Protein AF-0000000066221485 (afdb_homodimer)

pLDDT: mean 94.35, std 7.08, range [56.25, 98.94]

Structure (mmCIF, N/CA/C/O backbone):
data_AF-0000000066221485-model_v1
#
loop_
_entity.id
_entity.type
_entity.pdbx_description
1 polymer "5'-nucleotidase SurE"
#
loop_
_atom_site.group_PDB
_atom_site.id
_atom_site.type_symbol
_atom_site.label_atom_id
_atom_site.label_alt_id
_atom_site.label_comp_id
_atom_site.label_asym_id
_atom_site.label_entity_id
_atom_site.label_seq_id
_atom_site.pdbx_PDB_ins_code
_atom_site.Cartn_x
_atom_site.Cartn_y
_atom_site.Cartn_z
_atom_site.occupancy
_atom_site.B_iso_or_equiv
_atom_site.auth_seq_id
_atom_site.auth_comp_id
_atom_site.auth_asym_id
_atom_site.auth_atom_id
_atom_site.pdbx_PDB_model_num
ATOM 1 N N . MET A 1 1 ? 9.891 24.609 13.125 1 96.38 1 MET A N 1
ATOM 2 C CA . MET A 1 1 ? 10.25 23.406 12.383 1 96.38 1 MET A CA 1
ATOM 3 C C . MET A 1 1 ? 10.023 23.594 10.891 1 96.38 1 MET A C 1
ATOM 5 O O . MET A 1 1 ? 9.18 24.406 10.484 1 96.38 1 MET A O 1
ATOM 9 N N . ASN A 1 2 ? 10.828 22.922 10.109 1 98.31 2 ASN A N 1
ATOM 10 C CA . ASN A 1 2 ? 10.508 22.734 8.695 1 98.31 2 ASN A CA 1
ATOM 11 C C . ASN A 1 2 ? 9.57 21.547 8.484 1 98.31 2 ASN A C 1
ATOM 13 O O . ASN A 1 2 ? 9.883 20.422 8.883 1 98.31 2 ASN A O 1
ATOM 17 N N . ILE A 1 3 ? 8.445 21.828 7.867 1 98.75 3 ILE A N 1
ATOM 18 C CA . ILE A 1 3 ? 7.43 20.781 7.711 1 98.75 3 ILE A CA 1
ATOM 19 C C . ILE A 1 3 ? 7.129 20.578 6.227 1 98.75 3 ILE A C 1
ATOM 21 O O . ILE A 1 3 ? 6.812 21.531 5.512 1 98.75 3 ILE A O 1
ATOM 25 N N . LEU A 1 4 ? 7.367 19.375 5.734 1 98.88 4 LEU A N 1
ATOM 26 C CA . LEU A 1 4 ? 6.805 19 4.441 1 98.88 4 LEU A CA 1
ATOM 27 C C . LEU A 1 4 ? 5.344 18.609 4.578 1 98.88 4 LEU A C 1
ATOM 29 O O . LEU A 1 4 ? 5.02 17.672 5.328 1 98.88 4 LEU A O 1
ATOM 33 N N . LEU A 1 5 ? 4.461 19.328 3.939 1 98.94 5 LEU A N 1
ATOM 34 C CA . LEU A 1 5 ? 3.02 19.109 3.996 1 98.94 5 LEU A CA 1
ATOM 35 C C . LEU A 1 5 ? 2.514 18.5 2.691 1 98.94 5 LEU A C 1
ATOM 37 O O . LEU A 1 5 ? 2.867 18.969 1.606 1 98.94 5 LEU A O 1
ATOM 41 N N . THR A 1 6 ? 1.729 17.438 2.785 1 98.88 6 THR A N 1
ATOM 42 C CA . THR A 1 6 ? 1.187 16.781 1.601 1 98.88 6 THR A CA 1
ATOM 43 C C . THR A 1 6 ? -0.205 16.219 1.882 1 98.88 6 THR A C 1
ATOM 45 O O . THR A 1 6 ? -0.808 16.531 2.912 1 98.88 6 THR A O 1
ATOM 48 N N . ASN A 1 7 ? -0.865 15.625 0.888 1 98.44 7 ASN A N 1
ATOM 49 C CA . ASN A 1 7 ? -2.17 14.977 0.986 1 98.44 7 ASN A CA 1
ATOM 50 C C . ASN A 1 7 ? -2.479 14.141 -0.253 1 98.44 7 ASN A C 1
ATOM 52 O O . ASN A 1 7 ? -1.625 13.984 -1.128 1 98.44 7 ASN A O 1
ATOM 56 N N . ASP A 1 8 ? -3.658 13.508 -0.195 1 97.88 8 ASP A N 1
ATOM 57 C CA . ASP A 1 8 ? -4.062 12.82 -1.42 1 97.88 8 ASP A CA 1
ATOM 58 C C . ASP A 1 8 ? -5.297 13.477 -2.033 1 97.88 8 ASP A C 1
ATOM 60 O O . ASP A 1 8 ? -5.746 13.078 -3.109 1 97.88 8 ASP A O 1
ATOM 64 N N . ASP A 1 9 ? -5.785 14.578 -1.419 1 97.38 9 ASP A N 1
ATOM 65 C CA . ASP A 1 9 ? -6.965 15.273 -1.924 1 97.38 9 ASP A CA 1
ATOM 66 C C . ASP A 1 9 ? -6.586 16.297 -2.994 1 97.38 9 ASP A C 1
ATOM 68 O O . ASP A 1 9 ? -7.453 16.797 -3.717 1 97.38 9 ASP A O 1
ATOM 72 N N . GLY A 1 10 ? -5.32 16.625 -3.029 1 98.25 10 GLY A N 1
ATOM 73 C CA . GLY A 1 10 ? -4.859 17.578 -4.035 1 98.25 10 GLY A CA 1
ATOM 74 C C . GLY A 1 10 ? -4.422 18.906 -3.447 1 98.25 10 GLY A C 1
ATOM 75 O O . GLY A 1 10 ? -4.766 19.234 -2.309 1 98.25 10 GLY A O 1
ATOM 76 N N . ILE A 1 11 ? -3.701 19.688 -4.223 1 98.56 11 ILE A N 1
ATOM 77 C CA . ILE A 1 11 ? -3.025 20.906 -3.779 1 98.56 11 ILE A CA 1
ATOM 78 C C . ILE A 1 11 ? -4.059 21.953 -3.391 1 98.56 11 ILE A C 1
ATOM 80 O O . ILE A 1 11 ? -3.771 22.859 -2.598 1 98.56 11 ILE A O 1
ATOM 84 N N . HIS A 1 12 ? -5.285 21.828 -3.895 1 97.56 12 HIS A N 1
ATOM 85 C CA . HIS A 1 12 ? -6.305 22.844 -3.633 1 97.56 12 HIS A CA 1
ATOM 86 C C . HIS A 1 12 ? -7.285 22.359 -2.566 1 97.56 12 HIS A C 1
ATOM 88 O O . HIS A 1 12 ? -8.297 23.031 -2.307 1 97.56 12 HIS A O 1
ATOM 94 N N . ALA A 1 13 ? -7.027 21.312 -1.999 1 97.56 13 ALA A N 1
ATOM 95 C CA . ALA A 1 13 ? -7.941 20.734 -1.019 1 97.56 13 ALA A CA 1
ATOM 96 C C . ALA A 1 13 ? -8.07 21.625 0.211 1 97.56 13 ALA A C 1
ATOM 98 O O . ALA A 1 13 ? -7.074 22.188 0.683 1 97.56 13 ALA A O 1
ATOM 99 N N . SER A 1 14 ? -9.242 21.719 0.774 1 96.88 14 SER A N 1
ATOM 100 C CA . SER A 1 14 ? -9.523 22.594 1.912 1 96.88 14 SER A CA 1
ATOM 101 C C . SER A 1 14 ? -8.766 22.141 3.154 1 96.88 14 SER A C 1
ATOM 103 O O . SER A 1 14 ? -8.289 22.969 3.93 1 96.88 14 SER A O 1
ATOM 105 N N . GLY A 1 15 ? -8.648 20.844 3.381 1 97.88 15 GLY A N 1
ATOM 106 C CA . GLY A 1 15 ? -7.926 20.328 4.535 1 97.88 15 GLY A CA 1
ATOM 107 C C . GLY A 1 15 ? -6.457 20.719 4.535 1 97.88 15 GLY A C 1
ATOM 108 O O . GLY A 1 15 ? -5.906 21.094 5.57 1 97.88 15 GLY A O 1
ATOM 109 N N . LEU A 1 16 ? -5.844 20.625 3.336 1 98.56 16 LEU A N 1
ATOM 110 C CA . LEU A 1 16 ? -4.441 21 3.186 1 98.56 16 LEU A CA 1
ATOM 111 C C . LEU A 1 16 ? -4.234 22.484 3.477 1 98.56 16 LEU A C 1
ATOM 113 O O . LEU A 1 16 ? -3.307 22.844 4.195 1 98.56 16 LEU A O 1
ATOM 117 N N . ARG A 1 17 ? -5.109 23.266 3.01 1 98.06 17 ARG A N 1
ATOM 118 C CA . ARG A 1 17 ? -5.008 24.719 3.174 1 98.06 17 ARG A CA 1
ATOM 119 C C . ARG A 1 17 ? -5.207 25.109 4.633 1 98.06 17 ARG A C 1
ATOM 121 O O . ARG A 1 17 ? -4.492 25.969 5.148 1 98.06 17 ARG A O 1
ATOM 128 N N . ALA A 1 18 ? -6.18 24.516 5.23 1 98.12 18 ALA A N 1
ATOM 129 C CA . ALA A 1 18 ? -6.5 24.859 6.613 1 98.12 18 ALA A CA 1
ATOM 130 C C . ALA A 1 18 ? -5.324 24.547 7.539 1 98.12 18 ALA A C 1
ATOM 132 O O . ALA A 1 18 ? -4.941 25.375 8.367 1 98.12 18 ALA A O 1
ATOM 133 N N . ILE A 1 19 ? -4.773 23.391 7.422 1 98.69 19 ILE A N 1
ATOM 134 C CA . ILE A 1 19 ? -3.684 23.016 8.32 1 98.69 19 ILE A CA 1
ATOM 135 C C . ILE A 1 19 ? -2.434 23.828 7.98 1 98.69 19 ILE A C 1
ATOM 137 O O . ILE A 1 19 ? -1.655 24.172 8.867 1 98.69 19 ILE A O 1
ATOM 141 N N . TYR A 1 20 ? -2.197 24.094 6.695 1 98.81 20 TYR A N 1
ATOM 142 C CA . TYR A 1 20 ? -1.116 24.984 6.297 1 98.81 20 TYR A CA 1
ATOM 143 C C . TYR A 1 20 ? -1.185 26.297 7.066 1 98.81 20 TYR A C 1
ATOM 145 O O . TYR A 1 20 ? -0.202 26.719 7.68 1 98.81 20 TYR A O 1
ATOM 153 N N . ASN A 1 21 ? -2.305 26.906 7.023 1 98.31 21 ASN A N 1
ATOM 154 C CA . ASN A 1 21 ? -2.504 28.203 7.664 1 98.31 21 ASN A CA 1
ATOM 155 C C . ASN A 1 21 ? -2.23 28.125 9.164 1 98.31 21 ASN A C 1
ATOM 157 O O . ASN A 1 21 ? -1.571 29.016 9.719 1 98.31 21 ASN A O 1
ATOM 161 N N . GLU A 1 22 ? -2.748 27.109 9.773 1 98.5 22 GLU A N 1
ATOM 162 C CA . GLU A 1 22 ? -2.568 26.984 11.219 1 98.5 22 GLU A CA 1
ATOM 163 C C . GLU A 1 22 ? -1.099 26.781 11.578 1 98.5 22 GLU A C 1
ATOM 165 O O . GLU A 1 22 ? -0.608 27.328 12.555 1 98.5 22 GLU A O 1
ATOM 170 N N . LEU A 1 23 ? -0.395 25.984 10.781 1 98.56 23 LEU A N 1
ATOM 171 C CA . LEU A 1 23 ? 1.008 25.688 11.062 1 98.56 23 LEU A CA 1
ATOM 172 C C . LEU A 1 23 ? 1.87 26.938 10.852 1 98.56 23 LEU A C 1
ATOM 174 O O . LEU A 1 23 ? 2.795 27.188 11.625 1 98.56 23 LEU A O 1
ATOM 178 N N . VAL A 1 24 ? 1.562 27.656 9.836 1 98.44 24 VAL A N 1
ATOM 179 C CA . VAL A 1 24 ? 2.277 28.906 9.57 1 98.44 24 VAL A CA 1
ATOM 180 C C . VAL A 1 24 ? 2.045 29.891 10.719 1 98.44 24 VAL A C 1
ATOM 182 O O . VAL A 1 24 ? 2.986 30.516 11.203 1 98.44 24 VAL A O 1
ATOM 185 N N . LYS A 1 25 ? 0.819 29.984 11.141 1 97.56 25 LYS A N 1
ATOM 186 C CA . LYS A 1 25 ? 0.463 30.844 12.258 1 97.56 25 LYS A CA 1
ATOM 187 C C . LYS A 1 25 ? 1.266 30.5 13.508 1 97.56 25 LYS A C 1
ATOM 189 O O . LYS A 1 25 ? 1.604 31.375 14.297 1 97.56 25 LYS A O 1
ATOM 194 N N . LEU A 1 26 ? 1.519 29.281 13.664 1 97.5 26 LEU A N 1
ATOM 195 C CA . LEU A 1 26 ? 2.242 28.812 14.844 1 97.5 26 LEU A CA 1
ATOM 196 C C . LEU A 1 26 ? 3.744 29 14.664 1 97.5 26 LEU A C 1
ATOM 198 O O . LEU A 1 26 ? 4.527 28.641 15.555 1 97.5 26 LEU A O 1
ATOM 202 N N . GLY A 1 27 ? 4.238 29.438 13.516 1 97.56 27 GLY A N 1
ATOM 203 C CA . GLY A 1 27 ? 5.629 29.828 13.328 1 97.56 27 GLY A CA 1
ATOM 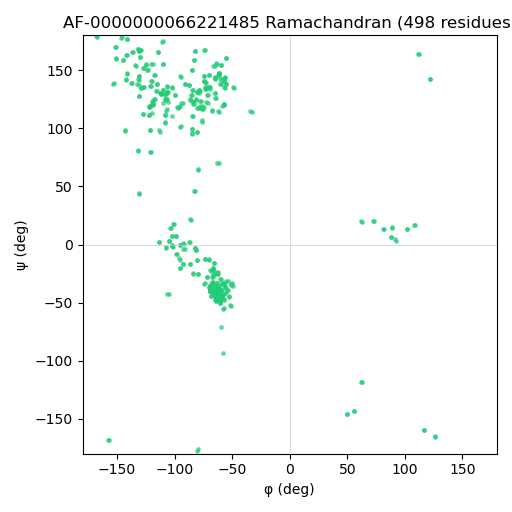204 C C . GLY A 1 27 ? 6.457 28.766 12.617 1 97.56 27 GLY A C 1
ATOM 205 O O . GLY A 1 27 ? 7.684 28.859 12.562 1 97.56 27 GLY A O 1
ATOM 206 N N . HIS A 1 28 ? 5.824 27.75 12.016 1 98.12 28 HIS A N 1
ATOM 207 C CA . HIS A 1 28 ? 6.559 26.719 11.289 1 98.12 28 HIS A CA 1
ATOM 208 C C . HIS A 1 28 ? 6.84 27.141 9.852 1 98.12 28 HIS A C 1
ATOM 210 O O . HIS A 1 28 ? 6.129 28 9.305 1 98.12 28 HIS A O 1
ATOM 216 N N . ASN A 1 29 ? 7.934 26.656 9.328 1 98.25 29 ASN A N 1
ATOM 217 C CA . ASN A 1 29 ? 8.156 26.719 7.883 1 98.25 29 ASN A CA 1
ATOM 218 C C . ASN A 1 29 ? 7.492 25.547 7.168 1 98.25 29 ASN A C 1
ATOM 220 O O . ASN A 1 29 ? 7.918 24.406 7.32 1 98.25 29 ASN A O 1
ATOM 224 N N . VAL A 1 30 ? 6.453 25.875 6.414 1 98.75 30 VAL A N 1
ATOM 225 C CA . VAL A 1 30 ? 5.629 24.812 5.848 1 98.75 30 VAL A CA 1
ATOM 226 C C . VAL A 1 30 ? 5.805 24.781 4.328 1 98.75 30 VAL A C 1
ATOM 228 O O . VAL A 1 30 ? 5.695 25.812 3.66 1 98.75 30 VAL A O 1
ATOM 231 N N . PHE A 1 31 ? 6.082 23.594 3.791 1 98.81 31 PHE A N 1
ATOM 232 C CA . PHE A 1 31 ? 6.297 23.391 2.365 1 98.81 31 PHE A CA 1
ATOM 233 C C . PHE A 1 31 ? 5.293 22.375 1.81 1 98.81 31 PHE A C 1
ATOM 235 O O . PHE A 1 31 ? 5.52 21.172 1.87 1 98.81 31 PHE A O 1
ATOM 242 N N . PRO A 1 32 ? 4.215 22.906 1.197 1 98.88 32 PRO A N 1
ATOM 243 C CA . PRO A 1 32 ? 3.221 22 0.622 1 98.88 32 PRO A CA 1
ATOM 244 C C . PRO A 1 32 ? 3.668 21.391 -0.709 1 98.88 32 PRO A C 1
ATOM 246 O O . PRO A 1 32 ? 4.082 22.125 -1.612 1 98.88 32 PRO A O 1
ATOM 249 N N . PHE A 1 33 ? 3.719 20.109 -0.871 1 98.81 33 PHE A N 1
ATOM 250 C CA . PHE A 1 33 ? 3.838 19.312 -2.084 1 98.81 33 PHE A CA 1
ATOM 251 C C . PHE A 1 33 ? 2.67 18.344 -2.209 1 98.81 33 PHE A C 1
ATOM 253 O O . PHE A 1 33 ? 2.533 17.422 -1.403 1 98.81 33 PHE A O 1
ATOM 260 N N . ALA A 1 34 ? 1.778 18.516 -3.158 1 98.88 34 ALA A N 1
ATOM 261 C CA . ALA A 1 34 ? 0.587 17.672 -3.252 1 98.88 34 ALA A CA 1
ATOM 262 C C . ALA A 1 34 ? 0.2 17.422 -4.707 1 98.88 34 ALA A C 1
ATOM 264 O O . ALA A 1 34 ? 0.621 18.172 -5.602 1 98.88 34 ALA A O 1
ATOM 265 N N . PRO A 1 35 ? -0.542 16.391 -4.934 1 98.69 35 PRO A N 1
ATOM 266 C CA . PRO A 1 35 ? -0.98 16.109 -6.305 1 98.69 35 PRO A CA 1
ATOM 267 C C . PRO A 1 35 ? -1.807 17.25 -6.898 1 98.69 35 PRO A C 1
ATOM 269 O O . PRO A 1 35 ? -2.52 17.953 -6.168 1 98.69 35 PRO A O 1
ATOM 272 N N . THR A 1 36 ? -1.77 17.312 -8.18 1 98.06 36 THR A N 1
ATOM 273 C CA . THR A 1 36 ? -2.555 18.312 -8.898 1 98.06 36 THR A CA 1
ATOM 274 C C . THR A 1 36 ? -4.047 18.031 -8.75 1 98.06 36 THR A C 1
ATOM 276 O O . THR A 1 36 ? -4.855 18.969 -8.68 1 98.06 36 THR A O 1
ATOM 279 N N . VAL A 1 37 ? -4.359 16.75 -8.68 1 95.5 37 VAL A N 1
ATOM 280 C CA . VAL A 1 37 ? -5.758 16.344 -8.578 1 95.5 37 VAL A CA 1
ATOM 281 C C . VAL A 1 37 ? -5.918 15.344 -7.438 1 95.5 37 VAL A C 1
ATOM 283 O O . VAL A 1 37 ? -4.93 14.812 -6.922 1 95.5 37 VAL A O 1
ATOM 286 N N . GLU A 1 38 ? -7.176 15.117 -7.066 1 94.31 38 GLU A N 1
ATOM 287 C CA . GLU A 1 38 ? -7.461 14.125 -6.031 1 94.31 38 GLU A CA 1
ATOM 288 C C . GLU A 1 38 ? -6.969 12.742 -6.438 1 94.31 38 GLU A C 1
ATOM 290 O O . GLU A 1 38 ? -7.121 12.336 -7.59 1 94.31 38 GLU A O 1
ATOM 295 N N . ARG A 1 39 ? -6.383 12.016 -5.508 1 94.12 39 ARG A N 1
ATOM 296 C CA . ARG A 1 39 ? -5.824 10.688 -5.742 1 94.12 39 ARG A CA 1
ATOM 297 C C . ARG A 1 39 ? -6.301 9.695 -4.684 1 94.12 39 ARG A C 1
ATOM 299 O O . ARG A 1 39 ? -5.508 8.922 -4.141 1 94.12 39 ARG A O 1
ATOM 306 N N . SER A 1 40 ? -7.57 9.773 -4.402 1 91.38 40 SER A N 1
ATOM 307 C CA . SER A 1 40 ? -8.102 8.805 -3.457 1 91.38 40 SER A CA 1
ATOM 308 C C . SER A 1 40 ? -7.852 7.375 -3.93 1 91.38 40 SER A C 1
ATOM 310 O O . SER A 1 40 ? -7.98 7.078 -5.121 1 91.38 40 SER A O 1
ATOM 312 N N . GLY A 1 41 ? -7.496 6.461 -2.951 1 93.81 41 GLY A N 1
ATOM 313 C CA . GLY A 1 41 ? -7.266 5.066 -3.297 1 93.81 41 GLY A CA 1
ATOM 314 C C . GLY A 1 41 ? -5.879 4.816 -3.863 1 93.81 41 GLY A C 1
ATOM 315 O O . GLY A 1 41 ? -5.59 3.721 -4.348 1 93.81 41 GLY A O 1
ATOM 316 N N . ALA A 1 42 ? -4.973 5.75 -3.75 1 96.56 42 ALA A N 1
ATOM 317 C CA . ALA A 1 42 ? -3.674 5.68 -4.414 1 96.56 42 ALA A CA 1
ATOM 318 C C . ALA A 1 42 ? -2.717 4.766 -3.65 1 96.56 42 ALA A C 1
ATOM 320 O O . ALA A 1 42 ? -1.764 4.234 -4.227 1 96.56 42 ALA A O 1
ATOM 321 N N . SER A 1 43 ? -2.977 4.641 -2.377 1 97.69 43 SER A N 1
ATOM 322 C CA . SER A 1 43 ? -2.061 3.871 -1.54 1 97.69 43 SER A CA 1
ATOM 323 C C . SER A 1 43 ? -0.617 4.312 -1.753 1 97.69 43 SER A C 1
ATOM 325 O O . SER A 1 43 ? -0.333 5.512 -1.827 1 97.69 43 SER A O 1
ATOM 327 N N . ASN A 1 44 ? 0.343 3.367 -1.67 1 97.88 44 ASN A N 1
ATOM 328 C CA . ASN A 1 44 ? 1.76 3.676 -1.829 1 97.88 44 ASN A CA 1
ATOM 329 C C . ASN A 1 44 ? 2.178 3.65 -3.297 1 97.88 44 ASN A C 1
ATOM 331 O O . ASN A 1 44 ? 3.359 3.492 -3.607 1 97.88 44 ASN A O 1
ATOM 335 N N . SER A 1 45 ? 1.229 3.807 -4.223 1 97.38 45 SER A N 1
ATOM 336 C CA . SER A 1 45 ? 1.583 3.744 -5.641 1 97.38 45 SER A CA 1
ATOM 337 C C . SER A 1 45 ? 2.57 4.844 -6.012 1 97.38 45 SER A C 1
ATOM 339 O O . SER A 1 45 ? 2.533 5.938 -5.441 1 97.38 45 SER A O 1
ATOM 341 N N . VAL A 1 46 ? 3.445 4.527 -6.949 1 95.31 46 VAL A N 1
ATOM 342 C CA . VAL A 1 46 ? 4.473 5.445 -7.434 1 95.31 46 VAL A CA 1
ATOM 343 C C . VAL A 1 46 ? 4.457 5.48 -8.961 1 95.31 46 VAL A C 1
ATOM 345 O O . VAL A 1 46 ? 4.148 4.477 -9.609 1 95.31 46 VAL A O 1
ATOM 348 N N . SER A 1 47 ? 4.73 6.648 -9.508 1 93.94 47 SER A N 1
ATOM 349 C CA . SER A 1 47 ? 4.797 6.82 -10.961 1 93.94 47 SER A CA 1
ATOM 350 C C . SER A 1 47 ? 6.18 6.457 -11.492 1 93.94 47 SER A C 1
ATOM 352 O O . SER A 1 47 ? 7.062 7.316 -11.578 1 93.94 47 SER A O 1
ATOM 354 N N . LEU A 1 48 ? 6.27 5.254 -11.938 1 89.38 48 LEU A N 1
ATOM 355 C CA . LEU A 1 48 ? 7.562 4.797 -12.438 1 89.38 48 LEU A CA 1
ATOM 356 C C . LEU A 1 48 ? 7.75 5.188 -13.898 1 89.38 48 LEU A C 1
ATOM 358 O O . LEU A 1 48 ? 6.848 4.992 -14.719 1 89.38 48 LEU A O 1
ATOM 362 N N . ASN A 1 49 ? 8.812 5.707 -14.281 1 83.19 49 ASN A N 1
ATOM 363 C CA . ASN A 1 49 ? 9.242 6.043 -15.633 1 83.19 49 ASN A CA 1
ATOM 364 C C . ASN A 1 49 ? 8.336 7.09 -16.266 1 83.19 49 ASN A C 1
ATOM 366 O O . ASN A 1 49 ? 8.109 7.07 -17.484 1 83.19 49 ASN A O 1
ATOM 370 N N . VAL A 1 50 ? 7.609 7.812 -15.516 1 89.25 50 VAL A N 1
ATOM 371 C CA . VAL A 1 50 ? 6.785 8.93 -15.961 1 89.25 50 VAL A CA 1
ATOM 372 C C . VAL A 1 50 ? 7.383 10.242 -15.453 1 89.25 50 VAL A C 1
ATOM 374 O O . VAL A 1 50 ? 7.777 10.352 -14.297 1 89.25 50 VAL A O 1
ATOM 377 N N . PRO A 1 51 ? 7.461 11.164 -16.359 1 94.12 51 PRO A N 1
ATOM 378 C CA . PRO A 1 51 ? 7.988 12.445 -15.891 1 94.12 51 PRO A CA 1
ATOM 379 C C . PRO A 1 51 ? 7.074 13.117 -14.867 1 94.12 51 PRO A C 1
ATOM 381 O O . PRO A 1 51 ? 5.875 13.266 -15.109 1 94.12 51 PRO A O 1
ATOM 384 N N . LEU A 1 52 ? 7.633 13.445 -13.773 1 96.62 52 LEU A N 1
ATOM 385 C CA . LEU A 1 52 ? 6.941 14.219 -12.742 1 96.62 52 LEU A CA 1
ATOM 386 C C . LEU A 1 52 ? 7.293 15.703 -12.852 1 96.62 52 LEU A C 1
ATOM 388 O O . LEU A 1 52 ? 8.461 16.078 -12.695 1 96.62 52 LEU A O 1
ATOM 392 N N . THR A 1 53 ? 6.281 16.453 -13.109 1 97.12 53 THR A N 1
ATOM 393 C CA . THR A 1 53 ? 6.488 17.891 -13.242 1 97.12 53 THR A CA 1
ATOM 394 C C . THR A 1 53 ? 5.863 18.641 -12.062 1 97.12 53 THR A C 1
ATOM 396 O O . THR A 1 53 ? 5 18.109 -11.367 1 97.12 53 THR A O 1
ATOM 399 N N . THR A 1 54 ? 6.402 19.828 -11.805 1 96.69 54 THR A N 1
ATOM 400 C CA . THR A 1 54 ? 5.914 20.656 -10.703 1 96.69 54 THR A CA 1
ATOM 401 C C . THR A 1 54 ? 5.344 21.969 -11.219 1 96.69 54 THR A C 1
ATOM 403 O O . THR A 1 54 ? 5.793 22.484 -12.242 1 96.69 54 THR A O 1
ATOM 406 N N . GLN A 1 55 ? 4.371 22.406 -10.555 1 97.06 55 GLN A N 1
ATOM 407 C CA . GLN A 1 55 ? 3.791 23.719 -10.781 1 97.06 55 GLN A CA 1
ATOM 408 C C . GLN A 1 55 ? 3.635 24.484 -9.469 1 97.06 55 GLN A C 1
ATOM 410 O O . GLN A 1 55 ? 3.035 23.984 -8.523 1 97.06 55 GLN A O 1
ATOM 415 N N . ASP A 1 56 ? 4.156 25.688 -9.469 1 97.25 56 ASP A N 1
ATOM 416 C CA . ASP A 1 56 ? 3.965 26.516 -8.297 1 97.25 56 ASP A CA 1
ATOM 417 C C . ASP A 1 56 ? 2.525 27.016 -8.203 1 97.25 56 ASP A C 1
ATOM 419 O O . ASP A 1 56 ? 1.923 27.391 -9.211 1 97.25 56 ASP A O 1
ATOM 423 N N . VAL A 1 57 ? 2.031 26.906 -7.008 1 97.81 57 VAL A N 1
ATOM 424 C CA . VAL A 1 57 ? 0.683 27.406 -6.746 1 97.81 57 VAL A CA 1
ATOM 425 C C . VAL A 1 57 ? 0.731 28.5 -5.691 1 97.81 57 VAL A C 1
ATOM 427 O O . VAL A 1 57 ? 1.178 28.281 -4.562 1 97.81 57 VAL A O 1
ATOM 430 N N . TYR A 1 58 ? 0.255 29.688 -6.109 1 96.5 58 TYR A N 1
ATOM 431 C CA . TYR A 1 58 ? 0.136 30.828 -5.219 1 96.5 58 TYR A CA 1
ATOM 432 C C . TYR A 1 58 ? -1.316 31.281 -5.086 1 96.5 58 TYR A C 1
ATOM 434 O O . TYR A 1 58 ? -1.975 31.562 -6.086 1 96.5 58 TYR A O 1
ATOM 442 N N . ASP A 1 59 ? -1.746 31.25 -3.943 1 94.62 59 ASP A N 1
ATOM 443 C CA . ASP A 1 59 ? -3.105 31.688 -3.645 1 94.62 59 ASP A CA 1
ATOM 444 C C . ASP A 1 59 ? -3.168 32.406 -2.301 1 94.62 59 ASP A C 1
ATOM 446 O O . ASP A 1 59 ? -3.33 31.781 -1.256 1 94.62 59 ASP A O 1
ATOM 450 N N . GLY A 1 60 ? -3.146 33.781 -2.34 1 93.69 60 GLY A N 1
ATOM 451 C CA . GLY A 1 60 ? -3.014 34.531 -1.113 1 93.69 60 GLY A CA 1
ATOM 452 C C . GLY A 1 60 ? -1.715 34.281 -0.378 1 93.69 60 GLY A C 1
ATOM 453 O O . GLY A 1 60 ? -0.632 34.375 -0.957 1 93.69 60 GLY A O 1
ATOM 454 N N . ASP A 1 61 ? -1.889 33.75 0.833 1 94.06 61 ASP A N 1
ATOM 455 C CA . ASP A 1 61 ? -0.714 33.5 1.657 1 94.06 61 ASP A CA 1
ATOM 456 C C . ASP A 1 61 ? -0.203 32.062 1.446 1 94.06 61 ASP A C 1
ATOM 458 O O . ASP A 1 61 ? 0.891 31.719 1.897 1 94.06 61 ASP A O 1
ATOM 462 N N . PHE A 1 62 ? -0.979 31.375 0.653 1 97.44 62 PHE A N 1
ATOM 463 C CA . PHE A 1 62 ? -0.598 29.984 0.426 1 97.44 62 PHE A CA 1
ATOM 464 C C . PHE A 1 62 ? 0.417 29.891 -0.706 1 97.44 62 PHE A C 1
ATOM 466 O O . PHE A 1 62 ? 0.224 30.469 -1.776 1 97.44 62 PHE A O 1
ATOM 473 N N . LYS A 1 63 ? 1.491 29.219 -0.433 1 97.62 63 LYS A N 1
ATOM 474 C CA . LYS A 1 63 ? 2.512 28.875 -1.421 1 97.62 63 LYS A CA 1
ATOM 475 C C . LYS A 1 63 ? 2.814 27.375 -1.411 1 97.62 63 LYS A C 1
ATOM 477 O O . LYS A 1 63 ? 3.363 26.859 -0.439 1 97.62 63 LYS A O 1
ATOM 482 N N . GLY A 1 64 ? 2.447 26.719 -2.502 1 98.25 64 GLY A N 1
ATOM 483 C CA . GLY A 1 64 ? 2.682 25.281 -2.57 1 98.25 64 GLY A CA 1
ATOM 484 C C . GLY A 1 64 ? 3.123 24.812 -3.945 1 98.25 64 GLY A C 1
ATOM 485 O O . GLY A 1 64 ? 3.359 25.625 -4.836 1 98.25 64 GLY A O 1
ATOM 486 N N . THR A 1 65 ? 3.4 23.578 -4.039 1 98.56 65 THR A N 1
ATOM 487 C CA . THR A 1 65 ? 3.838 22.938 -5.281 1 98.56 65 THR A CA 1
ATOM 488 C C . THR A 1 65 ? 2.9 21.797 -5.668 1 98.56 65 THR A C 1
ATOM 490 O O . THR A 1 65 ? 2.738 20.844 -4.914 1 98.56 65 THR A O 1
ATOM 493 N N . ALA A 1 66 ? 2.291 21.953 -6.832 1 98.62 66 ALA A N 1
ATOM 494 C CA . ALA A 1 66 ? 1.484 20.875 -7.398 1 98.62 66 ALA A CA 1
ATOM 495 C C . ALA A 1 66 ? 2.342 19.922 -8.227 1 98.62 66 ALA A C 1
ATOM 497 O O . ALA A 1 66 ? 3.234 20.359 -8.961 1 98.62 66 ALA A O 1
ATOM 498 N N . ILE A 1 67 ? 2.131 18.703 -8.094 1 98.25 67 ILE A N 1
ATOM 499 C CA . ILE A 1 67 ? 2.891 17.688 -8.812 1 98.25 67 ILE A CA 1
ATOM 500 C C . ILE A 1 67 ? 1.932 16.734 -9.539 1 98.25 67 ILE A C 1
ATOM 502 O O . ILE A 1 67 ? 0.917 16.312 -8.977 1 98.25 67 ILE A O 1
ATOM 506 N N . ASN A 1 68 ? 2.213 16.406 -10.789 1 97.69 68 ASN A N 1
ATOM 507 C CA . ASN A 1 68 ? 1.416 15.445 -11.555 1 97.69 68 ASN A CA 1
ATOM 508 C C . ASN A 1 68 ? 1.766 14.008 -11.195 1 97.69 68 ASN A C 1
ATOM 510 O O . ASN A 1 68 ? 2.242 13.25 -12.039 1 97.69 68 ASN A O 1
ATOM 514 N N . GLY A 1 69 ? 1.522 13.594 -9.969 1 97.25 69 GLY A N 1
ATOM 515 C CA . GLY A 1 69 ? 1.843 12.258 -9.492 1 97.25 69 GLY A CA 1
ATOM 516 C C . GLY A 1 69 ? 1.014 11.836 -8.289 1 97.25 69 GLY A C 1
ATOM 517 O O . GLY A 1 69 ? -0.007 12.461 -7.984 1 97.25 69 GLY A O 1
ATOM 518 N N . THR A 1 70 ? 1.426 10.758 -7.688 1 97.75 70 THR A N 1
ATOM 519 C CA . THR A 1 70 ? 0.757 10.219 -6.512 1 97.75 70 THR A CA 1
ATOM 520 C C . THR A 1 70 ? 1.21 10.945 -5.25 1 97.75 70 THR A C 1
ATOM 522 O O . THR A 1 70 ? 2.182 11.703 -5.277 1 97.75 70 THR A O 1
ATOM 525 N N . PRO A 1 71 ? 0.487 10.75 -4.148 1 98.56 71 PRO A N 1
ATOM 526 C CA . PRO A 1 71 ? 0.949 11.352 -2.895 1 98.56 71 PRO A CA 1
ATOM 527 C C . PRO A 1 71 ? 2.375 10.945 -2.533 1 98.56 71 PRO A C 1
ATOM 529 O O . PRO A 1 71 ? 3.15 11.766 -2.039 1 98.56 71 PRO A O 1
ATOM 532 N N . VAL A 1 72 ? 2.725 9.703 -2.799 1 97.44 72 VAL A N 1
ATOM 533 C CA . VAL A 1 72 ? 4.078 9.219 -2.541 1 97.44 72 VAL A CA 1
ATOM 534 C C . VAL A 1 72 ? 5.07 9.961 -3.438 1 97.44 72 VAL A C 1
ATOM 536 O O . VAL A 1 72 ? 6.141 10.367 -2.984 1 97.44 72 VAL A O 1
ATOM 539 N N . ASP A 1 73 ? 4.691 10.164 -4.715 1 97.12 73 ASP A N 1
ATOM 540 C CA . ASP A 1 73 ? 5.52 10.953 -5.625 1 97.12 73 ASP A CA 1
ATOM 541 C C . ASP A 1 73 ? 5.781 12.344 -5.062 1 97.12 73 ASP A C 1
ATOM 543 O O . ASP A 1 73 ? 6.895 12.867 -5.164 1 97.12 73 ASP A O 1
ATOM 547 N N . CYS A 1 74 ? 4.77 12.898 -4.512 1 98.31 74 CYS A N 1
ATOM 548 C CA . CYS A 1 74 ? 4.867 14.25 -3.986 1 98.31 74 CYS A CA 1
ATOM 549 C C . CYS A 1 74 ? 5.871 14.328 -2.84 1 98.31 74 CYS A C 1
ATOM 551 O O . CYS A 1 74 ? 6.645 15.281 -2.746 1 98.31 74 CYS A O 1
ATOM 553 N N . VAL A 1 75 ? 5.836 13.352 -1.978 1 97.75 75 VAL A N 1
ATOM 554 C CA . VAL A 1 75 ? 6.801 13.305 -0.883 1 97.75 75 VAL A CA 1
ATOM 555 C C . VAL A 1 75 ? 8.211 13.156 -1.445 1 97.75 75 VAL A C 1
ATOM 557 O O . VAL A 1 75 ? 9.133 13.867 -1.03 1 97.75 75 VAL A O 1
ATOM 560 N N . LYS A 1 76 ? 8.398 12.258 -2.412 1 95.25 76 LYS A N 1
ATOM 561 C CA . LYS A 1 76 ? 9.719 12.023 -2.996 1 95.25 76 LYS A CA 1
ATOM 562 C C . LYS A 1 76 ? 10.266 13.289 -3.648 1 95.25 76 LYS A C 1
ATOM 564 O O . LYS A 1 76 ? 11.406 13.68 -3.387 1 95.25 76 LYS A O 1
ATOM 569 N N . VAL A 1 77 ? 9.445 13.906 -4.449 1 96.25 77 VAL A N 1
ATOM 570 C CA . VAL A 1 77 ? 9.867 15.125 -5.133 1 96.25 77 VAL A CA 1
ATOM 571 C C . VAL A 1 77 ? 10.109 16.234 -4.113 1 96.25 77 VAL A C 1
ATOM 573 O O . VAL A 1 77 ? 11.086 16.984 -4.211 1 96.25 77 VAL A O 1
ATOM 576 N N . GLY A 1 78 ? 9.203 16.344 -3.131 1 97.25 78 GLY A N 1
ATOM 577 C CA . GLY A 1 78 ? 9.383 17.344 -2.078 1 97.25 78 GLY A CA 1
ATOM 578 C C . GLY A 1 78 ? 10.695 17.188 -1.335 1 97.25 78 GLY A C 1
ATOM 579 O O . GLY A 1 78 ? 11.406 18.172 -1.112 1 97.25 78 GLY A O 1
ATOM 580 N N . LEU A 1 79 ? 11.016 15.992 -0.939 1 95.75 79 LEU A N 1
ATOM 581 C CA . LEU A 1 79 ? 12.266 15.734 -0.23 1 95.75 79 LEU A CA 1
ATOM 582 C C . LEU A 1 79 ? 13.469 16.062 -1.105 1 95.75 79 LEU A C 1
ATOM 584 O O . LEU A 1 79 ? 14.484 16.562 -0.611 1 95.75 79 LEU A O 1
ATOM 588 N N . ALA A 1 80 ? 13.336 15.758 -2.404 1 93.38 80 ALA A N 1
ATOM 589 C CA . ALA A 1 80 ? 14.414 16.109 -3.326 1 93.38 80 ALA A CA 1
ATOM 590 C C . ALA A 1 80 ? 14.609 17.609 -3.402 1 93.38 80 ALA A C 1
ATOM 592 O O . ALA A 1 80 ? 15.742 18.094 -3.412 1 93.38 80 ALA A O 1
ATOM 593 N N . LYS A 1 81 ? 13.594 18.297 -3.432 1 94.19 81 LYS A N 1
ATOM 594 C CA . LYS A 1 81 ? 13.648 19.75 -3.545 1 94.19 81 LYS A CA 1
ATOM 595 C C . LYS A 1 81 ? 14.141 20.391 -2.248 1 94.19 81 LYS A C 1
ATOM 597 O O . LYS A 1 81 ? 14.766 21.453 -2.27 1 94.19 81 LYS A O 1
ATOM 602 N N . LEU A 1 82 ? 13.883 19.719 -1.161 1 95.19 82 LEU A N 1
ATOM 603 C CA . LEU A 1 82 ? 14.242 20.266 0.142 1 95.19 82 LEU A CA 1
ATOM 604 C C . LEU A 1 82 ? 15.523 19.625 0.664 1 95.19 82 LEU A C 1
ATOM 606 O O . LEU A 1 82 ? 15.797 19.656 1.866 1 95.19 82 LEU A O 1
ATOM 610 N N . HIS A 1 83 ? 16.312 19 -0.157 1 90.62 83 HIS A N 1
ATOM 611 C CA . HIS A 1 83 ? 17.438 18.172 0.241 1 90.62 83 HIS A CA 1
ATOM 612 C C . HIS A 1 83 ? 18.469 18.969 1.032 1 90.62 83 HIS A C 1
ATOM 614 O O . HIS A 1 83 ? 19.172 18.422 1.89 1 90.62 83 HIS A O 1
ATOM 620 N N . GLU A 1 84 ? 18.609 20.25 0.807 1 93.31 84 GLU A N 1
ATOM 621 C CA . GLU A 1 84 ? 19.578 21.078 1.508 1 93.31 84 GLU A CA 1
ATOM 622 C C . GLU A 1 84 ? 19.141 21.359 2.943 1 93.31 84 GLU A C 1
ATOM 624 O O . GLU A 1 84 ? 19.984 21.5 3.836 1 93.31 84 GLU A O 1
ATOM 629 N N . ASN A 1 85 ? 17.891 21.469 3.131 1 94.75 85 ASN A N 1
ATOM 630 C CA . ASN A 1 85 ? 17.266 21.656 4.441 1 94.75 85 ASN A CA 1
ATOM 631 C C . ASN A 1 85 ? 16.109 20.688 4.645 1 94.75 85 ASN A C 1
ATOM 633 O O . ASN A 1 85 ? 14.938 21.094 4.547 1 94.75 85 ASN A O 1
ATOM 637 N N . PRO A 1 86 ? 16.438 19.469 5.004 1 94.94 86 PRO A N 1
ATOM 638 C CA . PRO A 1 86 ? 15.391 18.438 5.109 1 94.94 86 PRO A CA 1
ATOM 639 C C . PRO A 1 86 ? 14.328 18.797 6.156 1 94.94 86 PRO A C 1
ATOM 641 O O . PRO A 1 86 ? 14.633 19.453 7.152 1 94.94 86 PRO A O 1
ATOM 644 N N . PRO A 1 87 ? 13.125 18.406 5.898 1 98 87 PRO A N 1
ATOM 645 C CA . PRO A 1 87 ? 12.086 18.703 6.883 1 98 87 PRO A CA 1
ATOM 646 C C . PRO A 1 87 ? 12.289 17.953 8.195 1 98 87 PRO A C 1
ATOM 648 O O . PRO A 1 87 ? 12.875 16.859 8.203 1 98 87 PRO A O 1
ATOM 651 N N . ASP A 1 88 ? 11.766 18.547 9.227 1 97.75 88 ASP A N 1
ATOM 652 C CA . ASP A 1 88 ? 11.781 17.938 10.555 1 97.75 88 ASP A CA 1
ATOM 653 C C . ASP A 1 88 ? 10.609 16.969 10.719 1 97.75 88 ASP A C 1
ATOM 655 O O . ASP A 1 88 ? 10.664 16.062 11.547 1 97.75 88 ASP A O 1
ATOM 659 N N . LEU A 1 89 ? 9.602 17.219 9.953 1 98.44 89 LEU A N 1
ATOM 660 C CA . LEU A 1 89 ? 8.336 16.516 10.086 1 98.44 89 LEU A CA 1
ATOM 661 C C . LEU A 1 89 ? 7.59 16.484 8.758 1 98.44 89 LEU A C 1
ATOM 663 O O . LEU A 1 89 ? 7.617 17.453 8 1 98.44 89 LEU A O 1
ATOM 667 N N . ILE A 1 90 ? 7.023 15.422 8.438 1 98.69 90 ILE A N 1
ATOM 668 C CA . ILE A 1 90 ? 6.098 15.328 7.316 1 98.69 90 ILE A CA 1
ATOM 669 C C . ILE A 1 90 ? 4.672 15.148 7.836 1 98.69 90 ILE A C 1
ATOM 671 O O . ILE A 1 90 ? 4.418 14.312 8.703 1 98.69 90 ILE A O 1
ATOM 675 N N . ILE A 1 91 ? 3.777 15.961 7.371 1 98.94 91 ILE A N 1
ATOM 676 C CA . ILE A 1 91 ? 2.359 15.875 7.695 1 98.94 91 ILE A CA 1
ATOM 677 C C . ILE A 1 91 ? 1.553 15.594 6.43 1 98.94 91 ILE A C 1
ATOM 679 O O . ILE A 1 91 ? 1.7 16.297 5.43 1 98.94 91 ILE A O 1
ATOM 683 N N . SER A 1 92 ? 0.772 14.578 6.43 1 98.94 92 SER A N 1
ATOM 684 C CA . SER A 1 92 ? -0.17 14.258 5.363 1 98.94 92 SER A CA 1
ATOM 685 C C . SER A 1 92 ? -1.609 14.5 5.805 1 98.94 92 SER A C 1
ATOM 687 O O . SER A 1 92 ? -2.08 13.891 6.766 1 98.94 92 SER A O 1
ATOM 689 N N . GLY A 1 93 ? -2.377 15.289 5.086 1 97.81 93 GLY A N 1
ATOM 690 C CA . GLY A 1 93 ? -3.75 15.617 5.434 1 97.81 93 GLY A CA 1
ATOM 691 C C . GLY A 1 93 ? -4.016 17.109 5.488 1 97.81 93 GLY A C 1
ATOM 692 O O . GLY A 1 93 ? -3.307 17.891 4.855 1 97.81 93 GLY A O 1
ATOM 693 N N . ILE A 1 94 ? -5.047 17.5 6.039 1 98.19 94 ILE A N 1
ATOM 694 C CA . ILE A 1 94 ? -6.109 16.734 6.672 1 98.19 94 ILE A CA 1
ATOM 695 C C . ILE A 1 94 ? -7.008 16.109 5.602 1 98.19 94 ILE A C 1
ATOM 697 O O . ILE A 1 94 ? -7.652 16.828 4.832 1 98.19 94 ILE A O 1
ATOM 701 N N . ASN A 1 95 ? -7.078 14.859 5.578 1 97.38 95 ASN A N 1
ATOM 702 C CA . ASN A 1 95 ? -7.84 14.125 4.574 1 97.38 95 ASN A CA 1
ATOM 703 C C . ASN A 1 95 ? -9.344 14.219 4.832 1 97.38 95 ASN A C 1
ATOM 705 O O . ASN A 1 95 ? -9.781 14.164 5.98 1 97.38 95 ASN A O 1
ATOM 709 N N . ALA A 1 96 ? -10.109 14.359 3.709 1 95.56 96 ALA A N 1
ATOM 710 C CA . ALA A 1 96 ? -11.57 14.25 3.793 1 95.56 96 ALA A CA 1
ATOM 711 C C . ALA A 1 96 ? -12.023 12.797 3.717 1 95.56 96 ALA A C 1
ATOM 713 O O . ALA A 1 96 ? -12.195 12.258 2.623 1 95.56 96 ALA A O 1
ATOM 714 N N . GLY A 1 97 ? -12.305 12.195 4.859 1 94.44 97 GLY A N 1
ATOM 715 C CA . GLY A 1 97 ? -12.633 10.781 4.988 1 94.44 97 GLY A CA 1
ATOM 716 C C . GLY A 1 97 ? -11.695 10.031 5.91 1 94.44 97 GLY A C 1
ATOM 717 O O . GLY A 1 97 ? -10.484 10.273 5.906 1 94.44 97 GLY A O 1
ATOM 718 N N . HIS A 1 98 ? -12.219 9.148 6.625 1 95.06 98 HIS A N 1
ATOM 719 C CA . HIS A 1 98 ? -11.453 8.398 7.617 1 95.06 98 HIS A CA 1
ATOM 720 C C . HIS A 1 98 ? -10.477 7.438 6.949 1 95.06 98 HIS A C 1
ATOM 722 O O . HIS A 1 98 ? -10.758 6.918 5.867 1 95.06 98 HIS A O 1
ATOM 728 N N . ASN A 1 99 ? -9.398 7.262 7.531 1 95 99 ASN A N 1
ATOM 729 C CA . ASN A 1 99 ? -8.445 6.215 7.188 1 95 99 ASN A CA 1
ATOM 730 C C . ASN A 1 99 ? -8.188 5.289 8.375 1 95 99 ASN A C 1
ATOM 732 O O . ASN A 1 99 ? -7.16 5.406 9.047 1 95 99 ASN A O 1
ATOM 736 N N . VAL A 1 100 ? -9.086 4.402 8.57 1 95.56 100 VAL A N 1
ATOM 737 C CA . VAL A 1 100 ? -9.047 3.473 9.688 1 95.56 100 VAL A CA 1
ATOM 738 C C . VAL A 1 100 ? -9.25 2.045 9.188 1 95.56 100 VAL A C 1
ATOM 740 O O . VAL A 1 100 ? -9.719 1.84 8.062 1 95.56 100 VAL A O 1
ATOM 743 N N . GLY A 1 101 ? -8.859 1.109 10.031 1 94.19 101 GLY A N 1
ATOM 744 C CA . GLY A 1 101 ? -9.039 -0.281 9.641 1 94.19 101 GLY A CA 1
ATOM 745 C C . GLY A 1 101 ? -8.375 -0.623 8.32 1 94.19 101 GLY A C 1
ATOM 746 O O . GLY A 1 101 ? -7.273 -0.151 8.039 1 94.19 101 GLY A O 1
ATOM 747 N N . THR A 1 102 ? -9 -1.447 7.582 1 92.94 102 THR A N 1
ATOM 748 C CA . THR A 1 102 ? -8.406 -1.942 6.348 1 92.94 102 THR A CA 1
ATOM 749 C C . THR A 1 102 ? -8.336 -0.837 5.297 1 92.94 102 THR A C 1
ATOM 751 O O . THR A 1 102 ? -7.609 -0.955 4.309 1 92.94 102 THR A O 1
ATOM 754 N N . ASP A 1 103 ? -9.047 0.294 5.527 1 92.81 103 ASP A N 1
ATOM 755 C CA . ASP A 1 103 ? -8.961 1.428 4.613 1 92.81 103 ASP A CA 1
ATOM 756 C C . ASP A 1 103 ? -7.543 1.988 4.559 1 92.81 103 ASP A C 1
ATOM 758 O O . ASP A 1 103 ? -7.145 2.594 3.559 1 92.81 103 ASP A O 1
ATOM 762 N N . ILE A 1 104 ? -6.828 1.776 5.605 1 95.81 104 ILE A N 1
ATOM 763 C CA . ILE A 1 104 ? -5.453 2.248 5.715 1 95.81 104 ILE A CA 1
ATOM 764 C C . ILE A 1 104 ? -4.621 1.686 4.559 1 95.81 104 ILE A C 1
ATOM 766 O O . ILE A 1 104 ? -3.746 2.371 4.027 1 95.81 104 ILE A O 1
ATOM 770 N N . LEU A 1 105 ? -4.914 0.495 4.086 1 95.19 105 LEU A N 1
ATOM 771 C CA . LEU A 1 105 ? -4.156 -0.189 3.043 1 95.19 105 LEU A CA 1
ATOM 772 C C . LEU A 1 105 ? -4.27 0.55 1.713 1 95.19 105 LEU A C 1
ATOM 774 O O . LEU A 1 105 ? -3.365 0.479 0.878 1 95.19 105 LEU A O 1
ATOM 778 N N . TYR A 1 106 ? -5.332 1.276 1.541 1 94.94 106 TYR A N 1
ATOM 779 C CA . TYR A 1 106 ? -5.633 1.885 0.25 1 94.94 106 TYR A CA 1
ATOM 780 C C . TYR A 1 106 ? -5.414 3.391 0.292 1 94.94 106 TYR A C 1
ATOM 782 O O . TYR A 1 106 ? -5.578 4.078 -0.719 1 94.94 106 TYR A O 1
ATOM 790 N N . SER A 1 107 ? -5.059 3.926 1.369 1 96.12 107 SER A N 1
ATOM 791 C CA . SER A 1 107 ? -5.066 5.359 1.636 1 96.12 107 SER A CA 1
ATOM 792 C C . SER A 1 107 ? -3.795 6.023 1.117 1 96.12 107 SER A C 1
ATOM 794 O O . SER A 1 107 ? -2.695 5.727 1.589 1 96.12 107 SER A O 1
ATOM 796 N N . GLY A 1 108 ? -3.986 6.977 0.225 1 98.12 108 GLY A N 1
ATOM 797 C CA . GLY A 1 108 ? -2.861 7.805 -0.18 1 98.12 108 GLY A CA 1
ATOM 798 C C . GLY A 1 108 ? -2.344 8.695 0.933 1 98.12 108 GLY A C 1
ATOM 799 O O . GLY A 1 108 ? -1.15 9 0.992 1 98.12 108 GLY A O 1
ATOM 800 N N . THR A 1 109 ? -3.227 9.164 1.852 1 98.5 109 THR A N 1
ATOM 801 C CA . THR A 1 109 ? -2.865 9.984 3.002 1 98.5 109 THR A CA 1
ATOM 802 C C . THR A 1 109 ? -1.893 9.242 3.912 1 98.5 109 THR A C 1
ATOM 804 O O . THR A 1 109 ? -0.823 9.758 4.242 1 98.5 109 THR A O 1
ATOM 807 N N . VAL A 1 110 ? -2.223 8.055 4.254 1 98.69 110 VAL A N 1
ATOM 808 C CA . VAL A 1 110 ? -1.382 7.254 5.137 1 98.69 110 VAL A CA 1
ATOM 809 C C . VAL A 1 110 ? -0.091 6.875 4.414 1 98.69 110 VAL A C 1
ATOM 811 O O . VAL A 1 110 ? 0.993 6.922 5 1 98.69 110 VAL A O 1
ATOM 814 N N . ALA A 1 111 ? -0.225 6.539 3.145 1 98.62 111 ALA A N 1
ATOM 815 C CA . ALA A 1 111 ? 0.938 6.133 2.357 1 98.62 111 ALA A CA 1
ATOM 816 C C . ALA A 1 111 ? 1.958 7.266 2.268 1 98.62 111 ALA A C 1
ATOM 818 O O . ALA A 1 111 ? 3.166 7.027 2.318 1 98.62 111 ALA A O 1
ATOM 819 N N . ALA A 1 112 ? 1.492 8.461 2.105 1 98.56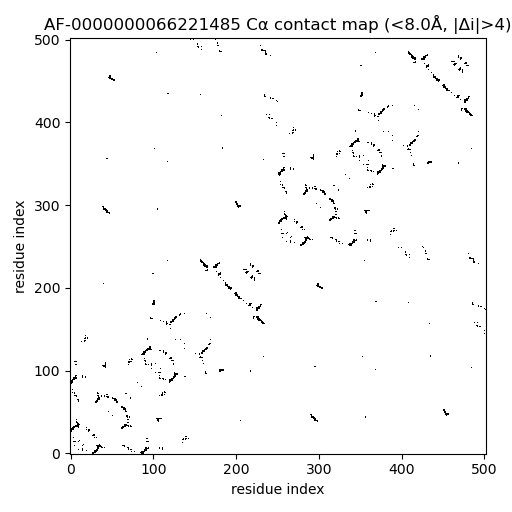 112 ALA A N 1
ATOM 820 C CA . ALA A 1 112 ? 2.398 9.609 2.031 1 98.56 112 ALA A CA 1
ATOM 821 C C . ALA A 1 112 ? 3.18 9.773 3.332 1 98.56 112 ALA A C 1
ATOM 823 O O . ALA A 1 112 ? 4.391 10.016 3.309 1 98.56 112 ALA A O 1
ATOM 824 N N . ALA A 1 113 ? 2.492 9.672 4.43 1 98.69 113 ALA A N 1
ATOM 825 C CA . ALA A 1 113 ? 3.178 9.703 5.719 1 98.69 113 ALA A CA 1
ATOM 826 C C . ALA A 1 113 ? 4.172 8.555 5.84 1 98.69 113 ALA A C 1
ATOM 828 O O . ALA A 1 113 ? 5.289 8.742 6.328 1 98.69 113 ALA A O 1
ATOM 829 N N . MET A 1 114 ? 3.775 7.391 5.363 1 97.62 114 MET A N 1
ATOM 830 C CA . MET A 1 114 ? 4.648 6.219 5.41 1 97.62 114 MET A CA 1
ATOM 831 C C . MET A 1 114 ? 5.918 6.457 4.598 1 97.62 114 MET A C 1
ATOM 833 O O . MET A 1 114 ? 7.004 6.031 4.996 1 97.62 114 MET A O 1
ATOM 837 N N . GLU A 1 115 ? 5.734 7.113 3.482 1 96.12 115 GLU A N 1
ATOM 838 C CA . GLU A 1 115 ? 6.906 7.43 2.674 1 96.12 115 GLU A CA 1
ATOM 839 C C . GLU A 1 115 ? 7.902 8.281 3.453 1 96.12 115 GLU A C 1
ATOM 841 O O . GLU A 1 115 ? 9.117 8.109 3.322 1 96.12 115 GLU A O 1
ATOM 846 N N . GLY A 1 116 ? 7.426 9.195 4.199 1 95.19 116 GLY A N 1
ATOM 847 C CA . GLY A 1 116 ? 8.289 10 5.047 1 95.19 116 GLY A CA 1
ATOM 848 C C . GLY A 1 116 ? 9.086 9.18 6.035 1 95.19 116 GLY A C 1
ATOM 849 O O . GLY A 1 116 ? 10.281 9.414 6.227 1 95.19 116 GLY A O 1
ATOM 850 N N . CYS A 1 117 ? 8.391 8.242 6.617 1 92.81 117 CYS A N 1
ATOM 851 C CA . CYS A 1 117 ? 9.062 7.402 7.602 1 92.81 117 CYS A CA 1
ATOM 852 C C . CYS A 1 117 ? 10.102 6.508 6.93 1 92.81 117 CYS A C 1
ATOM 854 O O . CYS A 1 117 ? 11.148 6.215 7.516 1 92.81 117 CYS A O 1
ATOM 856 N N . VAL A 1 118 ? 9.836 6.062 5.75 1 93.5 118 VAL A N 1
ATOM 857 C CA . VAL A 1 118 ? 10.812 5.305 4.973 1 93.5 118 VAL A CA 1
ATOM 858 C C . VAL A 1 118 ? 12.07 6.141 4.762 1 93.5 118 VAL A C 1
ATOM 860 O O . VAL A 1 118 ? 13.188 5.617 4.785 1 93.5 118 VAL A O 1
ATOM 863 N N . ALA A 1 119 ? 11.891 7.418 4.641 1 92.06 119 ALA A N 1
ATOM 864 C CA . ALA A 1 119 ? 13 8.352 4.445 1 92.06 119 ALA A CA 1
ATOM 865 C C . ALA A 1 119 ? 13.656 8.711 5.773 1 92.06 119 ALA A C 1
ATOM 867 O O . ALA A 1 119 ? 14.586 9.516 5.812 1 92.06 119 ALA A O 1
ATOM 868 N N . GLY A 1 120 ? 13.125 8.219 6.855 1 92.44 120 GLY A N 1
ATOM 869 C CA . GLY A 1 120 ? 13.727 8.438 8.164 1 92.44 120 GLY A CA 1
ATOM 870 C C . GLY A 1 120 ? 13.227 9.703 8.836 1 92.44 120 GLY A C 1
ATOM 871 O O . GLY A 1 120 ? 13.852 10.195 9.789 1 92.44 120 GLY A O 1
ATOM 872 N N . ILE A 1 121 ? 12.172 10.273 8.352 1 95.88 121 ILE A N 1
ATOM 873 C CA . ILE A 1 121 ? 11.648 11.523 8.883 1 95.88 121 ILE A CA 1
ATOM 874 C C . ILE A 1 121 ? 10.375 11.25 9.688 1 95.88 121 ILE A C 1
ATOM 876 O O . ILE A 1 121 ? 9.492 10.523 9.227 1 95.88 121 ILE A O 1
ATOM 880 N N . PRO A 1 122 ? 10.258 11.781 10.953 1 97.62 122 PRO A N 1
ATOM 881 C CA . PRO A 1 122 ? 8.984 11.664 11.664 1 97.62 122 PRO A CA 1
ATOM 882 C C . PRO A 1 122 ? 7.793 12.086 10.812 1 97.62 122 PRO A C 1
ATOM 884 O O . PRO A 1 122 ? 7.859 13.094 10.102 1 97.62 122 PRO A O 1
ATOM 887 N N . SER A 1 123 ? 6.723 11.32 10.82 1 98.44 123 SER A N 1
ATOM 888 C CA . SER A 1 123 ? 5.598 11.562 9.922 1 98.44 123 SER A CA 1
ATOM 889 C C . SER A 1 123 ? 4.266 11.305 10.617 1 98.44 123 SER A C 1
ATOM 891 O O . SER A 1 123 ? 4.176 10.445 11.5 1 98.44 123 SER A O 1
ATOM 893 N N . ILE A 1 124 ? 3.264 12.055 10.242 1 98.75 124 ILE A N 1
ATOM 894 C CA . ILE A 1 124 ? 1.931 11.961 10.828 1 98.75 124 ILE A CA 1
ATOM 895 C C . ILE A 1 124 ? 0.876 12.148 9.734 1 98.75 124 ILE A C 1
ATOM 897 O O . ILE A 1 124 ? 1.067 12.938 8.812 1 98.75 124 ILE A O 1
ATOM 901 N N . ALA A 1 125 ? -0.215 11.406 9.812 1 98.88 125 ALA A N 1
ATOM 902 C CA . ALA A 1 125 ? -1.371 11.555 8.93 1 98.88 125 ALA A CA 1
ATOM 903 C C . ALA A 1 125 ? -2.605 11.992 9.711 1 98.88 125 ALA A C 1
ATOM 905 O O . ALA A 1 125 ? -2.852 11.508 10.82 1 98.88 125 ALA A O 1
ATOM 906 N N . PHE A 1 126 ? -3.371 12.906 9.188 1 98.81 126 PHE A N 1
ATOM 907 C CA . PHE A 1 126 ? -4.621 13.375 9.773 1 98.81 126 PHE A CA 1
ATOM 908 C C . PHE A 1 126 ? -5.789 13.141 8.828 1 98.81 126 PHE A C 1
ATOM 910 O O . PHE A 1 126 ? -5.695 13.422 7.633 1 98.81 126 PHE A O 1
ATOM 917 N N . SER A 1 127 ? -6.898 12.664 9.367 1 98 127 SER A N 1
ATOM 918 C CA . SER A 1 127 ? -8.125 12.477 8.602 1 98 127 SER A CA 1
ATOM 919 C C . SER A 1 127 ? -9.344 12.938 9.391 1 98 127 SER A C 1
ATOM 921 O O . SER A 1 127 ? -9.43 12.727 10.602 1 98 127 SER A O 1
ATOM 923 N N . ARG A 1 128 ? -10.211 13.57 8.742 1 97.38 128 ARG A N 1
ATOM 924 C CA . ARG A 1 128 ? -11.484 14.016 9.297 1 97.38 128 ARG A CA 1
ATOM 925 C C . ARG A 1 128 ? -12.656 13.297 8.625 1 97.38 128 ARG A C 1
ATOM 927 O O . ARG A 1 128 ? -12.469 12.617 7.613 1 97.38 128 ARG A O 1
ATOM 934 N N . PRO A 1 129 ? -13.852 13.398 9.25 1 94.69 129 PRO A N 1
ATOM 935 C CA . PRO A 1 129 ? -15.008 12.805 8.57 1 94.69 129 PRO A CA 1
ATOM 936 C C . PRO A 1 129 ? -15.281 13.445 7.211 1 94.69 129 PRO A C 1
ATOM 938 O O . PRO A 1 129 ? -15.016 14.633 7.016 1 94.69 129 PRO A O 1
ATOM 941 N N . ARG A 1 130 ? -15.781 12.688 6.289 1 89.69 130 ARG A N 1
ATOM 942 C CA . ARG A 1 130 ? -16.109 13.188 4.961 1 89.69 130 ARG A CA 1
ATOM 943 C C . ARG A 1 130 ? -17.234 14.211 5.027 1 89.69 130 ARG A C 1
ATOM 945 O O . ARG A 1 130 ? -17.172 15.266 4.391 1 89.69 130 ARG A O 1
ATOM 952 N N . GLU A 1 131 ? -18.266 13.734 5.824 1 86.94 131 GLU A N 1
ATOM 953 C CA . GLU A 1 131 ? -19.359 14.68 6.023 1 86.94 131 GLU A CA 1
ATOM 954 C C . GLU A 1 131 ? -19.016 15.703 7.102 1 86.94 131 GLU A C 1
ATOM 956 O O . GLU A 1 131 ? -18.547 15.336 8.188 1 86.94 131 GLU A O 1
ATOM 961 N N . GLU A 1 132 ? -19.219 16.844 6.816 1 82.94 132 GLU A N 1
ATOM 962 C CA . GLU A 1 132 ? -18.828 17.938 7.703 1 82.94 132 GLU A CA 1
ATOM 963 C C . GLU A 1 132 ? -19.703 17.984 8.945 1 82.94 132 GLU A C 1
ATOM 965 O O . GLU A 1 132 ? -20.938 18.062 8.844 1 82.94 132 GLU A O 1
ATOM 970 N N . VAL A 1 133 ? -19.094 17.891 9.992 1 92.5 133 VAL A N 1
ATOM 971 C CA . VAL A 1 133 ? -19.703 18.094 11.305 1 92.5 133 VAL A CA 1
ATOM 972 C C . VAL A 1 133 ? -19.234 19.422 11.883 1 92.5 133 VAL A C 1
ATOM 974 O O . VAL A 1 133 ? -20.031 20.188 12.445 1 92.5 133 VAL A O 1
ATOM 977 N N . ASP A 1 134 ? -17.969 19.719 11.75 1 97 134 ASP A N 1
ATOM 978 C CA . ASP A 1 134 ? -17.328 20.984 12.086 1 97 134 ASP A CA 1
ATOM 979 C C . ASP A 1 134 ? -16.672 21.594 10.852 1 97 134 ASP A C 1
ATOM 981 O O . ASP A 1 134 ? -16.422 20.906 9.867 1 97 134 ASP A O 1
ATOM 985 N N . PRO A 1 135 ? -16.516 22.938 10.898 1 96.94 135 PRO A N 1
ATOM 986 C CA . PRO A 1 135 ? -15.719 23.531 9.82 1 96.94 135 PRO A CA 1
ATOM 987 C C . PRO A 1 135 ? -14.32 22.922 9.719 1 96.94 135 PRO A C 1
ATOM 989 O O . PRO A 1 135 ? -13.719 22.578 10.734 1 96.94 135 PRO A O 1
ATOM 992 N N . THR A 1 136 ? -13.844 22.797 8.484 1 97.25 136 THR A N 1
ATOM 993 C CA . THR A 1 136 ? -12.523 22.234 8.242 1 97.25 136 THR A CA 1
ATOM 994 C C . THR A 1 136 ? -11.469 22.922 9.102 1 97.25 136 THR A C 1
ATOM 996 O O . THR A 1 136 ? -10.562 22.281 9.617 1 97.25 136 THR A O 1
ATOM 999 N N . GLN A 1 137 ? -11.648 24.188 9.328 1 97.19 137 GLN A N 1
ATOM 1000 C CA . GLN A 1 137 ? -10.711 24.984 10.102 1 97.19 137 GLN A CA 1
ATOM 1001 C C . GLN A 1 137 ? -10.625 24.5 11.547 1 97.19 137 GLN A C 1
ATOM 1003 O O . GLN A 1 137 ? -9.562 24.562 12.164 1 97.19 137 GLN A O 1
ATOM 1008 N N . SER A 1 138 ? -11.711 24.016 12.055 1 97.94 138 SER A N 1
ATOM 1009 C CA . SER A 1 138 ? -11.727 23.531 13.43 1 97.94 138 SER A CA 1
ATOM 1010 C C . SER A 1 138 ? -10.828 22.297 13.594 1 97.94 138 SER A C 1
ATOM 1012 O O . SER A 1 138 ? -10.117 22.172 14.586 1 97.94 138 SER A O 1
ATOM 1014 N N . TYR A 1 139 ? -10.883 21.438 12.625 1 98.19 139 TYR A N 1
ATOM 1015 C CA . TYR A 1 139 ? -10.016 20.266 12.656 1 98.19 139 TYR A CA 1
ATOM 1016 C C . TYR A 1 139 ? -8.547 20.656 12.562 1 98.19 139 TYR A C 1
ATOM 1018 O O . TYR A 1 139 ? -7.707 20.109 13.281 1 98.19 139 TYR A O 1
ATOM 1026 N N . ALA A 1 140 ? -8.234 21.578 11.688 1 98.38 140 ALA A N 1
ATOM 1027 C CA . ALA A 1 140 ? -6.863 22.047 11.5 1 98.38 140 ALA A CA 1
ATOM 1028 C C . ALA A 1 140 ? -6.316 22.672 12.789 1 98.38 140 ALA A C 1
ATOM 1030 O O . ALA A 1 140 ? -5.168 22.422 13.164 1 98.38 140 ALA A O 1
ATOM 1031 N N . GLU A 1 141 ? -7.133 23.484 13.422 1 98.19 141 GLU A N 1
ATOM 1032 C CA . GLU A 1 141 ? -6.73 24.109 14.688 1 98.19 141 GLU A CA 1
ATOM 1033 C C . GLU A 1 141 ? -6.43 23.047 15.742 1 98.19 141 GLU A C 1
ATOM 1035 O O . GLU A 1 141 ? -5.406 23.125 16.422 1 98.19 141 GLU A O 1
ATOM 1040 N N . HIS A 1 142 ? -7.332 22.125 15.875 1 98.06 142 HIS A N 1
ATOM 1041 C CA . HIS A 1 142 ? -7.121 21.062 16.859 1 98.06 142 HIS A CA 1
ATOM 1042 C C . HIS A 1 142 ? -5.867 20.266 16.531 1 98.06 142 HIS A C 1
ATOM 1044 O O . HIS A 1 142 ? -5.066 19.969 17.422 1 98.06 142 HIS A O 1
ATOM 1050 N N . ALA A 1 143 ? -5.703 19.891 15.266 1 98.44 143 ALA A N 1
ATOM 1051 C CA . ALA A 1 143 ? -4.559 19.094 14.828 1 98.44 143 ALA A CA 1
ATOM 1052 C C . ALA A 1 143 ? -3.244 19.828 15.117 1 98.44 143 ALA A C 1
ATOM 1054 O O . ALA A 1 143 ? -2.293 19.219 15.617 1 98.44 143 ALA A O 1
ATOM 1055 N N . ALA A 1 144 ? -3.189 21.078 14.805 1 98.12 144 ALA A N 1
ATOM 1056 C CA . ALA A 1 144 ? -1.985 21.875 15.039 1 98.12 144 ALA A CA 1
ATOM 1057 C C . ALA A 1 144 ? -1.648 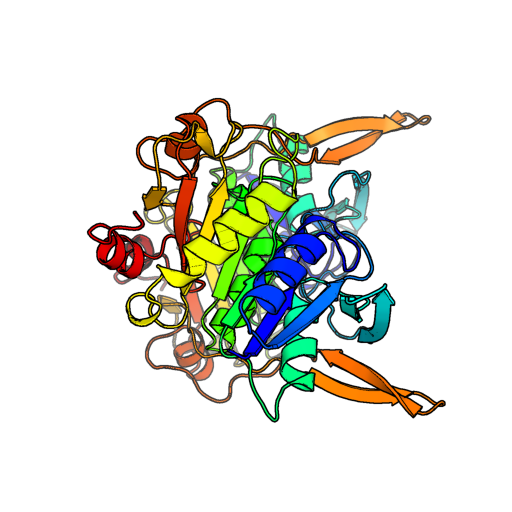21.922 16.531 1 98.12 144 ALA A C 1
ATOM 1059 O O . ALA A 1 144 ? -0.479 21.844 16.906 1 98.12 144 ALA A O 1
ATOM 1060 N N . ASN A 1 145 ? -2.641 22.078 17.344 1 96.5 145 ASN A N 1
ATOM 1061 C CA . ASN A 1 145 ? -2.424 22.094 18.781 1 96.5 145 ASN A CA 1
ATOM 1062 C C . ASN A 1 145 ? -1.998 20.734 19.297 1 96.5 145 ASN A C 1
ATOM 1064 O O . ASN A 1 145 ? -1.177 20.641 20.219 1 96.5 145 ASN A O 1
ATOM 1068 N N . LEU A 1 146 ? -2.635 19.719 18.75 1 96.62 146 LEU A N 1
ATOM 1069 C CA . LEU A 1 146 ? -2.273 18.359 19.141 1 96.62 146 LEU A CA 1
ATOM 1070 C C . LEU A 1 146 ? -0.81 18.078 18.828 1 96.62 146 LEU A C 1
ATOM 1072 O O . LEU A 1 146 ? -0.128 17.391 19.578 1 96.62 146 LEU A O 1
ATOM 1076 N N . LEU A 1 147 ? -0.332 18.547 17.719 1 96.12 147 LEU A N 1
ATOM 1077 C CA . LEU A 1 147 ? 1.05 18.359 17.297 1 96.12 147 LEU A CA 1
ATOM 1078 C C . LEU A 1 147 ? 2.023 18.828 18.375 1 96.12 147 LEU A C 1
ATOM 1080 O O . LEU A 1 147 ? 3.072 18.203 18.578 1 96.12 147 LEU A O 1
ATOM 1084 N N . LYS A 1 148 ? 1.642 19.844 19.156 1 94.06 148 LYS A N 1
ATOM 1085 C CA . LYS A 1 148 ? 2.486 20.375 20.219 1 94.06 148 LYS A CA 1
ATOM 1086 C C . LYS A 1 148 ? 2.633 19.375 21.359 1 94.06 148 LYS A C 1
ATOM 1088 O O . LYS A 1 148 ? 3.596 19.438 22.125 1 94.06 148 LYS A O 1
ATOM 1093 N N . LYS A 1 149 ? 1.729 18.516 21.438 1 93.88 149 LYS A N 1
ATOM 1094 C CA . LYS A 1 149 ? 1.6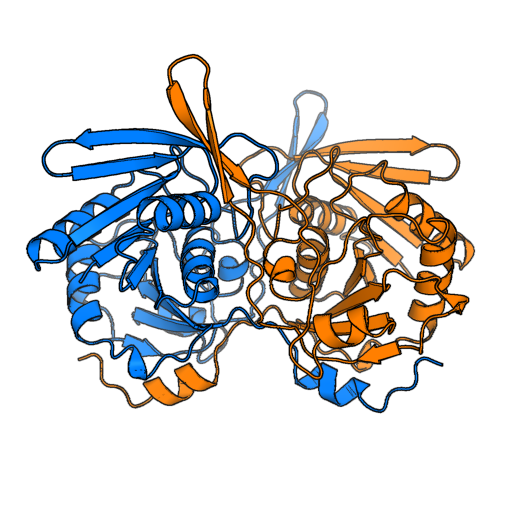75 17.594 22.562 1 93.88 149 LYS A CA 1
ATOM 1095 C C . LYS A 1 149 ? 2.301 16.25 22.219 1 93.88 149 LYS A C 1
ATOM 1097 O O . LYS A 1 149 ? 2.447 15.383 23.078 1 93.88 149 LYS A O 1
ATOM 1102 N N . ILE A 1 150 ? 2.619 16.078 20.969 1 93.94 150 ILE A N 1
ATOM 1103 C CA . ILE A 1 150 ? 3.17 14.797 20.531 1 93.94 150 ILE A CA 1
ATOM 1104 C C . ILE A 1 150 ? 4.684 14.789 20.734 1 93.94 150 ILE A C 1
ATOM 1106 O O . ILE A 1 150 ? 5.379 15.703 20.281 1 93.94 150 ILE A O 1
ATOM 1110 N N . ASP A 1 151 ? 5.195 13.812 21.453 1 93.69 151 ASP A N 1
ATOM 1111 C CA . ASP A 1 151 ? 6.625 13.57 21.625 1 93.69 151 ASP A CA 1
ATOM 1112 C C . ASP A 1 151 ? 7.121 12.531 20.609 1 93.69 151 ASP A C 1
ATOM 1114 O O . ASP A 1 151 ? 7.051 11.328 20.875 1 93.69 151 ASP A O 1
ATOM 1118 N N . PHE A 1 152 ? 7.742 12.945 19.578 1 93.69 152 PHE A N 1
ATOM 1119 C CA . PHE A 1 152 ? 8.148 12.062 18.5 1 93.69 152 PHE A CA 1
ATOM 1120 C C . PHE A 1 152 ? 9.328 11.195 18.922 1 93.69 152 PHE A C 1
ATOM 1122 O O . PHE A 1 152 ? 9.688 10.242 18.234 1 93.69 152 PHE A O 1
ATOM 1129 N N . SER A 1 153 ? 9.969 11.523 20.062 1 93.94 153 SER A N 1
ATOM 1130 C CA . SER A 1 153 ? 11.023 10.656 20.578 1 93.94 153 SER A CA 1
ATOM 1131 C C . SER A 1 153 ? 10.461 9.305 21.016 1 93.94 153 SER A C 1
ATOM 1133 O O . SER A 1 153 ? 11.211 8.336 21.156 1 93.94 153 SER A O 1
ATOM 1135 N N . LEU A 1 154 ? 9.148 9.234 21.172 1 95.06 154 LEU A N 1
ATOM 1136 C CA . LEU A 1 154 ? 8.492 8 21.594 1 95.06 154 LEU A CA 1
ATOM 1137 C C . LEU A 1 154 ? 8.039 7.188 20.375 1 95.06 154 LEU A C 1
ATOM 1139 O O . LEU A 1 154 ? 7.473 6.105 20.531 1 95.06 154 LEU A O 1
ATOM 1143 N N . VAL A 1 155 ? 8.312 7.676 19.172 1 96.31 155 VAL A N 1
ATOM 1144 C CA . VAL A 1 155 ? 7.938 7.023 17.922 1 96.31 155 VAL A CA 1
ATOM 1145 C C . VAL A 1 155 ? 9.195 6.566 17.188 1 96.31 155 VAL A C 1
ATOM 1147 O O . VAL A 1 155 ? 9.836 7.355 16.484 1 96.31 155 VAL A O 1
ATOM 1150 N N . PRO A 1 156 ? 9.547 5.344 17.312 1 94.88 156 PRO A N 1
ATOM 1151 C CA . PRO A 1 156 ? 10.75 4.836 16.656 1 94.88 156 PRO A CA 1
ATOM 1152 C C . PRO A 1 156 ? 10.742 5.074 15.148 1 94.88 156 PRO A C 1
ATOM 1154 O O . PRO A 1 156 ? 9.672 5.242 14.555 1 94.88 156 PRO A O 1
ATOM 1157 N N . LYS A 1 157 ? 11.953 5.004 14.617 1 92.38 157 LYS A N 1
ATOM 1158 C CA . LYS A 1 157 ? 12.094 5.082 13.164 1 92.38 157 LYS A CA 1
ATOM 1159 C C . LYS A 1 157 ? 11.281 3.99 12.477 1 92.38 157 LYS A C 1
ATOM 1161 O O . LYS A 1 157 ? 11.18 2.871 12.984 1 92.38 157 LYS A O 1
ATOM 1166 N N . GLY A 1 158 ? 10.688 4.34 11.32 1 93.75 158 GLY A N 1
ATOM 1167 C CA . GLY A 1 158 ? 9.922 3.377 10.547 1 93.75 158 GLY A CA 1
ATOM 1168 C C . GLY A 1 158 ? 8.461 3.303 10.969 1 93.75 158 GLY A C 1
ATOM 1169 O O . GLY A 1 158 ? 7.734 2.408 10.531 1 93.75 158 GLY A O 1
ATOM 1170 N N . GLN A 1 159 ? 8.086 4.191 11.852 1 97.5 159 GLN A N 1
ATOM 1171 C CA . GLN A 1 159 ? 6.711 4.203 12.336 1 97.5 159 GLN A CA 1
ATOM 1172 C C . GLN A 1 159 ? 6.086 5.59 12.188 1 97.5 159 GLN A C 1
ATOM 1174 O O . GLN A 1 159 ? 6.797 6.594 12.148 1 97.5 159 GLN A O 1
ATOM 1179 N N . ILE A 1 160 ? 4.781 5.629 12.039 1 98.56 160 ILE A N 1
ATOM 1180 C CA . ILE A 1 160 ? 4.066 6.895 11.906 1 98.56 160 ILE A CA 1
ATOM 1181 C C . ILE A 1 160 ? 2.895 6.93 12.891 1 98.56 160 ILE A C 1
ATOM 1183 O O . ILE A 1 160 ? 2.559 5.91 13.5 1 98.56 160 ILE A O 1
ATOM 1187 N N . LEU A 1 161 ? 2.322 8.102 13.062 1 98.69 161 LEU A N 1
ATOM 1188 C CA . LEU A 1 161 ? 1.053 8.266 13.758 1 98.69 161 LEU A CA 1
ATOM 1189 C C . LEU A 1 161 ? -0.07 8.594 12.781 1 98.69 161 LEU A C 1
ATOM 1191 O O . LEU A 1 161 ? 0.074 9.484 11.938 1 98.69 161 LEU A O 1
ATOM 1195 N N . ASN A 1 162 ? -1.091 7.809 12.836 1 98.81 162 ASN A N 1
ATOM 1196 C CA . ASN A 1 162 ? -2.307 8 12.047 1 98.81 162 ASN A CA 1
ATOM 1197 C C . ASN A 1 162 ? -3.465 8.484 12.922 1 98.81 162 ASN A C 1
ATOM 1199 O O . ASN A 1 162 ? -3.947 7.742 13.781 1 98.81 162 ASN A O 1
ATOM 1203 N N . ILE A 1 163 ? -3.916 9.695 12.648 1 98.81 163 ILE A N 1
ATOM 1204 C CA . ILE A 1 163 ? -4.906 10.305 13.523 1 98.81 163 ILE A CA 1
ATOM 1205 C C . ILE A 1 163 ? -6.219 10.5 12.766 1 98.81 163 ILE A C 1
ATOM 1207 O O . ILE A 1 163 ? -6.227 11.031 11.656 1 98.81 163 ILE A O 1
ATOM 1211 N N . ASN A 1 164 ? -7.32 10.102 13.367 1 98.12 164 ASN A N 1
ATOM 1212 C CA . ASN A 1 164 ? -8.648 10.258 12.789 1 98.12 164 ASN A CA 1
ATOM 1213 C C . ASN A 1 164 ? -9.617 10.914 13.766 1 98.12 164 ASN A C 1
ATOM 1215 O O . ASN A 1 164 ? -9.641 10.57 14.945 1 98.12 164 ASN A O 1
ATOM 1219 N N . TYR A 1 165 ? -10.344 11.852 13.258 1 98.31 165 TYR A N 1
ATOM 1220 C CA . TYR A 1 165 ? -11.406 12.492 14.023 1 98.31 165 TYR A CA 1
ATOM 1221 C C . TYR A 1 165 ? -12.734 11.773 13.82 1 98.31 165 TYR A C 1
ATOM 1223 O O . TYR A 1 165 ? -13.086 11.391 12.703 1 98.31 165 TYR A O 1
ATOM 1231 N N . PRO A 1 166 ? -13.508 11.578 14.891 1 97.44 166 PRO A N 1
ATOM 1232 C CA . PRO A 1 166 ? -14.812 10.93 14.758 1 97.44 166 PRO A CA 1
ATOM 1233 C C . PRO A 1 166 ? -15.859 11.828 14.109 1 97.44 166 PRO A C 1
ATOM 1235 O O . PRO A 1 166 ? -15.633 13.031 13.945 1 97.44 166 PRO A O 1
ATOM 1238 N N . SER A 1 167 ? -16.984 11.203 13.719 1 95.88 167 SER A N 1
ATOM 1239 C CA . SER A 1 167 ? -18.062 11.922 13.055 1 95.88 167 SER A CA 1
ATOM 1240 C C . SER A 1 167 ? -18.969 12.617 14.07 1 95.88 167 SER A C 1
ATOM 1242 O O . SER A 1 167 ? -20.188 12.461 14.023 1 95.88 167 SER A O 1
ATOM 1244 N N . ILE A 1 168 ? -18.406 13.258 14.992 1 97.19 168 ILE A N 1
ATOM 1245 C CA . ILE A 1 168 ? -19.062 14.148 15.938 1 97.19 168 ILE A CA 1
ATOM 1246 C C . ILE A 1 168 ? -18.234 15.422 16.109 1 97.19 168 ILE A C 1
ATOM 1248 O O . ILE A 1 168 ? -17.094 15.492 15.68 1 97.19 168 ILE A O 1
ATOM 1252 N N . SER A 1 169 ? -18.828 16.438 16.688 1 97.75 169 SER A N 1
ATOM 1253 C CA . SER A 1 169 ? -18.094 17.688 16.891 1 97.75 169 SER A CA 1
ATOM 1254 C C . SER A 1 169 ? -16.875 17.453 17.766 1 97.75 169 SER A C 1
ATOM 1256 O O . SER A 1 169 ? -16.922 16.688 18.734 1 97.75 169 SER A O 1
ATOM 1258 N N . ILE A 1 170 ? -15.805 18.141 17.453 1 97.5 170 ILE A N 1
ATOM 1259 C CA . ILE A 1 170 ? -14.555 18.031 18.188 1 97.5 170 ILE A CA 1
ATOM 1260 C C . ILE A 1 170 ? -14.812 18.281 19.672 1 97.5 170 ILE A C 1
ATOM 1262 O O . ILE A 1 170 ? -14.273 17.578 20.531 1 97.5 170 ILE A O 1
ATOM 1266 N N . LYS A 1 171 ? -15.672 19.25 19.984 1 96.69 171 LYS A N 1
ATOM 1267 C CA . LYS A 1 171 ? -15.977 19.625 21.359 1 96.69 171 LYS A CA 1
ATOM 1268 C C . LYS A 1 171 ? -16.703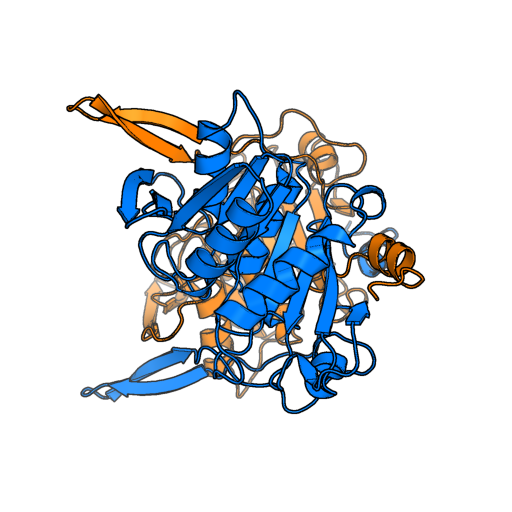 18.516 22.094 1 96.69 171 LYS A C 1
ATOM 1270 O O . LYS A 1 171 ? -16.734 18.484 23.328 1 96.69 171 LYS A O 1
ATOM 1275 N N . LYS A 1 172 ? -17.312 17.594 21.359 1 97.69 172 LYS A N 1
ATOM 1276 C CA . LYS A 1 172 ? -18.109 16.531 21.969 1 97.69 172 LYS A CA 1
ATOM 1277 C C . LYS A 1 172 ? -17.344 15.219 22.016 1 97.69 172 LYS A C 1
ATOM 1279 O O . LYS A 1 172 ? -17.875 14.203 22.484 1 97.69 172 LYS A O 1
ATOM 1284 N N . THR A 1 173 ? -16.125 15.211 21.484 1 97.5 173 THR A N 1
ATOM 1285 C CA . THR A 1 173 ? -15.344 13.984 21.5 1 97.5 173 THR A CA 1
ATOM 1286 C C . THR A 1 173 ? -15.031 13.555 22.938 1 97.5 173 THR A C 1
ATOM 1288 O O . THR A 1 173 ? -15.023 14.383 23.844 1 97.5 173 THR A O 1
ATOM 1291 N N . LEU A 1 174 ? -14.789 12.32 23.172 1 97.19 174 LEU A N 1
ATOM 1292 C CA . LEU A 1 174 ? -14.531 11.742 24.484 1 97.19 174 LEU A CA 1
ATOM 1293 C C . LEU A 1 174 ? -13.055 11.852 24.844 1 97.19 174 LEU A C 1
ATOM 1295 O O . LEU A 1 174 ? -12.633 11.406 25.922 1 97.19 174 LEU A O 1
ATOM 1299 N N . GLY A 1 175 ? -12.234 12.453 24 1 96.31 175 GLY A N 1
ATOM 1300 C CA . GLY A 1 175 ? -10.797 12.547 24.172 1 96.31 175 GLY A CA 1
ATOM 1301 C C . GLY A 1 175 ? -10.016 11.836 23.094 1 96.31 175 GLY A C 1
ATOM 1302 O O . GLY A 1 175 ? -10.469 11.734 21.953 1 96.31 175 GLY A O 1
ATOM 1303 N N . ILE A 1 176 ? -8.773 11.531 23.406 1 97 176 ILE A N 1
ATOM 1304 C CA . ILE A 1 176 ? -7.875 10.867 22.469 1 97 176 ILE A CA 1
ATOM 1305 C C . ILE A 1 176 ? -7.562 9.453 22.953 1 97 176 ILE A C 1
ATOM 1307 O O . ILE A 1 176 ? -7.281 9.25 24.141 1 97 176 ILE A O 1
ATOM 1311 N N . LYS A 1 177 ? -7.691 8.539 22.125 1 96.62 177 LYS A N 1
ATOM 1312 C CA . LYS A 1 177 ? -7.352 7.148 22.422 1 96.62 177 LYS A CA 1
ATOM 1313 C C . LYS A 1 177 ? -6.262 6.637 21.484 1 96.62 177 LYS A C 1
ATOM 1315 O O . LYS A 1 177 ? -6.387 6.738 20.266 1 96.62 177 LYS A O 1
ATOM 1320 N N . VAL A 1 178 ? -5.152 6.152 22.031 1 97.69 178 VAL A N 1
ATOM 1321 C CA . VAL A 1 178 ? -4.152 5.41 21.281 1 97.69 178 VAL A CA 1
ATOM 1322 C C . VAL A 1 178 ? -4.586 3.951 21.141 1 97.69 178 VAL A C 1
ATOM 1324 O O . VAL A 1 178 ? -4.918 3.301 22.141 1 97.69 178 VAL A O 1
ATOM 1327 N N . CYS A 1 179 ? -4.66 3.455 19.953 1 97.5 179 CYS A N 1
ATOM 1328 C CA . CYS A 1 179 ? -5.258 2.137 19.766 1 97.5 179 CYS A CA 1
ATOM 1329 C C . CYS A 1 179 ? -4.672 1.431 18.562 1 97.5 179 CYS A C 1
ATOM 1331 O O . CYS A 1 179 ? -3.896 2.023 17.797 1 97.5 179 CYS A O 1
ATOM 1333 N N . ALA A 1 180 ? -4.988 0.148 18.422 1 97.94 180 ALA A N 1
ATOM 1334 C CA . ALA A 1 180 ? -4.512 -0.69 17.328 1 97.94 180 ALA A CA 1
ATOM 1335 C C . ALA A 1 180 ? -5.375 -0.504 16.078 1 97.94 180 ALA A C 1
ATOM 1337 O O . ALA A 1 180 ? -6.504 -0.015 16.172 1 97.94 180 ALA A O 1
ATOM 1338 N N . MET A 1 181 ? -4.797 -0.844 14.984 1 97.56 181 MET A N 1
ATOM 1339 C CA . MET A 1 181 ? -5.527 -0.882 13.719 1 97.56 181 MET A CA 1
ATOM 1340 C C . MET A 1 181 ? -6.543 -2.02 13.711 1 97.56 181 MET A C 1
ATOM 1342 O O . MET A 1 181 ? -6.234 -3.135 14.133 1 97.56 181 MET A O 1
ATOM 1346 N N . SER A 1 182 ? -7.746 -1.701 13.266 1 96.25 182 SER A N 1
ATOM 1347 C CA . SER A 1 182 ? -8.742 -2.748 13.07 1 96.25 182 SER A CA 1
ATOM 1348 C C . SER A 1 182 ? -8.422 -3.598 11.844 1 96.25 182 SER A C 1
ATOM 1350 O O . SER A 1 182 ? -7.996 -3.074 10.812 1 96.25 182 SER A O 1
ATOM 1352 N N . THR A 1 183 ? -8.617 -4.949 11.961 1 90.56 183 THR A N 1
ATOM 1353 C CA . THR A 1 183 ? -8.391 -5.844 10.828 1 90.56 183 THR A CA 1
ATOM 1354 C C . THR A 1 183 ? -9.711 -6.262 10.195 1 90.56 183 THR A C 1
ATOM 1356 O O . THR A 1 183 ? -9.742 -7.152 9.344 1 90.56 183 THR A O 1
ATOM 1359 N N . GLN A 1 184 ? -10.727 -5.715 10.852 1 81.5 1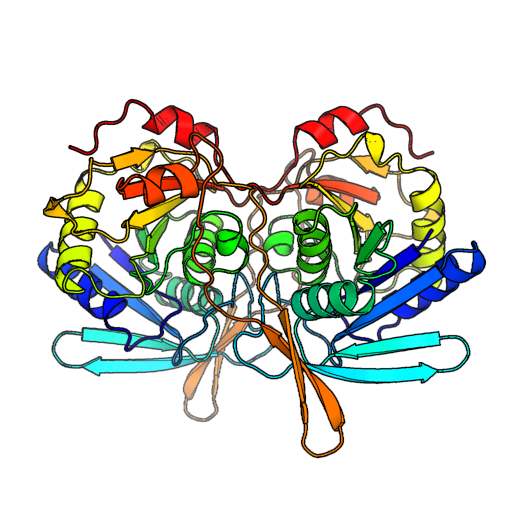84 GLN A N 1
ATOM 1360 C CA . GLN A 1 184 ? -12.031 -6.082 10.312 1 81.5 184 GLN A CA 1
ATOM 1361 C C . GLN A 1 184 ? -12.141 -5.695 8.836 1 81.5 184 GLN A C 1
ATOM 1363 O O . GLN A 1 184 ? -11.742 -4.598 8.445 1 81.5 184 GLN A O 1
ATOM 1368 N N . GLY A 1 185 ? -12.375 -6.719 8.023 1 62.22 185 GLY A N 1
ATOM 1369 C CA . GLY A 1 185 ? -12.5 -6.539 6.586 1 62.22 185 GLY A CA 1
ATOM 1370 C C . GLY A 1 185 ? -13.656 -5.633 6.195 1 62.22 185 GLY A C 1
ATOM 1371 O O . GLY A 1 185 ? -14.633 -5.512 6.934 1 62.22 185 GLY A O 1
ATOM 1372 N N . TRP A 1 186 ? -13.273 -4.43 5.598 1 57.34 186 TRP A N 1
ATOM 1373 C CA . TRP A 1 186 ? -14.375 -3.67 5.012 1 57.34 186 TRP A CA 1
ATOM 1374 C C . TRP A 1 186 ? -14.781 -4.254 3.664 1 57.34 186 TRP A C 1
ATOM 1376 O O . TRP A 1 186 ? -13.938 -4.754 2.916 1 57.34 186 TRP A O 1
ATOM 1386 N N . GLU A 1 187 ? -15.828 -4.684 3.494 1 56.25 187 GLU A N 1
ATOM 1387 C CA . GLU A 1 187 ? -16.281 -5.051 2.156 1 56.25 187 GLU A CA 1
ATOM 1388 C C . GLU A 1 187 ? -16.312 -3.84 1.229 1 56.25 187 GLU A C 1
ATOM 1390 O O . GLU A 1 187 ? -17.094 -2.908 1.438 1 56.25 187 GLU A O 1
ATOM 1395 N N . HIS A 1 188 ? -15.125 -3.193 0.763 1 59.94 188 HIS A N 1
ATOM 1396 C CA . HIS A 1 188 ? -15.398 -2.416 -0.44 1 59.94 188 HIS A CA 1
ATOM 1397 C C . HIS A 1 188 ? -16.453 -3.09 -1.301 1 59.94 188 HIS A C 1
ATOM 1399 O O . HIS A 1 188 ? -16.422 -4.305 -1.508 1 59.94 188 HIS A O 1
ATOM 1405 N N . LYS A 1 189 ? -17.547 -2.252 -1.304 1 71.69 189 LYS A N 1
ATOM 1406 C CA . LYS A 1 189 ? -18.625 -2.885 -2.049 1 71.69 189 LYS A CA 1
ATOM 1407 C C . LYS A 1 189 ? -18.391 -2.801 -3.553 1 71.69 189 LYS A C 1
ATOM 1409 O O . LYS A 1 189 ? -18.156 -1.717 -4.09 1 71.69 189 LYS A O 1
ATOM 1414 N N . LEU A 1 190 ? -18.047 -3.838 -4.078 1 86 190 LEU A N 1
ATOM 1415 C CA . LEU A 1 190 ? -18.016 -3.988 -5.531 1 86 190 LEU A CA 1
ATOM 1416 C C . LEU A 1 190 ? -19.438 -4.148 -6.078 1 86 190 LEU A C 1
ATOM 1418 O O . LEU A 1 190 ? -20.172 -5.039 -5.652 1 86 190 LEU A O 1
ATOM 1422 N N . HIS A 1 191 ? -19.766 -3.141 -6.875 1 88.69 191 HIS A N 1
ATOM 1423 C CA . HIS A 1 191 ? -21.094 -3.16 -7.488 1 88.69 191 HIS A CA 1
ATOM 1424 C C . HIS A 1 191 ? -21.016 -3.594 -8.945 1 88.69 191 HIS A C 1
ATOM 1426 O O . HIS A 1 191 ? -20.125 -3.174 -9.68 1 88.69 191 HIS A O 1
ATOM 1432 N N . LYS A 1 192 ? -21.938 -4.453 -9.234 1 92.25 192 LYS A N 1
ATOM 1433 C CA . LYS A 1 192 ? -22.047 -4.91 -10.617 1 92.25 192 LYS A CA 1
ATOM 1434 C C . LYS A 1 192 ? -23.156 -4.168 -11.359 1 92.25 192 LYS A C 1
ATOM 1436 O O . LYS A 1 192 ? -24.266 -4.012 -10.836 1 92.25 192 LYS A O 1
ATOM 1441 N N . LYS A 1 193 ? -22.828 -3.617 -12.523 1 92.38 193 LYS A N 1
ATOM 1442 C CA . LYS A 1 193 ? -23.781 -2.969 -13.422 1 92.38 193 LYS A CA 1
ATOM 1443 C C . LYS A 1 193 ? -23.609 -3.459 -14.852 1 92.38 193 LYS A C 1
ATOM 1445 O O . LYS A 1 193 ? -22.75 -4.305 -15.133 1 92.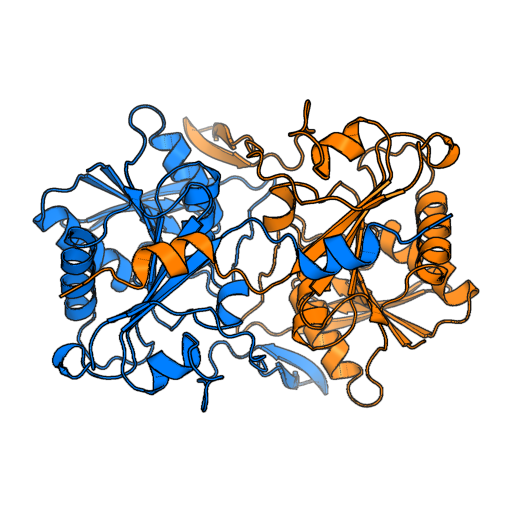38 193 LYS A O 1
ATOM 1450 N N . LYS A 1 194 ? -24.547 -3.127 -15.688 1 93.94 194 LYS A N 1
ATOM 1451 C CA . LYS A 1 194 ? -24.469 -3.447 -17.109 1 93.94 194 LYS A CA 1
ATOM 1452 C C . LYS A 1 194 ? -24.516 -2.18 -17.953 1 93.94 194 LYS A C 1
ATOM 1454 O O . LYS A 1 194 ? -25.203 -1.217 -17.609 1 93.94 194 LYS A O 1
ATOM 1459 N N . ASP A 1 195 ? -23.703 -2.234 -18.984 1 91.25 195 ASP A N 1
ATOM 1460 C CA . ASP A 1 195 ? -23.766 -1.095 -19.906 1 91.25 195 ASP A CA 1
ATOM 1461 C C . ASP A 1 195 ? -24.953 -1.216 -20.844 1 91.25 195 ASP A C 1
ATOM 1463 O O . ASP A 1 195 ? -25.781 -2.107 -20.688 1 91.25 195 ASP A O 1
ATOM 1467 N N . ASP A 1 196 ? -25.047 -0.281 -21.766 1 91.88 196 ASP A N 1
ATOM 1468 C CA . ASP A 1 196 ? -26.203 -0.219 -22.672 1 91.88 196 ASP A CA 1
ATOM 1469 C C . ASP A 1 196 ? -26.281 -1.457 -23.562 1 91.88 196 ASP A C 1
ATOM 1471 O O . ASP A 1 196 ? -27.344 -1.812 -24.047 1 91.88 196 ASP A O 1
ATOM 1475 N N . ASN A 1 197 ? -25.172 -2.123 -23.781 1 93.25 197 ASN A N 1
ATOM 1476 C CA . ASN A 1 197 ? -25.109 -3.318 -24.609 1 93.25 197 ASN A CA 1
ATOM 1477 C C . ASN A 1 197 ? -25.219 -4.59 -23.781 1 93.25 197 ASN A C 1
ATOM 1479 O O . ASN A 1 197 ? -25.047 -5.695 -24.297 1 93.25 197 ASN A O 1
ATOM 1483 N N . GLY A 1 198 ? -25.328 -4.434 -22.547 1 92.06 198 GLY A N 1
ATOM 1484 C CA . GLY A 1 198 ? -25.516 -5.574 -21.656 1 92.06 198 GLY A CA 1
ATOM 1485 C C . GLY A 1 198 ? -24.219 -6.137 -21.125 1 92.06 198 GLY A C 1
ATOM 1486 O O . GLY A 1 198 ? -24.219 -7.16 -20.438 1 92.06 198 GLY A O 1
ATOM 1487 N N . LYS A 1 199 ? -23.219 -5.562 -21.406 1 91.38 199 LYS A N 1
ATOM 1488 C CA . LYS A 1 199 ? -21.938 -6.035 -20.922 1 91.38 199 LYS A CA 1
ATOM 1489 C C . LYS A 1 199 ? -21.703 -5.625 -19.469 1 91.38 199 LYS A C 1
ATOM 1491 O O . LYS A 1 199 ? -21.891 -4.461 -19.109 1 91.38 199 LYS A O 1
ATOM 1496 N N . PRO A 1 200 ? -21.266 -6.57 -18.688 1 92.25 200 PRO A N 1
ATOM 1497 C CA . PRO A 1 200 ? -21.094 -6.25 -17.281 1 92.25 200 PRO A CA 1
ATOM 1498 C C . PRO A 1 200 ? -19.859 -5.383 -17.016 1 92.25 200 PRO A C 1
ATOM 1500 O O . PRO A 1 200 ? -18.875 -5.484 -17.734 1 92.25 200 PRO A O 1
ATOM 1503 N N . TYR A 1 201 ? -19.969 -4.5 -16.062 1 93.25 201 TYR A N 1
ATOM 1504 C CA . TYR A 1 201 ? -18.844 -3.771 -15.484 1 93.25 201 TYR A CA 1
ATOM 1505 C C . TYR A 1 201 ? -19.016 -3.598 -13.984 1 93.25 201 TYR A C 1
ATOM 1507 O O . TYR A 1 201 ? -20.094 -3.871 -13.438 1 93.25 201 TYR A O 1
ATOM 1515 N N . TRP A 1 202 ? -17.938 -3.277 -13.312 1 92.94 202 TRP A N 1
ATOM 1516 C CA . TRP A 1 202 ? -17.922 -3.176 -11.852 1 92.94 202 TRP A CA 1
ATOM 1517 C C . TRP A 1 202 ? -17.453 -1.797 -11.406 1 92.94 202 TRP A C 1
ATOM 1519 O O . TRP A 1 202 ? -16.734 -1.112 -12.141 1 92.94 202 TRP A O 1
ATOM 1529 N N . PHE A 1 203 ? -17.969 -1.396 -10.242 1 91.81 203 PHE A N 1
ATOM 1530 C CA . PHE A 1 203 ? -17.469 -0.189 -9.594 1 91.81 203 PHE A CA 1
ATOM 1531 C C . PHE A 1 203 ? -17.188 -0.449 -8.117 1 91.81 203 PHE A C 1
ATOM 1533 O O . PHE A 1 203 ? -17.922 -1.181 -7.453 1 91.81 203 PHE A O 1
ATOM 1540 N N . ILE A 1 204 ? -16.062 0.12 -7.746 1 88.5 204 ILE A N 1
ATOM 1541 C CA . ILE A 1 204 ? -15.734 0.09 -6.324 1 88.5 204 ILE A CA 1
ATOM 1542 C C . ILE A 1 204 ? -16.188 1.389 -5.664 1 88.5 204 ILE A C 1
ATOM 1544 O O . ILE A 1 204 ? -15.781 2.479 -6.074 1 88.5 204 ILE A O 1
ATOM 1548 N N . SER A 1 205 ? -17.094 1.161 -4.688 1 83.06 205 SER A N 1
ATOM 1549 C CA . SER A 1 205 ? -17.547 2.336 -3.951 1 83.06 205 SER A CA 1
ATOM 1550 C C . SER A 1 205 ? -16.469 2.848 -3.004 1 83.06 205 SER A C 1
ATOM 1552 O O . SER A 1 205 ? -15.773 2.057 -2.361 1 83.06 205 SER A O 1
ATOM 1554 N N . PRO A 1 206 ? -16.25 4.086 -3.006 1 71.94 206 PRO A N 1
ATOM 1555 C CA . PRO A 1 206 ? -15.172 4.637 -2.18 1 71.94 206 PRO A CA 1
ATOM 1556 C C . PRO A 1 206 ? -15.367 4.352 -0.692 1 71.94 206 PRO A C 1
ATOM 1558 O O . PRO A 1 206 ? -14.461 3.818 -0.042 1 71.94 206 PRO A O 1
ATOM 1561 N N . TYR A 1 207 ? -16.312 4.969 -0.039 1 66.69 207 TYR A N 1
ATOM 1562 C CA . TYR A 1 207 ? -16.375 4.949 1.418 1 66.69 207 TYR A CA 1
ATOM 1563 C C . TYR A 1 207 ? -17.672 4.332 1.91 1 66.69 207 TYR A C 1
ATOM 1565 O O . TYR A 1 207 ? -18.75 4.727 1.472 1 66.69 207 TYR A O 1
ATOM 1573 N N . ILE A 1 208 ? -17.453 3.129 2.561 1 69.38 208 ILE A N 1
ATOM 1574 C CA . ILE A 1 208 ? -18.578 2.611 3.318 1 69.38 208 ILE A CA 1
ATOM 1575 C C . ILE A 1 208 ? -18.281 2.709 4.816 1 69.38 208 ILE A C 1
ATOM 1577 O O . ILE A 1 208 ? -17.297 2.148 5.297 1 69.38 208 ILE A O 1
ATOM 1581 N N . PRO A 1 209 ? -19.141 3.412 5.508 1 74.81 209 PRO A N 1
ATOM 1582 C CA . PRO A 1 209 ? -18.891 3.561 6.941 1 74.81 209 PRO A CA 1
ATOM 1583 C C . PRO A 1 209 ? -18.969 2.234 7.695 1 74.81 209 PRO A C 1
ATOM 1585 O O . PRO A 1 209 ? -19.781 1.371 7.352 1 74.81 209 PRO A O 1
ATOM 1588 N N . TYR A 1 210 ? -18.156 2.105 8.648 1 82.44 210 TYR A N 1
ATOM 1589 C CA . TYR A 1 210 ? -18.234 0.981 9.57 1 82.44 210 TYR A CA 1
ATOM 1590 C C . TYR A 1 210 ? -19.453 1.112 10.477 1 82.44 210 TYR A C 1
ATOM 1592 O O . TYR A 1 210 ? -19.781 2.209 10.938 1 82.44 210 TYR A O 1
ATOM 1600 N N . SER A 1 211 ? -20.125 0.039 10.625 1 84.19 211 SER A N 1
ATOM 1601 C CA . SER A 1 211 ? -21.266 0.056 11.539 1 84.19 211 SER A CA 1
ATOM 1602 C C . SER A 1 211 ? -20.859 -0.459 12.922 1 84.19 211 SER A C 1
ATOM 1604 O O . SER A 1 211 ? -21.562 -0.208 13.906 1 84.19 211 SER A O 1
ATOM 1606 N N . HIS A 1 212 ? -19.828 -1.159 13 1 88.38 212 HIS A N 1
ATOM 1607 C CA . HIS A 1 212 ? -19.25 -1.683 14.234 1 88.38 212 HIS A CA 1
ATOM 1608 C C . HIS A 1 212 ? -17.75 -1.85 14.125 1 88.38 212 HIS A C 1
ATOM 1610 O O . HIS A 1 212 ? -17.188 -1.802 13.023 1 88.38 212 HIS A O 1
ATOM 1616 N N . GLY A 1 213 ? -17.156 -1.919 15.297 1 91.06 213 GLY A N 1
ATOM 1617 C CA . GLY A 1 213 ? -15.719 -2.131 15.305 1 91.06 213 GLY A CA 1
ATOM 1618 C C . GLY A 1 213 ? -15.281 -3.236 16.25 1 91.06 213 GLY A C 1
ATOM 1619 O O . GLY A 1 213 ? -15.891 -3.432 17.312 1 91.06 213 GLY A O 1
ATOM 1620 N N . ILE A 1 214 ? -14.258 -3.99 15.766 1 92.5 214 ILE A N 1
ATOM 1621 C CA . ILE A 1 214 ? -13.625 -4.914 16.703 1 92.5 214 ILE A CA 1
ATOM 1622 C C . ILE A 1 214 ? -13.148 -4.152 17.938 1 92.5 214 ILE A C 1
ATOM 1624 O O . ILE A 1 214 ? -12.547 -3.084 17.828 1 92.5 214 ILE A O 1
ATOM 1628 N N . SER A 1 215 ? -13.328 -4.688 19.078 1 94.69 215 SER A N 1
ATOM 1629 C CA . SER A 1 215 ? -13.039 -4.023 20.344 1 94.69 215 SER A CA 1
ATOM 1630 C C . SER A 1 215 ? -11.586 -3.57 20.406 1 94.69 215 SER A C 1
ATOM 1632 O O . SER A 1 215 ? -10.688 -4.301 19.984 1 94.69 215 SER A O 1
ATOM 1634 N N . GLN A 1 216 ? -11.414 -2.27 20.906 1 95.31 216 GLN A N 1
ATOM 1635 C CA . GLN A 1 216 ? -10.125 -1.684 21.25 1 95.31 216 GLN A CA 1
ATOM 1636 C C . GLN A 1 216 ? -9.312 -1.354 20 1 95.31 216 GLN A C 1
ATOM 1638 O O . GLN A 1 216 ? -8.078 -1.295 20.047 1 95.31 216 GLN A O 1
ATOM 1643 N N . THR A 1 217 ? -9.977 -1.251 18.906 1 97.56 217 THR A N 1
ATOM 1644 C CA . THR A 1 217 ? -9.305 -0.855 17.672 1 97.56 217 THR A CA 1
ATOM 1645 C C . THR A 1 217 ? -9.734 0.547 17.25 1 97.56 217 THR A C 1
ATOM 1647 O O . THR A 1 217 ? -10.602 1.151 17.875 1 97.56 217 THR A O 1
ATOM 1650 N N . ASP A 1 218 ? -9.133 1.049 16.234 1 97.56 218 ASP A N 1
ATOM 1651 C CA . ASP A 1 218 ? -9.391 2.406 15.766 1 97.56 218 ASP A CA 1
ATOM 1652 C C . ASP A 1 218 ? -10.828 2.557 15.289 1 97.56 218 ASP A C 1
ATOM 1654 O O . ASP A 1 218 ? -11.492 3.549 15.594 1 97.56 218 ASP A O 1
ATOM 1658 N N . VAL A 1 219 ? -11.352 1.538 14.617 1 96.62 219 VAL A N 1
ATOM 1659 C CA . VAL A 1 219 ? -12.742 1.612 14.164 1 96.62 219 VAL A CA 1
ATOM 1660 C C . VAL A 1 219 ? -13.672 1.675 15.367 1 96.62 219 VAL A C 1
ATOM 1662 O O . VAL A 1 219 ? -14.594 2.498 15.406 1 96.62 219 VAL A O 1
ATOM 1665 N N . PHE A 1 220 ? -13.414 0.809 16.359 1 97.44 220 PHE A N 1
ATOM 1666 C CA . PHE A 1 220 ? -14.234 0.734 17.562 1 97.44 220 PHE A CA 1
ATOM 1667 C C . PHE A 1 220 ? -14.273 2.08 18.266 1 97.44 220 PHE A C 1
ATOM 1669 O O . PHE A 1 220 ? -15.344 2.65 18.484 1 97.44 220 PHE A O 1
ATOM 1676 N N . PHE A 1 221 ? -13.133 2.641 18.594 1 97.81 221 PHE A N 1
ATOM 1677 C CA . PHE A 1 221 ? -13.062 3.869 19.375 1 97.81 221 PHE A CA 1
ATOM 1678 C C . PHE A 1 221 ? -13.578 5.055 18.578 1 97.81 221 PHE A C 1
ATOM 1680 O O . PHE A 1 221 ? -14.219 5.953 19.125 1 97.81 221 PHE A O 1
ATOM 1687 N N . LEU A 1 222 ? -13.297 5.09 17.312 1 97.12 222 LEU A N 1
ATOM 1688 C CA . LEU A 1 222 ? -13.789 6.168 16.453 1 97.12 222 LEU A CA 1
ATOM 1689 C C . LEU A 1 222 ? -15.32 6.219 16.484 1 97.12 222 LEU A C 1
ATOM 1691 O O . LEU A 1 222 ? -15.906 7.297 16.609 1 97.12 222 LEU A O 1
ATOM 1695 N N . LEU A 1 223 ? -15.93 5.062 16.391 1 96.06 223 LEU A N 1
ATOM 1696 C CA . LEU A 1 223 ? -17.391 4.977 16.391 1 96.06 223 LEU A CA 1
ATOM 1697 C C . LEU A 1 223 ? -17.953 5.379 17.75 1 96.06 223 LEU A C 1
ATOM 1699 O O . LEU A 1 223 ? -19.062 5.879 17.828 1 96.06 223 LEU A O 1
ATOM 1703 N N . GLU A 1 224 ? -17.172 5.18 18.766 1 97.5 224 GLU A N 1
ATOM 1704 C CA . GLU A 1 224 ? -17.609 5.523 20.125 1 97.5 224 GLU A CA 1
ATOM 1705 C C . GLU A 1 224 ? -17.453 7.016 20.391 1 97.5 224 GLU A C 1
ATOM 1707 O O . GLU A 1 224 ? -17.891 7.516 21.438 1 97.5 224 GLU A O 1
ATOM 1712 N N . GLY A 1 225 ? -16.703 7.77 19.5 1 97.69 225 GLY A N 1
ATOM 1713 C CA . GLY A 1 225 ? -16.625 9.219 19.641 1 97.69 225 GLY A CA 1
ATOM 1714 C C . GLY A 1 225 ? -15.266 9.688 20.125 1 97.69 225 GLY A C 1
ATOM 1715 O O . GLY A 1 225 ? -15.125 10.82 20.594 1 97.69 225 GLY A O 1
ATOM 1716 N N . TRP A 1 226 ? -14.273 8.828 20.016 1 97.81 226 TRP A N 1
ATOM 1717 C CA . TRP A 1 226 ? -12.914 9.188 20.391 1 97.81 226 TRP A CA 1
ATOM 1718 C C . TRP A 1 226 ? -12.125 9.664 19.172 1 97.81 226 TRP A C 1
ATOM 1720 O O . TRP A 1 226 ? -12.305 9.141 18.062 1 97.81 226 TRP A O 1
ATOM 1730 N N . ILE A 1 227 ? -11.25 10.625 19.328 1 98.12 227 ILE A N 1
ATOM 1731 C CA . ILE A 1 227 ? -10.164 10.82 18.375 1 98.12 227 ILE A CA 1
ATOM 1732 C C . ILE A 1 227 ? -9.148 9.688 18.516 1 98.12 227 ILE A C 1
ATOM 1734 O O . ILE A 1 227 ? -8.703 9.367 19.609 1 98.12 227 ILE A O 1
ATOM 1738 N N . THR A 1 228 ? -8.836 9.086 17.422 1 98.06 228 THR A N 1
ATOM 1739 C CA . THR A 1 228 ? -7.957 7.922 17.531 1 98.06 228 THR A CA 1
ATOM 1740 C C . THR A 1 228 ? -6.559 8.258 17.031 1 98.06 228 THR A C 1
ATOM 1742 O O . THR A 1 228 ? -6.406 8.969 16.031 1 98.06 228 THR A O 1
ATOM 1745 N N . ILE A 1 229 ? -5.508 7.84 17.75 1 98.5 229 ILE A N 1
ATOM 1746 C CA . ILE A 1 229 ? -4.125 7.766 17.297 1 98.5 229 ILE A CA 1
ATOM 1747 C C . ILE A 1 229 ? -3.717 6.309 17.109 1 98.5 229 ILE A C 1
ATOM 1749 O O . ILE A 1 229 ? -3.623 5.555 18.078 1 98.5 229 ILE A O 1
ATOM 1753 N N . THR A 1 230 ? -3.525 5.934 15.93 1 98.38 230 THR A N 1
ATOM 1754 C CA . THR A 1 230 ? -3.098 4.574 15.617 1 98.38 230 THR A CA 1
ATOM 1755 C C . THR A 1 230 ? -1.646 4.559 15.148 1 98.38 230 THR A C 1
ATOM 1757 O O . THR A 1 230 ? -1.351 4.953 14.016 1 98.38 230 THR A O 1
ATOM 1760 N N . PRO A 1 231 ? -0.686 4.113 15.984 1 98.62 231 PRO A N 1
ATOM 1761 C CA . PRO A 1 231 ? 0.684 3.936 15.5 1 98.62 231 PRO A CA 1
ATOM 1762 C C . PRO A 1 231 ? 0.795 2.844 14.438 1 98.62 231 PRO A C 1
ATOM 1764 O O . PRO A 1 231 ? 0.255 1.749 14.609 1 98.62 231 PRO A O 1
ATOM 1767 N N . LEU A 1 232 ? 1.445 3.195 13.352 1 98.69 232 LEU A N 1
ATOM 1768 C CA . LEU A 1 232 ? 1.612 2.264 12.234 1 98.69 232 LEU A CA 1
ATOM 1769 C C . LEU A 1 232 ? 3.086 2.098 11.883 1 98.69 232 LEU A C 1
ATOM 1771 O O . LEU A 1 232 ? 3.9 2.98 12.164 1 98.69 232 LEU A O 1
ATOM 1775 N N . MET A 1 233 ? 3.439 0.982 11.289 1 97.94 233 MET A N 1
ATOM 1776 C CA . MET A 1 233 ? 4.805 0.732 10.836 1 97.94 233 MET A CA 1
ATOM 1777 C C . MET A 1 233 ? 4.805 0.157 9.422 1 97.94 233 MET A C 1
ATOM 1779 O O . MET A 1 233 ? 3.854 -0.514 9.016 1 97.94 233 MET A O 1
ATOM 1783 N N . PHE A 1 234 ? 5.918 0.361 8.664 1 95.81 234 PHE A N 1
ATOM 1784 C CA . PHE A 1 234 ? 5.949 -0.128 7.293 1 95.81 234 PHE A CA 1
ATOM 1785 C C . PHE A 1 234 ? 6.562 -1.522 7.227 1 95.81 234 PHE A C 1
ATOM 1787 O O . PHE A 1 234 ? 6.48 -2.195 6.195 1 95.81 234 PHE A O 1
ATOM 1794 N N . ASN A 1 235 ? 7.301 -1.948 8.32 1 96.56 235 ASN A N 1
ATOM 1795 C CA . ASN A 1 235 ? 7.738 -3.338 8.383 1 96.56 235 ASN A CA 1
ATOM 1796 C C . ASN A 1 235 ? 6.559 -4.293 8.555 1 96.56 235 ASN A C 1
ATOM 1798 O O . ASN A 1 235 ? 5.91 -4.309 9.602 1 96.56 235 ASN A O 1
ATOM 1802 N N . MET A 1 236 ? 6.309 -5.137 7.59 1 97.5 236 MET A N 1
ATOM 1803 C CA . MET A 1 236 ? 5.098 -5.953 7.547 1 97.5 236 MET A CA 1
ATOM 1804 C C . MET A 1 236 ? 5.402 -7.395 7.949 1 97.5 236 MET A C 1
ATOM 1806 O O . MET A 1 236 ? 4.57 -8.281 7.762 1 97.5 236 MET A O 1
ATOM 1810 N N . THR A 1 237 ? 6.496 -7.641 8.5 1 98.12 237 THR A N 1
ATOM 1811 C CA . THR A 1 237 ? 6.859 -9.008 8.852 1 98.12 237 THR A CA 1
ATOM 1812 C C . THR A 1 237 ? 5.812 -9.625 9.781 1 98.12 237 THR A C 1
ATOM 1814 O O . THR A 1 237 ? 5.488 -9.055 10.82 1 98.12 237 THR A O 1
ATOM 1817 N N . ALA A 1 238 ? 5.277 -10.68 9.32 1 97.88 238 ALA A N 1
ATOM 1818 C CA . ALA A 1 238 ? 4.391 -11.461 10.18 1 97.88 238 ALA A CA 1
ATOM 1819 C C . ALA A 1 238 ? 5.188 -12.352 11.125 1 97.88 238 ALA A C 1
ATOM 1821 O O . ALA A 1 238 ? 5.488 -13.5 10.805 1 97.88 238 ALA A O 1
ATOM 1822 N N . GLN A 1 239 ? 5.379 -11.891 12.312 1 95.5 239 GLN A N 1
ATOM 1823 C CA . GLN A 1 239 ? 6.273 -12.555 13.258 1 95.5 239 GLN A CA 1
ATOM 1824 C C . GLN A 1 239 ? 5.754 -13.938 13.633 1 95.5 239 GLN A C 1
ATOM 1826 O O . GLN A 1 239 ? 6.535 -14.875 13.797 1 95.5 239 GLN A O 1
ATOM 1831 N N . THR A 1 240 ? 4.465 -14.094 13.727 1 94.44 240 THR A N 1
ATOM 1832 C CA . THR A 1 240 ? 3.887 -15.383 14.094 1 94.44 240 THR A CA 1
ATOM 1833 C C . THR A 1 240 ? 4.195 -16.438 13.039 1 94.44 240 THR A C 1
ATOM 1835 O O . THR A 1 240 ? 4.676 -17.516 13.359 1 94.44 240 THR A O 1
ATOM 1838 N N . THR A 1 241 ? 3.955 -16.094 11.812 1 95.75 241 THR A N 1
ATOM 1839 C CA . THR A 1 241 ? 4.219 -17.031 10.719 1 95.75 241 THR A CA 1
ATOM 1840 C C . THR A 1 241 ? 5.719 -17.281 10.578 1 95.75 241 THR A C 1
ATOM 1842 O O . THR A 1 241 ? 6.137 -18.406 10.273 1 95.75 241 THR A O 1
ATOM 1845 N N . LEU A 1 242 ? 6.508 -16.234 10.719 1 95.88 242 LEU A N 1
ATOM 1846 C CA . LEU A 1 242 ? 7.961 -16.375 10.688 1 95.88 242 LEU A CA 1
ATOM 1847 C C . LEU A 1 242 ? 8.414 -17.438 11.688 1 95.88 242 LEU A C 1
ATOM 1849 O O . LEU A 1 242 ? 9.195 -18.328 11.336 1 95.88 242 LEU A O 1
ATOM 1853 N N . SER A 1 243 ? 7.891 -17.406 12.859 1 94.75 243 SER A N 1
ATOM 1854 C CA . SER A 1 243 ? 8.227 -18.359 13.906 1 94.75 243 SER A CA 1
ATOM 1855 C C . SER A 1 243 ? 7.707 -19.766 13.578 1 94.75 243 SER A C 1
ATOM 1857 O O . SER A 1 243 ? 8.406 -20.75 13.773 1 94.75 243 SER A O 1
ATOM 1859 N N . ASN A 1 244 ? 6.473 -19.828 13.023 1 93.5 244 ASN A N 1
ATOM 1860 C CA . ASN A 1 244 ? 5.855 -21.109 12.672 1 93.5 244 ASN A CA 1
ATOM 1861 C C . ASN A 1 244 ? 6.676 -21.844 11.625 1 93.5 244 ASN A C 1
ATOM 1863 O O . ASN A 1 244 ? 6.781 -23.078 11.672 1 93.5 244 ASN A O 1
ATOM 1867 N N . LEU A 1 245 ? 7.254 -21.062 10.734 1 93.31 245 LEU A N 1
ATOM 1868 C CA . LEU A 1 245 ? 7.883 -21.672 9.578 1 93.31 245 LEU A CA 1
ATOM 1869 C C . LEU A 1 245 ? 9.375 -21.875 9.812 1 93.31 245 LEU A C 1
ATOM 1871 O O . LEU A 1 245 ? 10.062 -22.5 9 1 93.31 245 LEU A O 1
ATOM 1875 N N . GLU A 1 246 ? 9.922 -21.281 10.82 1 84.81 246 GLU A N 1
ATOM 1876 C CA . GLU A 1 246 ? 11.344 -21.375 11.109 1 84.81 246 GLU A CA 1
ATOM 1877 C C . GLU A 1 246 ? 11.797 -22.844 11.117 1 84.81 246 GLU A C 1
ATOM 1879 O O . GLU A 1 246 ? 12.906 -23.156 10.672 1 84.81 246 GLU A O 1
ATOM 1884 N N . GLN A 1 247 ? 10.992 -23.75 11.539 1 79.44 247 GLN A N 1
ATOM 1885 C CA . GLN A 1 247 ? 11.422 -25.141 11.641 1 79.44 247 GLN A CA 1
ATOM 1886 C C . GLN A 1 247 ? 10.836 -25.984 10.508 1 79.44 247 GLN A C 1
ATOM 1888 O O . GLN A 1 247 ? 11.055 -27.188 10.445 1 79.44 247 GLN A O 1
ATOM 1893 N N . HIS A 1 248 ? 10.148 -25.234 9.703 1 81.5 248 HIS A N 1
ATOM 1894 C CA . HIS A 1 248 ? 9.547 -25.969 8.594 1 81.5 248 HIS A CA 1
ATOM 1895 C C . HIS A 1 248 ? 10.57 -26.281 7.512 1 81.5 248 HIS A C 1
ATOM 1897 O O . HIS A 1 248 ? 11.398 -25.438 7.176 1 81.5 248 HIS A O 1
ATOM 1903 N N . SER A 1 249 ? 10.594 -27.531 7.078 1 76.31 249 SER A N 1
ATOM 1904 C CA . SER A 1 249 ? 11.492 -27.938 6.004 1 76.31 249 SER A CA 1
ATOM 1905 C C . SER A 1 249 ? 10.789 -27.891 4.652 1 76.31 249 SER A C 1
ATOM 1907 O O . SER A 1 249 ? 9.68 -28.406 4.5 1 76.31 249 SER A O 1
ATOM 1909 N N . PHE A 1 250 ? 11.375 -27.078 3.711 1 79.69 250 PHE A N 1
ATOM 1910 C CA . PHE A 1 250 ? 10.797 -26.969 2.377 1 79.69 250 PHE A CA 1
ATOM 1911 C C . PHE A 1 250 ? 11.539 -27.859 1.39 1 79.69 250 PHE A C 1
ATOM 1913 O O . PHE A 1 250 ? 11.359 -27.734 0.177 1 79.69 250 PHE A O 1
ATOM 1920 N N . THR A 1 251 ? 12.453 -28.688 1.878 1 69.25 251 THR A N 1
ATOM 1921 C CA . THR A 1 251 ? 13.156 -29.656 1.048 1 69.25 251 THR A CA 1
ATOM 1922 C C . THR A 1 251 ? 12.352 -30.938 0.922 1 69.25 251 THR A C 1
ATOM 1924 O O . THR A 1 251 ? 11.602 -31.297 1.827 1 69.25 251 THR A O 1
ATOM 1927 N N . MET B 1 1 ? -7.449 -27.812 -6.312 1 96.31 1 MET B N 1
ATOM 1928 C CA . MET B 1 1 ? -7.852 -26.562 -5.695 1 96.31 1 MET B CA 1
ATOM 1929 C C . MET B 1 1 ? -8.328 -25.562 -6.746 1 96.31 1 MET B C 1
ATOM 1931 O O . MET B 1 1 ? -7.922 -25.641 -7.906 1 96.31 1 MET B O 1
ATOM 1935 N N . ASN B 1 2 ? -9.234 -24.719 -6.328 1 98.31 2 ASN B N 1
ATOM 1936 C CA . ASN B 1 2 ? -9.531 -23.516 -7.105 1 98.31 2 ASN B CA 1
ATOM 1937 C C . ASN B 1 2 ? -8.562 -22.375 -6.773 1 98.31 2 ASN B C 1
ATOM 1939 O O . ASN B 1 2 ? -8.445 -21.984 -5.613 1 98.31 2 ASN B O 1
ATOM 1943 N N . ILE B 1 3 ? -7.902 -21.891 -7.801 1 98.75 3 ILE B N 1
ATOM 1944 C CA . ILE B 1 3 ? -6.871 -20.891 -7.582 1 98.75 3 ILE B CA 1
ATOM 1945 C C . ILE B 1 3 ? -7.207 -19.625 -8.375 1 98.75 3 ILE B C 1
ATOM 1947 O O . ILE B 1 3 ? -7.426 -19.688 -9.594 1 98.75 3 ILE B O 1
ATOM 1951 N N . LEU B 1 4 ? -7.387 -18.516 -7.68 1 98.88 4 LEU B N 1
ATOM 1952 C CA . LEU B 1 4 ? -7.379 -17.234 -8.367 1 98.88 4 LEU B CA 1
ATOM 1953 C C . LEU B 1 4 ? -5.949 -16.766 -8.625 1 98.88 4 LEU B C 1
ATOM 1955 O O . LEU B 1 4 ? -5.156 -16.625 -7.695 1 98.88 4 LEU B O 1
ATOM 1959 N N . LEU B 1 5 ? -5.594 -16.625 -9.883 1 98.94 5 LEU B N 1
ATOM 1960 C CA . LEU B 1 5 ? -4.258 -16.219 -10.312 1 98.94 5 LEU B CA 1
ATOM 1961 C C . LEU B 1 5 ? -4.254 -14.781 -10.812 1 98.94 5 LEU B C 1
ATOM 1963 O O . LEU B 1 5 ? -5.125 -14.383 -11.586 1 98.94 5 LEU B O 1
ATOM 1967 N N . THR B 1 6 ? -3.318 -13.984 -10.336 1 98.88 6 THR B N 1
ATOM 1968 C CA . THR B 1 6 ? -3.223 -12.586 -10.742 1 98.88 6 THR B CA 1
ATOM 1969 C C . THR B 1 6 ? -1.766 -12.133 -10.797 1 98.88 6 THR B C 1
ATOM 1971 O O . THR B 1 6 ? -0.853 -12.961 -10.719 1 98.88 6 THR B O 1
ATOM 1974 N N . ASN B 1 7 ? -1.489 -10.883 -11.188 1 98.44 7 ASN B N 1
ATOM 1975 C CA . ASN B 1 7 ? -0.17 -10.266 -11.234 1 98.44 7 ASN B CA 1
ATOM 1976 C C . ASN B 1 7 ? -0.268 -8.758 -11.445 1 98.44 7 ASN B C 1
ATOM 1978 O O . ASN B 1 7 ? -1.364 -8.195 -11.438 1 98.44 7 ASN B O 1
ATOM 1982 N N . ASP B 1 8 ? 0.92 -8.133 -11.477 1 97.88 8 ASP B N 1
ATOM 1983 C CA . ASP B 1 8 ? 0.882 -6.719 -11.828 1 97.88 8 ASP B CA 1
ATOM 1984 C C . ASP B 1 8 ? 1.568 -6.469 -13.172 1 97.88 8 ASP B C 1
ATOM 1986 O O . ASP B 1 8 ? 1.565 -5.344 -13.68 1 97.88 8 ASP B O 1
ATOM 1990 N N . ASP B 1 9 ? 2.049 -7.551 -13.836 1 97.31 9 ASP B N 1
ATOM 1991 C CA . ASP B 1 9 ? 2.729 -7.414 -15.117 1 97.31 9 ASP B CA 1
ATOM 1992 C C . ASP B 1 9 ? 1.728 -7.41 -16.281 1 97.31 9 ASP B C 1
ATOM 1994 O O . ASP B 1 9 ? 2.074 -7.055 -17.406 1 97.31 9 ASP B O 1
ATOM 1998 N N . GLY B 1 10 ? 0.533 -7.863 -15.984 1 98.25 10 GLY B N 1
ATOM 1999 C CA . GLY B 1 10 ? -0.495 -7.867 -17.016 1 98.25 10 GLY B CA 1
ATOM 2000 C C . GLY B 1 10 ? -0.891 -9.266 -17.453 1 98.25 10 GLY B C 1
ATOM 2001 O O . GLY B 1 10 ? -0.16 -10.227 -17.203 1 98.25 10 GLY B O 1
ATOM 2002 N N . ILE B 1 11 ? -2.012 -9.383 -18.125 1 98.56 11 ILE B N 1
ATOM 2003 C CA . ILE B 1 11 ? -2.656 -10.648 -18.469 1 98.56 11 ILE B CA 1
ATOM 2004 C C . ILE B 1 11 ? -1.787 -11.422 -19.453 1 98.56 11 ILE B C 1
ATOM 2006 O O . ILE B 1 11 ? -1.877 -12.648 -19.547 1 98.56 11 ILE B O 1
ATOM 2010 N N . HIS B 1 12 ? -0.905 -10.742 -20.172 1 97.56 12 HIS B N 1
ATOM 2011 C CA . HIS B 1 12 ? -0.093 -11.398 -21.188 1 97.56 12 HIS B CA 1
ATOM 2012 C C . HIS B 1 12 ? 1.325 -11.648 -20.688 1 97.56 12 HIS B C 1
ATOM 2014 O O . HIS B 1 12 ? 2.195 -12.062 -21.453 1 97.56 12 HIS B O 1
ATOM 2020 N N . ALA B 1 13 ? 1.544 -11.398 -19.5 1 97.5 13 ALA B N 1
ATOM 2021 C CA . ALA B 1 13 ? 2.887 -11.523 -18.938 1 97.5 13 ALA B CA 1
ATOM 2022 C C . ALA B 1 13 ? 3.352 -12.977 -18.969 1 97.5 13 ALA B C 1
ATOM 2024 O O . ALA B 1 13 ? 2.572 -13.891 -18.672 1 97.5 13 ALA B O 1
ATOM 2025 N N . SER B 1 14 ? 4.617 -13.203 -19.219 1 96.81 14 SER B N 1
ATOM 2026 C CA . SER B 1 14 ? 5.188 -14.539 -19.344 1 96.81 14 SER B CA 1
ATOM 2027 C C . SER B 1 14 ? 5.141 -15.281 -18.016 1 96.81 14 SER B C 1
ATOM 2029 O O . SER B 1 14 ? 4.895 -16.484 -17.984 1 96.81 14 SER B O 1
ATOM 2031 N N . GLY B 1 15 ? 5.398 -14.602 -16.906 1 97.81 15 GLY B N 1
ATOM 2032 C CA . GLY B 1 15 ? 5.359 -15.234 -15.602 1 97.81 15 GLY B CA 1
ATOM 2033 C C . GLY B 1 15 ? 3.992 -15.781 -15.242 1 97.81 15 GLY B C 1
ATOM 2034 O O . GLY B 1 15 ? 3.883 -16.875 -14.703 1 97.81 15 GLY B O 1
ATOM 2035 N N . LEU B 1 16 ? 2.961 -14.984 -15.578 1 98.56 16 LEU B N 1
ATOM 2036 C CA . LEU B 1 16 ? 1.588 -15.406 -15.32 1 98.56 16 LEU B CA 1
ATOM 2037 C C . LEU B 1 16 ? 1.241 -16.641 -16.125 1 98.56 16 LEU B C 1
ATOM 2039 O O . LEU B 1 16 ? 0.662 -17.594 -15.602 1 98.56 16 LEU B O 1
ATOM 2043 N N . ARG B 1 17 ? 1.651 -16.656 -17.328 1 98.06 17 ARG B N 1
ATOM 2044 C CA . ARG B 1 17 ? 1.349 -17.766 -18.234 1 98.06 17 ARG B CA 1
ATOM 2045 C C . ARG B 1 17 ? 2.074 -19.047 -17.797 1 98.06 17 ARG B C 1
ATOM 2047 O O . ARG B 1 17 ? 1.497 -20.125 -17.828 1 98.06 17 ARG B O 1
ATOM 2054 N N . ALA B 1 18 ? 3.297 -18.875 -17.469 1 98.12 18 ALA B N 1
ATOM 2055 C CA . ALA B 1 18 ? 4.109 -20.031 -17.094 1 98.12 18 ALA B CA 1
ATOM 2056 C C . ALA B 1 18 ? 3.539 -20.719 -15.852 1 98.12 18 ALA B C 1
ATOM 2058 O O . ALA B 1 18 ? 3.396 -21.938 -15.82 1 98.12 18 ALA B O 1
ATOM 2059 N N . ILE B 1 19 ? 3.23 -19.969 -14.844 1 98.69 19 ILE B N 1
ATOM 2060 C CA . ILE B 1 19 ? 2.73 -20.578 -13.617 1 98.69 19 ILE B CA 1
ATOM 2061 C C . ILE B 1 19 ? 1.325 -21.125 -13.844 1 98.69 19 ILE B C 1
ATOM 2063 O O . ILE B 1 19 ? 0.952 -22.156 -13.273 1 98.69 19 ILE B O 1
ATOM 2067 N N . TYR B 1 20 ? 0.506 -20.438 -14.648 1 98.81 20 TYR B N 1
ATOM 2068 C CA . TYR B 1 20 ? -0.794 -20.969 -15.039 1 98.81 20 TYR B CA 1
ATOM 2069 C C . TYR B 1 20 ? -0.663 -22.375 -15.594 1 98.81 20 TYR B C 1
ATOM 2071 O O . TYR B 1 20 ? -1.345 -23.297 -15.133 1 98.81 20 TYR B O 1
ATOM 2079 N N . ASN B 1 21 ? 0.198 -22.531 -16.531 1 98.25 21 ASN B N 1
ATOM 2080 C CA . ASN B 1 21 ? 0.393 -23.828 -17.188 1 98.25 21 ASN B CA 1
ATOM 2081 C C . ASN B 1 21 ? 0.814 -24.906 -16.203 1 98.25 21 ASN B C 1
ATOM 2083 O O . ASN B 1 21 ? 0.3 -26.016 -16.25 1 98.25 21 ASN B O 1
ATOM 2087 N N . GLU B 1 22 ? 1.726 -24.562 -15.352 1 98.5 22 GLU B N 1
ATOM 2088 C CA . GLU B 1 22 ? 2.219 -25.531 -14.391 1 98.5 22 GLU B CA 1
ATOM 2089 C C . GLU B 1 22 ? 1.121 -25.953 -13.414 1 98.5 22 GLU B C 1
ATOM 2091 O O . GLU B 1 22 ? 1.004 -27.125 -13.07 1 98.5 22 GLU B O 1
ATOM 2096 N N . LEU B 1 23 ? 0.319 -24.984 -12.977 1 98.56 23 LEU B N 1
ATOM 2097 C CA . LEU B 1 23 ? -0.74 -25.281 -12.016 1 98.56 23 LEU B CA 1
ATOM 2098 C C . LEU B 1 23 ? -1.834 -26.125 -12.648 1 98.56 23 LEU B C 1
ATOM 2100 O O . LEU B 1 23 ? -2.361 -27.047 -12.016 1 98.56 23 LEU B O 1
ATOM 2104 N N . VAL B 1 24 ? -2.148 -25.828 -13.859 1 98.38 24 VAL B N 1
ATOM 2105 C CA . VAL B 1 24 ? -3.137 -26.625 -14.586 1 98.38 24 VAL B CA 1
ATOM 2106 C C . VAL B 1 24 ? -2.629 -28.047 -14.766 1 98.38 24 VAL B C 1
ATOM 2108 O O . VAL B 1 24 ? -3.373 -29.016 -14.555 1 98.38 24 VAL B O 1
ATOM 2111 N N . LYS B 1 25 ? -1.385 -28.172 -15.125 1 97.56 25 LYS B N 1
ATOM 2112 C CA . LYS B 1 25 ? -0.761 -29.469 -15.297 1 97.56 25 LYS B CA 1
ATOM 2113 C C . LYS B 1 25 ? -0.859 -30.297 -14.016 1 97.56 25 LYS B C 1
ATOM 2115 O O . LYS B 1 25 ? -0.989 -31.531 -14.062 1 97.56 25 LYS B O 1
ATOM 2120 N N . LEU B 1 26 ? -0.774 -29.656 -12.945 1 97.5 26 LEU B N 1
ATOM 2121 C CA . LEU B 1 26 ? -0.811 -30.328 -11.648 1 97.5 26 LEU B CA 1
ATOM 2122 C C . LEU B 1 26 ? -2.248 -30.625 -11.227 1 97.5 26 LEU B C 1
ATOM 2124 O O . LEU B 1 26 ? -2.482 -31.172 -10.156 1 97.5 26 LEU B O 1
ATOM 2128 N N . GLY B 1 27 ? -3.264 -30.188 -11.961 1 97.5 27 GLY B N 1
ATOM 2129 C CA . GLY B 1 27 ? -4.645 -30.594 -11.75 1 97.5 27 GLY B CA 1
ATOM 2130 C C . GLY B 1 27 ? -5.469 -29.547 -11.023 1 97.5 27 GLY B C 1
ATOM 2131 O O . GLY B 1 27 ? -6.59 -29.812 -10.594 1 97.5 27 GLY B O 1
ATOM 2132 N N . HIS B 1 28 ? -4.977 -28.297 -10.891 1 98.12 28 HIS B N 1
ATOM 2133 C CA . HIS B 1 28 ? -5.73 -27.234 -10.234 1 98.12 28 HIS B CA 1
ATOM 2134 C C . HIS B 1 28 ? -6.684 -26.562 -11.211 1 98.12 28 HIS B C 1
ATOM 2136 O O . HIS B 1 28 ? -6.469 -26.594 -12.422 1 98.12 28 HIS B O 1
ATOM 2142 N N . ASN B 1 29 ? -7.781 -26.078 -10.68 1 98.25 29 ASN B N 1
ATOM 2143 C CA . ASN B 1 29 ? -8.609 -25.125 -11.414 1 98.25 29 ASN B CA 1
ATOM 2144 C C . ASN B 1 29 ? -8.102 -23.688 -11.25 1 98.25 29 ASN B C 1
ATOM 2146 O O . ASN B 1 29 ? -8.18 -23.125 -10.156 1 98.25 29 ASN B O 1
ATOM 2150 N N . VAL B 1 30 ? -7.586 -23.172 -12.352 1 98.75 30 VAL B N 1
ATOM 2151 C CA . VAL B 1 30 ? -6.895 -21.891 -12.258 1 98.75 30 VAL B CA 1
ATOM 2152 C C . VAL B 1 30 ? -7.699 -20.812 -12.992 1 98.75 30 VAL B C 1
ATOM 2154 O O . VAL B 1 30 ? -8.102 -21 -14.141 1 98.75 30 VAL B O 1
ATOM 2157 N N . PHE B 1 31 ? -7.938 -19.688 -12.32 1 98.81 31 PHE B N 1
ATOM 2158 C CA . PHE B 1 31 ? -8.703 -18.562 -12.859 1 98.81 31 PHE B CA 1
ATOM 2159 C C . PHE B 1 31 ? -7.859 -17.297 -12.875 1 98.81 31 PHE B C 1
ATOM 2161 O O . PHE B 1 31 ? -7.789 -16.578 -11.875 1 98.81 31 PHE B O 1
ATOM 2168 N N . PRO B 1 32 ? -7.285 -16.984 -14.047 1 98.88 32 PRO B N 1
ATOM 2169 C CA . PRO B 1 32 ? -6.477 -15.773 -14.141 1 98.88 32 PRO B CA 1
ATOM 2170 C C . PRO B 1 32 ? -7.324 -14.508 -14.25 1 98.88 32 PRO B C 1
ATOM 2172 O O . PRO B 1 32 ? -8.227 -14.43 -15.086 1 98.88 32 PRO B O 1
ATOM 2175 N N . PHE B 1 33 ? -7.176 -13.547 -13.398 1 98.81 33 PHE B N 1
ATOM 2176 C CA . PHE B 1 33 ? -7.645 -12.172 -13.438 1 98.81 33 PHE B CA 1
ATOM 2177 C C . PHE B 1 33 ? -6.477 -11.195 -13.32 1 98.81 33 PHE B C 1
ATOM 2179 O O . PHE B 1 33 ? -5.824 -11.133 -12.273 1 98.81 33 PHE B O 1
ATOM 2186 N N . ALA B 1 34 ? -6.133 -10.453 -14.344 1 98.88 34 ALA B N 1
ATOM 2187 C CA . ALA B 1 34 ? -4.957 -9.586 -14.305 1 98.88 34 ALA B CA 1
ATOM 2188 C C . ALA B 1 34 ? -5.195 -8.305 -15.094 1 98.88 34 ALA B C 1
ATOM 2190 O O . ALA B 1 34 ? -6.102 -8.242 -15.93 1 98.88 34 ALA B O 1
ATOM 2191 N N . PRO B 1 35 ? -4.434 -7.289 -14.805 1 98.69 35 PRO B N 1
ATOM 2192 C CA . PRO B 1 35 ? -4.586 -6.039 -15.547 1 98.69 35 PRO B CA 1
ATOM 2193 C C . PRO B 1 35 ? -4.344 -6.211 -17.047 1 98.69 35 PRO B C 1
ATOM 2195 O O . PRO B 1 35 ? -3.545 -7.059 -17.453 1 98.69 35 PRO B O 1
ATOM 2198 N N . THR B 1 36 ? -4.941 -5.348 -17.781 1 98.06 36 THR B N 1
ATOM 2199 C CA . THR B 1 36 ? -4.758 -5.348 -19.234 1 98.06 36 THR B CA 1
ATOM 2200 C C . THR B 1 36 ? -3.328 -4.961 -19.594 1 98.06 36 THR B C 1
ATOM 2202 O O . THR B 1 36 ? -2.773 -5.461 -20.578 1 98.06 36 THR B O 1
ATOM 2205 N N . VAL B 1 37 ? -2.773 -4.09 -18.766 1 95.56 37 VAL B N 1
ATOM 2206 C CA . VAL B 1 37 ? -1.418 -3.613 -19.016 1 95.56 37 VAL B CA 1
ATOM 2207 C C . VAL B 1 37 ? -0.583 -3.729 -17.75 1 95.56 37 VAL B C 1
ATOM 2209 O O . VAL B 1 37 ? -1.126 -3.938 -16.656 1 95.56 37 VAL B O 1
ATOM 2212 N N . GLU B 1 38 ? 0.723 -3.59 -17.922 1 94.44 38 GLU B N 1
ATOM 2213 C CA . GLU B 1 38 ? 1.62 -3.615 -16.766 1 94.44 38 GLU B CA 1
ATOM 2214 C C . GLU B 1 38 ? 1.291 -2.492 -15.781 1 94.44 38 GLU B C 1
ATOM 2216 O O . GLU B 1 38 ? 1.013 -1.364 -16.203 1 94.44 38 GLU B O 1
ATOM 2221 N N . ARG B 1 39 ? 1.318 -2.793 -14.508 1 94.19 39 ARG B N 1
ATOM 2222 C CA . ARG B 1 39 ? 0.994 -1.846 -13.445 1 94.19 39 ARG B CA 1
ATOM 2223 C C . ARG B 1 39 ? 2.07 -1.845 -12.359 1 94.19 39 ARG B C 1
ATOM 2225 O O . ARG B 1 39 ? 1.76 -1.871 -11.172 1 94.19 39 ARG B O 1
ATOM 2232 N N . SER B 1 40 ? 3.289 -1.841 -12.805 1 91.38 40 SER B N 1
ATOM 2233 C CA . SER B 1 40 ? 4.363 -1.762 -11.82 1 91.38 40 SER B CA 1
ATOM 2234 C C . SER B 1 40 ? 4.223 -0.523 -10.945 1 91.38 40 SER B C 1
ATOM 2236 O O . SER B 1 40 ? 3.875 0.555 -11.438 1 91.38 40 SER B O 1
ATOM 2238 N N . GLY B 1 41 ? 4.516 -0.684 -9.602 1 93.81 41 GLY B N 1
ATOM 2239 C CA . GLY B 1 41 ? 4.441 0.447 -8.695 1 93.81 41 GLY B CA 1
ATOM 2240 C C . GLY B 1 41 ? 3.027 0.743 -8.227 1 93.81 41 GLY B C 1
ATOM 2241 O O . GLY B 1 41 ? 2.783 1.764 -7.578 1 93.81 41 GLY B O 1
ATOM 2242 N N . ALA B 1 42 ? 2.102 -0.149 -8.438 1 96.56 42 ALA B N 1
ATOM 2243 C CA . ALA B 1 42 ? 0.685 0.113 -8.188 1 96.56 42 ALA B CA 1
ATOM 2244 C C . ALA B 1 42 ? 0.356 -0.011 -6.703 1 96.56 42 ALA B C 1
ATOM 2246 O O . ALA B 1 42 ? -0.623 0.57 -6.23 1 96.56 42 ALA B O 1
ATOM 2247 N N . SER B 1 43 ? 1.162 -0.783 -6.031 1 97.75 43 SER B N 1
ATOM 2248 C CA . SER B 1 43 ? 0.869 -1.051 -4.625 1 97.75 43 SER B CA 1
ATOM 2249 C C . SER B 1 43 ? -0.582 -1.481 -4.438 1 97.75 43 SER B C 1
ATOM 2251 O O . SER B 1 43 ? -1.103 -2.285 -5.211 1 97.75 43 SER B O 1
ATOM 2253 N N . ASN B 1 44 ? -1.202 -1.1 -3.299 1 97.88 44 ASN B N 1
ATOM 2254 C CA . ASN B 1 44 ? -2.578 -1.476 -2.996 1 97.88 44 ASN B CA 1
ATOM 2255 C C . ASN B 1 44 ? -3.574 -0.494 -3.607 1 97.88 44 ASN B C 1
ATOM 2257 O O . ASN B 1 44 ? -4.723 -0.409 -3.164 1 97.88 44 ASN B O 1
ATOM 2261 N N . SER B 1 45 ? -3.178 0.262 -4.637 1 97.44 45 SER B N 1
ATOM 2262 C CA . SER B 1 45 ? -4.086 1.247 -5.219 1 97.44 45 SER B CA 1
ATOM 2263 C C . SER B 1 45 ? -5.336 0.583 -5.785 1 97.44 45 SER B C 1
ATOM 2265 O O . SER B 1 45 ? -5.277 -0.547 -6.273 1 97.44 45 SER B O 1
ATOM 2267 N N . VAL B 1 46 ? -6.438 1.296 -5.699 1 95.44 46 VAL B N 1
ATOM 2268 C CA . VAL B 1 46 ? -7.734 0.826 -6.176 1 95.44 46 VAL B CA 1
ATOM 2269 C C . VAL B 1 46 ? -8.383 1.899 -7.047 1 95.44 46 VAL B C 1
ATOM 2271 O O . VAL B 1 46 ? -8.188 3.096 -6.816 1 95.44 46 VAL B O 1
ATOM 2274 N N . SER B 1 47 ? -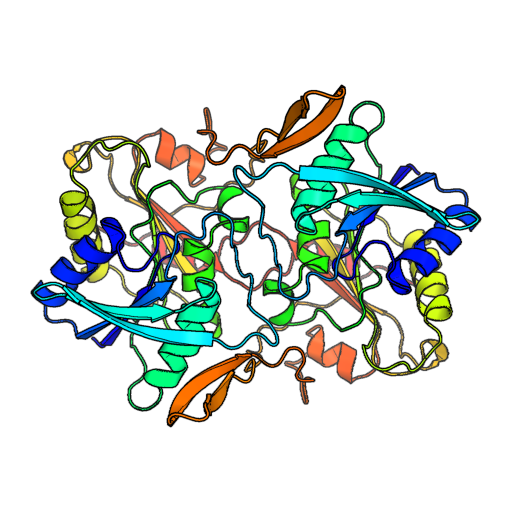9.094 1.459 -8.07 1 94.06 47 SER B N 1
ATOM 2275 C CA . SER B 1 47 ? -9.805 2.369 -8.961 1 94.06 47 SER B CA 1
ATOM 2276 C C . SER B 1 47 ? -11.18 2.727 -8.406 1 94.06 47 SER B C 1
ATOM 2278 O O . SER B 1 47 ? -12.172 2.057 -8.703 1 94.06 47 SER B O 1
ATOM 2280 N N . LEU B 1 48 ? -11.188 3.832 -7.738 1 89.62 48 LEU B N 1
ATOM 2281 C CA . LEU B 1 48 ? -12.445 4.238 -7.125 1 89.62 48 LEU B CA 1
ATOM 2282 C C . LEU B 1 48 ? -13.32 4.984 -8.125 1 89.62 48 LEU B C 1
ATOM 2284 O O . LEU B 1 48 ? -12.844 5.875 -8.828 1 89.62 48 LEU B O 1
ATOM 2288 N N . ASN B 1 49 ? -14.539 4.695 -8.242 1 83.81 49 ASN B N 1
ATOM 2289 C CA . ASN B 1 49 ? -15.578 5.344 -9.039 1 83.81 49 ASN B CA 1
ATOM 2290 C C . ASN B 1 49 ? -15.258 5.281 -10.531 1 83.81 49 ASN B C 1
ATOM 2292 O O . ASN B 1 49 ? -15.594 6.203 -11.281 1 83.81 49 ASN B O 1
ATOM 2296 N N . VAL B 1 50 ? -14.438 4.398 -10.945 1 89.5 50 VAL B N 1
ATOM 2297 C CA . VAL B 1 50 ? -14.133 4.133 -12.352 1 89.5 50 VAL B CA 1
ATOM 2298 C C . VAL B 1 50 ? -14.703 2.779 -12.758 1 89.5 50 VAL B C 1
ATOM 2300 O O . VAL B 1 50 ? -14.578 1.796 -12.023 1 89.5 50 VAL B O 1
ATOM 2303 N N . PRO B 1 51 ? -15.352 2.801 -13.859 1 94.25 51 PRO B N 1
ATOM 2304 C CA . PRO B 1 51 ? -15.875 1.504 -14.297 1 94.25 51 PRO B CA 1
ATOM 2305 C C . PRO B 1 51 ? -14.766 0.501 -14.617 1 94.25 51 PRO B C 1
ATOM 2307 O O . PRO B 1 51 ? -13.844 0.812 -15.375 1 94.25 51 PRO B O 1
ATOM 2310 N N . LEU B 1 52 ? -14.852 -0.606 -14.016 1 96.69 52 LEU B N 1
ATOM 2311 C CA . LEU B 1 52 ? -13.953 -1.723 -14.297 1 96.69 52 LEU B CA 1
ATOM 2312 C C . LEU B 1 52 ? -14.609 -2.711 -15.258 1 96.69 52 LEU B C 1
ATOM 2314 O O . LEU B 1 52 ? -15.648 -3.297 -14.945 1 96.69 52 LEU B O 1
ATOM 2318 N N . THR B 1 53 ? -13.977 -2.838 -16.375 1 97.12 53 THR B N 1
ATOM 2319 C CA . THR B 1 53 ? -14.5 -3.748 -17.391 1 97.12 53 THR B CA 1
ATOM 2320 C C . THR B 1 53 ? -13.594 -4.965 -17.547 1 97.12 53 THR B C 1
ATOM 2322 O O . THR B 1 53 ? -12.43 -4.93 -17.156 1 97.12 53 THR B O 1
ATOM 2325 N N . THR B 1 54 ? -14.195 -6.055 -18.031 1 96.75 54 THR B N 1
ATOM 2326 C CA . THR B 1 54 ? -13.461 -7.301 -18.219 1 96.75 54 THR B CA 1
ATOM 2327 C C . THR B 1 54 ? -13.445 -7.699 -19.703 1 96.75 54 THR B C 1
ATOM 2329 O O . THR B 1 54 ? -14.383 -7.398 -20.438 1 96.75 54 THR B O 1
ATOM 2332 N N . GLN B 1 55 ? -12.391 -8.258 -20.047 1 97.06 55 GLN B N 1
ATOM 2333 C CA . GLN B 1 55 ? -12.242 -8.859 -21.375 1 97.06 55 GLN B CA 1
ATOM 2334 C C . GLN B 1 55 ? -11.688 -10.281 -21.266 1 97.06 55 GLN B C 1
ATOM 2336 O O . GLN B 1 55 ? -10.648 -10.508 -20.641 1 97.06 55 GLN B O 1
ATOM 2341 N N . ASP B 1 56 ? -12.383 -11.188 -21.906 1 97.31 56 ASP B N 1
ATOM 2342 C CA . ASP B 1 56 ? -11.875 -12.555 -21.938 1 97.31 56 ASP B CA 1
ATOM 2343 C C . ASP B 1 56 ? -10.672 -12.664 -22.875 1 97.31 56 ASP B C 1
ATOM 2345 O O . ASP B 1 56 ? -10.656 -12.07 -23.953 1 97.31 56 ASP B O 1
ATOM 2349 N N . VAL B 1 57 ? -9.695 -13.359 -22.359 1 97.81 57 VAL B N 1
ATOM 2350 C CA . VAL B 1 57 ? -8.5 -13.602 -23.141 1 97.81 57 VAL B CA 1
ATOM 2351 C C . VAL B 1 57 ? -8.312 -15.109 -23.344 1 97.81 57 VAL B C 1
ATOM 2353 O O . VAL B 1 57 ? -8.172 -15.852 -22.359 1 97.81 57 VAL B O 1
ATOM 2356 N N . TYR B 1 58 ? -8.297 -15.492 -24.609 1 96.56 58 TYR B N 1
ATOM 2357 C CA . TYR B 1 58 ? -8.039 -16.875 -25 1 96.56 58 TYR B CA 1
ATOM 2358 C C . TYR B 1 58 ? -6.793 -16.969 -25.875 1 96.56 58 TYR B C 1
ATOM 2360 O O . TYR B 1 58 ? -6.699 -16.312 -26.922 1 96.56 58 TYR B O 1
ATOM 2368 N N . ASP B 1 59 ? -5.914 -17.688 -25.406 1 94.75 59 ASP B N 1
ATOM 2369 C CA . ASP B 1 59 ? -4.676 -17.922 -26.141 1 94.75 59 ASP B CA 1
ATOM 2370 C C . ASP B 1 59 ? -4.184 -19.359 -25.953 1 94.75 59 ASP B C 1
ATOM 2372 O O . ASP B 1 59 ? -3.453 -19.641 -25 1 94.75 59 ASP B O 1
ATOM 2376 N N . GLY B 1 60 ? -4.492 -20.25 -26.922 1 93.81 60 GLY B N 1
ATOM 2377 C CA . GLY B 1 60 ? -4.23 -21.672 -26.75 1 93.81 60 GLY B CA 1
ATOM 2378 C C . GLY B 1 60 ? -5 -22.281 -25.594 1 93.81 60 GLY B C 1
ATOM 2379 O O . GLY B 1 60 ? -6.227 -22.156 -25.531 1 93.81 60 GLY B O 1
ATOM 2380 N N . ASP B 1 61 ? -4.227 -22.766 -24.656 1 94.06 61 ASP B N 1
ATOM 2381 C CA . ASP B 1 61 ? -4.855 -23.406 -23.5 1 94.06 61 ASP B CA 1
ATOM 2382 C C . ASP B 1 61 ? -5.113 -22.422 -22.375 1 94.06 61 ASP B C 1
ATOM 2384 O O . ASP B 1 61 ? -5.816 -22.719 -21.422 1 94.06 61 ASP B O 1
ATOM 2388 N N . PHE B 1 62 ? -4.633 -21.234 -22.672 1 97.5 62 PHE B N 1
ATOM 2389 C CA . PHE B 1 62 ? -4.789 -20.219 -21.641 1 97.5 62 PHE B CA 1
ATOM 2390 C C . PHE B 1 62 ? -6.148 -19.547 -21.734 1 97.5 62 PHE B C 1
ATOM 2392 O O . PHE B 1 62 ? -6.555 -19.125 -22.828 1 97.5 62 PHE B O 1
ATOM 2399 N N . LYS B 1 63 ? -6.844 -19.5 -20.625 1 97.62 63 LYS B N 1
ATOM 2400 C CA . LYS B 1 63 ? -8.102 -18.766 -20.484 1 97.62 63 LYS B CA 1
ATOM 2401 C C . LYS B 1 63 ? -8.062 -17.828 -19.281 1 97.62 63 LYS B C 1
ATOM 2403 O O . LYS B 1 63 ? -8.008 -18.281 -18.141 1 97.62 63 LYS B O 1
ATOM 2408 N N . GLY B 1 64 ? -8.078 -16.531 -19.547 1 98.25 64 GLY B N 1
ATOM 2409 C CA . GLY B 1 64 ? -8.031 -15.562 -18.453 1 98.25 64 GLY B CA 1
ATOM 2410 C C . GLY B 1 64 ? -8.914 -14.352 -18.688 1 98.25 64 GLY B C 1
ATOM 2411 O O . GLY B 1 64 ? -9.672 -14.305 -19.672 1 98.25 64 GLY B O 1
ATOM 2412 N N . THR B 1 65 ? -8.961 -13.523 -17.75 1 98.56 65 THR B N 1
ATOM 2413 C CA . THR B 1 65 ? -9.75 -12.297 -17.781 1 98.56 65 THR B CA 1
ATOM 2414 C C . THR B 1 65 ? -8.867 -11.07 -17.594 1 98.56 65 THR B C 1
ATOM 2416 O O . THR B 1 65 ? -8.203 -10.938 -16.562 1 98.56 65 THR B O 1
ATOM 2419 N N . ALA B 1 66 ? -8.859 -10.219 -18.594 1 98.69 66 ALA B N 1
ATOM 2420 C CA . ALA B 1 66 ? -8.172 -8.93 -18.484 1 98.69 66 ALA B CA 1
ATOM 2421 C C . ALA B 1 66 ? -9.102 -7.875 -17.891 1 98.69 66 ALA B C 1
ATOM 2423 O O . ALA B 1 66 ? -10.289 -7.82 -18.219 1 98.69 66 ALA B O 1
ATOM 2424 N N . ILE B 1 67 ? -8.609 -7.113 -17.031 1 98.25 67 ILE B N 1
ATOM 2425 C CA . ILE B 1 67 ? -9.383 -6.066 -16.375 1 98.25 67 ILE B CA 1
ATOM 2426 C C . ILE B 1 67 ? -8.664 -4.727 -16.516 1 98.25 67 ILE B C 1
ATOM 2428 O O . ILE B 1 67 ? -7.449 -4.645 -16.344 1 98.25 67 ILE B O 1
ATOM 2432 N N . ASN B 1 68 ? -9.391 -3.66 -16.844 1 97.69 68 ASN B N 1
ATOM 2433 C CA . ASN B 1 68 ? -8.828 -2.316 -16.922 1 97.69 68 ASN B CA 1
ATOM 2434 C C . ASN B 1 68 ? -8.688 -1.684 -15.531 1 97.69 68 ASN B C 1
ATOM 2436 O O . ASN B 1 68 ? -9.328 -0.669 -15.242 1 97.69 68 ASN B O 1
ATOM 2440 N N . GLY B 1 69 ? -7.859 -2.229 -14.672 1 97.31 69 GLY B N 1
ATOM 2441 C CA . GLY B 1 69 ? -7.668 -1.741 -13.312 1 97.31 69 GLY B CA 1
ATOM 2442 C C . GLY B 1 69 ? -6.34 -2.152 -12.711 1 97.31 69 GLY B C 1
ATOM 2443 O O . GLY B 1 69 ? -5.43 -2.576 -13.43 1 97.31 69 GLY B O 1
ATOM 2444 N N . THR B 1 70 ? -6.23 -1.945 -11.43 1 97.75 70 THR B N 1
ATOM 2445 C CA . THR B 1 70 ? -5.027 -2.293 -10.688 1 97.75 70 THR B CA 1
ATOM 2446 C C . THR B 1 70 ? -5.023 -3.775 -10.32 1 97.75 70 THR B C 1
ATOM 2448 O O . THR B 1 70 ? -6.043 -4.457 -10.461 1 97.75 70 THR B O 1
ATOM 2451 N N . PRO B 1 71 ? -3.875 -4.293 -9.883 1 98.56 71 PRO B N 1
ATOM 2452 C CA . PRO B 1 71 ? -3.863 -5.684 -9.438 1 98.56 71 PRO B CA 1
ATOM 2453 C C . PRO B 1 71 ? -4.879 -5.953 -8.328 1 98.56 71 PRO B C 1
ATOM 2455 O O . PRO B 1 71 ? -5.512 -7.012 -8.312 1 98.56 71 PRO B O 1
ATOM 2458 N N . VAL B 1 72 ? -5.055 -5.012 -7.434 1 97.5 72 VAL B N 1
ATOM 2459 C CA . VAL B 1 72 ? -6.035 -5.145 -6.363 1 97.5 72 VAL B CA 1
ATOM 2460 C C . VAL B 1 72 ? -7.445 -5.191 -6.957 1 97.5 72 VAL B C 1
ATOM 2462 O O . VAL B 1 72 ? -8.273 -6.008 -6.539 1 97.5 72 VAL B O 1
ATOM 2465 N N . ASP B 1 73 ? -7.703 -4.336 -7.961 1 97.12 73 ASP B N 1
ATOM 2466 C CA . ASP B 1 73 ? -8.984 -4.375 -8.664 1 97.12 73 ASP B CA 1
ATOM 2467 C C . ASP B 1 73 ? -9.25 -5.766 -9.242 1 97.12 73 ASP B C 1
ATOM 2469 O O . ASP B 1 73 ? -10.375 -6.262 -9.188 1 97.12 73 ASP B O 1
ATOM 2473 N N . CYS B 1 74 ? -8.234 -6.328 -9.773 1 98.38 74 CYS B N 1
ATOM 2474 C CA . CYS B 1 74 ? -8.367 -7.629 -10.414 1 98.38 74 CYS B CA 1
ATOM 2475 C C . CYS B 1 74 ? -8.766 -8.695 -9.406 1 98.38 74 CYS B C 1
ATOM 2477 O O . CYS B 1 74 ? -9.602 -9.555 -9.703 1 98.38 74 CYS B O 1
ATOM 2479 N N . VAL B 1 75 ? -8.172 -8.656 -8.25 1 97.75 75 VAL B N 1
ATOM 2480 C CA . VAL B 1 75 ? -8.539 -9.602 -7.199 1 97.75 75 VAL B CA 1
ATOM 2481 C C . VAL B 1 75 ? -9.992 -9.383 -6.793 1 97.75 75 VAL B C 1
ATOM 2483 O O . VAL B 1 75 ? -10.766 -10.336 -6.676 1 97.75 75 VAL B O 1
ATOM 2486 N N . LYS B 1 76 ? -10.391 -8.125 -6.598 1 95.31 76 LYS B N 1
ATOM 2487 C CA . LYS B 1 76 ? -11.75 -7.812 -6.18 1 95.31 76 LYS B CA 1
ATOM 2488 C C . LYS B 1 76 ? -12.773 -8.305 -7.203 1 95.31 76 LYS B C 1
ATOM 2490 O O . LYS B 1 76 ? -13.734 -8.984 -6.852 1 95.31 76 LYS B O 1
ATOM 2495 N N . VAL B 1 77 ? -12.516 -7.98 -8.445 1 96.25 77 VAL B N 1
ATOM 2496 C CA . VAL B 1 77 ? -13.422 -8.391 -9.508 1 96.25 77 VAL B CA 1
ATOM 2497 C C . VAL B 1 77 ? -13.422 -9.906 -9.641 1 96.25 77 VAL B C 1
ATOM 2499 O O . VAL B 1 77 ? -14.477 -10.531 -9.797 1 96.25 77 VAL B O 1
ATOM 2502 N N . GLY B 1 78 ? -12.219 -10.508 -9.578 1 97.25 78 GLY B N 1
ATOM 2503 C CA . GLY B 1 78 ? -12.125 -11.961 -9.625 1 97.25 78 GLY B CA 1
ATOM 2504 C C . GLY B 1 78 ? -12.93 -12.648 -8.539 1 97.25 78 GLY B C 1
ATOM 2505 O O . GLY B 1 78 ? -13.656 -13.609 -8.82 1 97.25 78 GLY B O 1
ATOM 2506 N N . LEU B 1 79 ? -12.797 -12.203 -7.332 1 95.75 79 LEU B N 1
ATOM 2507 C CA . LEU B 1 79 ? -13.539 -12.789 -6.219 1 95.75 79 LEU B CA 1
ATOM 2508 C C . LEU B 1 79 ? -15.039 -12.617 -6.418 1 95.75 79 LEU B C 1
ATOM 2510 O O . LEU B 1 79 ? -15.82 -13.508 -6.062 1 95.75 79 LEU B O 1
ATOM 2514 N N . ALA B 1 80 ? -15.43 -11.453 -6.965 1 93.44 80 ALA B N 1
ATOM 2515 C CA . ALA B 1 80 ? -16.844 -11.234 -7.25 1 93.44 80 ALA B CA 1
ATOM 2516 C C . ALA B 1 80 ? -17.344 -12.227 -8.289 1 93.44 80 ALA B C 1
ATOM 2518 O O . ALA B 1 80 ? -18.453 -12.773 -8.156 1 93.44 80 ALA B O 1
ATOM 2519 N N . LYS B 1 81 ? -16.609 -12.469 -9.242 1 94.19 81 LYS B N 1
ATOM 2520 C CA . LYS B 1 81 ? -17 -13.367 -10.32 1 94.19 81 LYS B CA 1
ATOM 2521 C C . LYS B 1 81 ? -17 -14.82 -9.852 1 94.19 81 LYS B C 1
ATOM 2523 O O . LYS B 1 81 ? -17.766 -15.641 -10.359 1 94.19 81 LYS B O 1
ATOM 2528 N N . LEU B 1 82 ? -16.172 -15.094 -8.891 1 95.19 82 LEU B N 1
ATOM 2529 C CA . LEU B 1 82 ? -16.031 -16.469 -8.414 1 95.19 82 LEU B CA 1
ATOM 2530 C C . LEU B 1 82 ? -16.812 -16.672 -7.117 1 95.19 82 LEU B C 1
ATOM 2532 O O . LEU B 1 82 ? -16.531 -17.609 -6.367 1 95.19 82 LEU B O 1
ATOM 2536 N N . HIS B 1 83 ? -17.719 -15.828 -6.789 1 90.69 83 HIS B N 1
ATOM 2537 C CA . HIS B 1 83 ? -18.375 -15.781 -5.484 1 90.69 83 HIS B CA 1
ATOM 2538 C C . HIS B 1 83 ? -19.094 -17.094 -5.18 1 90.69 83 HIS B C 1
ATOM 2540 O O . HIS B 1 83 ? -19.234 -17.469 -4.016 1 90.69 83 HIS B O 1
ATOM 2546 N N . GLU B 1 84 ? -19.578 -17.812 -6.16 1 93.19 84 GLU B N 1
ATOM 2547 C CA . GLU B 1 84 ? -20.297 -19.062 -5.945 1 93.19 84 GLU B CA 1
ATOM 2548 C C . GLU B 1 84 ? -19.359 -20.188 -5.547 1 93.19 84 GLU B C 1
ATOM 2550 O O . GLU B 1 84 ? -19.734 -21.094 -4.809 1 93.19 84 GLU B O 1
ATOM 2555 N N . ASN B 1 85 ? -18.188 -20.141 -6.07 1 94.81 85 ASN B N 1
ATOM 2556 C CA . ASN B 1 85 ? -17.109 -21.078 -5.746 1 94.81 85 ASN B CA 1
ATOM 2557 C C . ASN B 1 85 ? -15.805 -20.344 -5.449 1 94.81 85 ASN B C 1
ATOM 2559 O O . ASN B 1 85 ? -14.898 -20.312 -6.285 1 94.81 85 ASN B O 1
ATOM 2563 N N . PRO B 1 86 ? -15.695 -19.859 -4.223 1 94.94 86 PRO B N 1
ATOM 2564 C CA . PRO B 1 86 ? -14.523 -19.047 -3.889 1 94.94 86 PRO B CA 1
ATOM 2565 C C . PRO B 1 86 ? -13.219 -19.812 -4.02 1 94.94 86 PRO B C 1
ATOM 2567 O O . PRO B 1 86 ? -13.188 -21.031 -3.809 1 94.94 86 PRO B O 1
ATOM 2570 N N . PRO B 1 87 ? -12.195 -19.141 -4.41 1 98 87 PRO B N 1
ATOM 2571 C CA . PRO B 1 87 ? -10.906 -19.828 -4.527 1 98 87 PRO B CA 1
ATOM 2572 C C . PRO B 1 87 ? -10.367 -20.312 -3.182 1 98 87 PRO B C 1
ATOM 2574 O O . PRO B 1 87 ? -10.664 -19.703 -2.146 1 98 87 PRO B O 1
ATOM 2577 N N . ASP B 1 88 ? -9.578 -21.344 -3.266 1 97.75 88 ASP B N 1
ATOM 2578 C CA . ASP B 1 88 ? -8.898 -21.891 -2.096 1 97.75 88 ASP B CA 1
ATOM 2579 C C . ASP B 1 88 ? -7.605 -21.125 -1.813 1 97.75 88 ASP B C 1
ATOM 2581 O O . ASP B 1 88 ? -7.117 -21.109 -0.682 1 97.75 88 ASP B O 1
ATOM 2585 N N . LEU B 1 89 ? -7.102 -20.547 -2.861 1 98.44 89 LEU B N 1
ATOM 2586 C CA . LEU B 1 89 ? -5.789 -19.906 -2.828 1 98.44 89 LEU B CA 1
ATOM 2587 C C . LEU B 1 89 ? -5.699 -18.781 -3.855 1 98.44 89 LEU B C 1
ATOM 2589 O O . LEU B 1 89 ? -6.246 -18.906 -4.953 1 98.44 89 LEU B O 1
ATOM 2593 N N . ILE B 1 90 ? -5.125 -17.734 -3.506 1 98.69 90 ILE B N 1
ATOM 2594 C CA . ILE B 1 90 ? -4.777 -16.688 -4.453 1 98.69 90 ILE B CA 1
ATOM 2595 C C . ILE B 1 90 ? -3.266 -16.656 -4.66 1 98.69 90 ILE B C 1
ATOM 2597 O O . ILE B 1 90 ? -2.5 -16.656 -3.691 1 98.69 90 ILE B O 1
ATOM 2601 N N . ILE B 1 91 ? -2.84 -16.672 -5.879 1 98.94 91 ILE B N 1
ATOM 2602 C CA . ILE B 1 91 ? -1.434 -16.562 -6.25 1 98.94 91 ILE B CA 1
ATOM 2603 C C . ILE B 1 91 ? -1.217 -15.312 -7.094 1 98.94 91 ILE B C 1
ATOM 2605 O O . ILE B 1 91 ? -1.918 -15.094 -8.086 1 98.94 91 ILE B O 1
ATOM 2609 N N . SER B 1 92 ? -0.328 -14.484 -6.703 1 98.94 92 SER B N 1
ATOM 2610 C CA . SER B 1 92 ? 0.104 -13.312 -7.465 1 98.94 92 SER B CA 1
ATOM 2611 C C . SER B 1 92 ? 1.514 -13.508 -8.016 1 98.94 92 SER B C 1
ATOM 2613 O O . SER B 1 92 ? 2.465 -13.688 -7.254 1 98.94 92 SER B O 1
ATOM 2615 N N . GLY B 1 93 ? 1.716 -13.375 -9.305 1 97.81 93 GLY B N 1
ATOM 2616 C CA . GLY B 1 93 ? 3.012 -13.562 -9.938 1 97.81 93 GLY B CA 1
ATOM 2617 C C . GLY B 1 93 ? 2.979 -14.555 -11.086 1 97.81 93 GLY B C 1
ATOM 2618 O O . GLY B 1 93 ? 1.925 -14.781 -11.68 1 97.81 93 GLY B O 1
ATOM 2619 N N . ILE B 1 94 ? 4.047 -14.984 -11.516 1 98.12 94 ILE B N 1
ATOM 2620 C CA . ILE B 1 94 ? 5.41 -14.711 -11.078 1 98.12 94 ILE B CA 1
ATOM 2621 C C . ILE B 1 94 ? 5.855 -13.344 -11.609 1 98.12 94 ILE B C 1
ATOM 2623 O O . ILE B 1 94 ? 5.941 -13.148 -12.82 1 98.12 94 ILE B O 1
ATOM 2627 N N . ASN B 1 95 ? 6.156 -12.484 -10.758 1 97.31 95 ASN B N 1
ATOM 2628 C CA . ASN B 1 95 ? 6.539 -11.117 -11.102 1 97.31 95 ASN B CA 1
ATOM 2629 C C . ASN B 1 95 ? 7.953 -11.062 -11.68 1 97.31 95 ASN B C 1
ATOM 2631 O O . ASN B 1 95 ? 8.852 -11.758 -11.195 1 97.31 95 ASN B O 1
ATOM 2635 N N . ALA B 1 96 ? 8.117 -10.195 -12.727 1 95.38 96 ALA B N 1
ATOM 2636 C CA . ALA B 1 96 ? 9.461 -9.898 -13.227 1 95.38 96 ALA B CA 1
ATOM 2637 C C . ALA B 1 96 ? 10.109 -8.781 -12.422 1 95.38 96 ALA B C 1
ATOM 2639 O O . ALA B 1 96 ? 9.898 -7.598 -12.703 1 95.38 96 ALA B O 1
ATOM 2640 N N . GLY B 1 97 ? 10.969 -9.133 -11.484 1 94.19 97 GLY B N 1
ATOM 2641 C CA . GLY B 1 97 ? 11.602 -8.219 -10.547 1 94.19 97 GLY B CA 1
ATOM 2642 C C . GLY B 1 97 ? 11.32 -8.562 -9.102 1 94.19 97 GLY B C 1
ATOM 2643 O O . GLY B 1 97 ? 10.203 -8.953 -8.75 1 94.19 97 GLY B O 1
ATOM 2644 N N . HIS B 1 98 ? 12.266 -8.383 -8.305 1 94.94 98 HIS B N 1
ATOM 2645 C CA . HIS B 1 98 ? 12.164 -8.742 -6.895 1 94.94 98 HIS B CA 1
ATOM 2646 C C . HIS B 1 98 ? 11.211 -7.816 -6.152 1 94.94 98 HIS B C 1
ATOM 2648 O O . HIS B 1 98 ? 11.094 -6.637 -6.492 1 94.94 98 HIS B O 1
ATOM 2654 N N . ASN B 1 99 ? 10.555 -8.328 -5.238 1 94.88 99 ASN B N 1
ATOM 2655 C CA . ASN B 1 99 ? 9.781 -7.574 -4.262 1 94.88 99 ASN B CA 1
ATOM 2656 C C . ASN B 1 99 ? 10.242 -7.855 -2.836 1 94.88 99 ASN B C 1
ATOM 2658 O O . ASN B 1 99 ? 9.602 -8.625 -2.115 1 94.88 99 ASN B O 1
ATOM 2662 N N . VAL B 1 100 ? 11.297 -7.227 -2.479 1 95.44 100 VAL B N 1
ATOM 2663 C CA . VAL B 1 100 ? 11.938 -7.414 -1.18 1 95.44 100 VAL B CA 1
ATOM 2664 C C . VAL B 1 100 ? 12.188 -6.059 -0.523 1 95.44 100 VAL B C 1
ATOM 2666 O O . VAL B 1 100 ? 12.148 -5.023 -1.191 1 95.44 100 VAL B O 1
ATOM 2669 N N . GLY B 1 101 ? 12.398 -6.121 0.778 1 94.06 101 GLY B N 1
ATOM 2670 C CA . GLY B 1 101 ? 12.664 -4.879 1.483 1 94.06 101 GLY B CA 1
ATOM 2671 C C . GLY B 1 101 ? 11.578 -3.84 1.293 1 94.06 101 GLY B C 1
ATOM 2672 O O . GLY B 1 101 ? 10.391 -4.176 1.271 1 94.06 101 GLY B O 1
ATOM 2673 N N . THR B 1 102 ? 11.961 -2.625 1.201 1 92.94 102 THR B N 1
ATOM 2674 C CA . THR B 1 102 ? 11 -1.531 1.137 1 92.94 102 THR B CA 1
ATOM 2675 C C . THR B 1 102 ? 10.266 -1.533 -0.203 1 92.94 102 THR B C 1
ATOM 2677 O O . THR B 1 102 ? 9.219 -0.895 -0.346 1 92.94 102 THR B O 1
ATOM 2680 N N . ASP B 1 103 ? 10.766 -2.314 -1.185 1 92.75 103 ASP B N 1
ATOM 2681 C CA . ASP B 1 103 ? 10.078 -2.43 -2.465 1 92.75 103 ASP B CA 1
ATOM 2682 C C . ASP B 1 103 ? 8.695 -3.053 -2.289 1 92.75 103 ASP B C 1
ATOM 2684 O O . ASP B 1 103 ? 7.793 -2.82 -3.1 1 92.75 103 ASP B O 1
ATOM 2688 N N . ILE B 1 104 ? 8.555 -3.807 -1.258 1 95.75 104 ILE B N 1
ATOM 2689 C CA . ILE B 1 104 ? 7.297 -4.477 -0.946 1 95.75 104 ILE B CA 1
ATOM 2690 C C . ILE B 1 104 ? 6.18 -3.443 -0.822 1 95.75 104 ILE B C 1
ATOM 2692 O O . ILE B 1 104 ? 5.047 -3.693 -1.232 1 95.75 104 ILE B O 1
ATOM 2696 N N . LEU B 1 105 ? 6.465 -2.244 -0.351 1 95.19 105 LEU B N 1
ATOM 2697 C CA . LEU B 1 105 ? 5.48 -1.195 -0.107 1 95.19 105 LEU B CA 1
ATOM 2698 C C . LEU B 1 105 ? 4.863 -0.715 -1.416 1 95.19 105 LEU B C 1
ATOM 2700 O O . LEU B 1 105 ? 3.719 -0.259 -1.436 1 95.19 105 LEU B O 1
ATOM 2704 N N . TYR B 1 106 ? 5.582 -0.857 -2.49 1 94.88 106 TYR B N 1
ATOM 2705 C CA . TYR B 1 106 ? 5.168 -0.282 -3.766 1 94.88 106 TYR B CA 1
ATOM 2706 C C . TYR B 1 106 ? 4.691 -1.366 -4.723 1 94.88 106 TYR B C 1
ATOM 2708 O O . TYR B 1 106 ? 4.262 -1.07 -5.84 1 94.88 106 TYR B O 1
ATOM 2716 N N . SER B 1 107 ? 4.75 -2.566 -4.359 1 96.06 107 SER B N 1
ATOM 2717 C CA . SER B 1 107 ? 4.582 -3.717 -5.242 1 96.06 107 SER B CA 1
ATOM 2718 C C . SER B 1 107 ? 3.107 -4.039 -5.453 1 96.06 107 SER B C 1
ATOM 2720 O O . SER B 1 107 ? 2.4 -4.387 -4.508 1 96.06 107 SER B O 1
ATOM 2722 N N . GLY B 1 108 ? 2.709 -4.004 -6.711 1 98.06 108 GLY B N 1
ATOM 2723 C CA . GLY B 1 108 ? 1.378 -4.488 -7.043 1 98.06 108 GLY B CA 1
ATOM 2724 C C . GLY B 1 108 ? 1.224 -5.984 -6.848 1 98.06 108 GLY B C 1
ATOM 2725 O O . GLY B 1 108 ? 0.137 -6.465 -6.516 1 98.06 108 GLY B O 1
ATOM 2726 N N . THR B 1 109 ? 2.293 -6.781 -7.051 1 98.44 109 THR B N 1
ATOM 2727 C CA . THR B 1 109 ? 2.303 -8.227 -6.855 1 98.44 109 THR B CA 1
ATOM 2728 C C . THR B 1 109 ? 1.988 -8.578 -5.402 1 98.44 109 THR B C 1
ATOM 2730 O O . THR B 1 109 ? 1.084 -9.375 -5.133 1 98.44 109 THR B O 1
ATOM 2733 N N . VAL B 1 110 ? 2.668 -7.965 -4.516 1 98.69 110 VAL B N 1
ATOM 2734 C CA . VAL B 1 110 ? 2.467 -8.227 -3.094 1 98.69 110 VAL B CA 1
ATOM 2735 C C . VAL B 1 110 ? 1.096 -7.715 -2.66 1 98.69 110 VAL B C 1
ATOM 2737 O O . VAL B 1 110 ? 0.385 -8.383 -1.906 1 98.69 110 VAL B O 1
ATOM 2740 N N . ALA B 1 111 ? 0.731 -6.555 -3.174 1 98.62 111 ALA B N 1
ATOM 2741 C CA . ALA B 1 111 ? -0.55 -5.953 -2.814 1 98.62 111 ALA B CA 1
ATOM 2742 C C . ALA B 1 111 ? -1.713 -6.852 -3.234 1 98.62 111 ALA B C 1
ATOM 2744 O O . ALA B 1 111 ? -2.703 -6.969 -2.512 1 98.62 111 ALA B O 1
ATOM 2745 N N . ALA B 1 112 ? -1.604 -7.445 -4.383 1 98.56 112 ALA B N 1
ATOM 2746 C CA . ALA B 1 112 ? -2.66 -8.336 -4.852 1 98.56 112 ALA B CA 1
ATOM 2747 C C . ALA B 1 112 ? -2.822 -9.539 -3.92 1 98.56 112 ALA B C 1
ATOM 2749 O O . ALA B 1 112 ? -3.943 -9.922 -3.586 1 98.56 112 ALA B O 1
ATOM 2750 N N . ALA B 1 113 ? -1.728 -10.109 -3.543 1 98.69 113 ALA B N 1
ATOM 2751 C CA . ALA B 1 113 ? -1.782 -11.195 -2.564 1 98.69 113 ALA B CA 1
ATOM 2752 C C . ALA B 1 113 ? -2.375 -10.711 -1.244 1 98.69 113 ALA B C 1
ATOM 2754 O O . ALA B 1 113 ? -3.186 -11.406 -0.628 1 98.69 113 ALA B O 1
ATOM 2755 N N . MET B 1 114 ? -1.999 -9.516 -0.837 1 97.62 114 MET B N 1
ATOM 2756 C CA . MET B 1 114 ? -2.516 -8.938 0.401 1 97.62 114 MET B CA 1
ATOM 2757 C C . MET B 1 114 ? -4.031 -8.773 0.332 1 97.62 114 MET B C 1
ATOM 2759 O O . MET B 1 114 ? -4.73 -8.992 1.321 1 97.62 114 MET B O 1
ATOM 2763 N N . GLU B 1 115 ? -4.477 -8.375 -0.828 1 96.12 115 GLU B N 1
ATOM 2764 C CA . GLU B 1 115 ? -5.922 -8.234 -0.995 1 96.12 115 GLU B CA 1
ATOM 2765 C C . GLU B 1 115 ? -6.633 -9.57 -0.753 1 96.12 115 GLU B C 1
ATOM 2767 O O . GLU B 1 115 ? -7.719 -9.602 -0.174 1 96.12 115 GLU B O 1
ATOM 2772 N N . GLY B 1 116 ? -6.07 -10.617 -1.21 1 95.19 116 GLY B N 1
ATOM 2773 C CA . GLY B 1 116 ? -6.625 -11.938 -0.952 1 95.19 116 GLY B CA 1
ATOM 2774 C C . GLY B 1 116 ? -6.738 -12.258 0.526 1 95.19 116 GLY B C 1
ATOM 2775 O O . GLY B 1 116 ? -7.758 -12.789 0.973 1 95.19 116 GLY B O 1
ATOM 2776 N N . CYS B 1 117 ? -5.688 -11.906 1.211 1 92.88 117 CYS B N 1
ATOM 2777 C CA . CYS B 1 117 ? -5.691 -12.188 2.643 1 92.88 117 CYS B CA 1
ATOM 2778 C C . CYS B 1 117 ? -6.711 -11.312 3.367 1 92.88 117 CYS B C 1
ATOM 2780 O O . CYS B 1 117 ? -7.32 -11.75 4.348 1 92.88 117 CYS B O 1
ATOM 2782 N N . VAL B 1 118 ? -6.898 -10.117 2.934 1 93.5 118 VAL B N 1
ATOM 2783 C CA . VAL B 1 118 ? -7.938 -9.25 3.477 1 93.5 118 VAL B CA 1
ATOM 2784 C C . VAL B 1 118 ? -9.305 -9.914 3.305 1 93.5 118 VAL B C 1
ATOM 2786 O O . VAL B 1 118 ? -10.172 -9.797 4.176 1 93.5 118 VAL B O 1
ATOM 2789 N N . ALA B 1 119 ? -9.453 -10.641 2.24 1 92.06 119 ALA B N 1
ATOM 2790 C CA . ALA B 1 119 ? -10.695 -11.344 1.941 1 92.06 119 ALA B CA 1
ATOM 2791 C C . ALA B 1 119 ? -10.773 -12.672 2.691 1 92.06 119 ALA B C 1
ATOM 2793 O O . ALA B 1 119 ? -11.734 -13.422 2.533 1 92.06 119 ALA B O 1
ATOM 2794 N N . GLY B 1 120 ? -9.75 -13.016 3.418 1 92.44 120 GLY B N 1
ATOM 2795 C CA . GLY B 1 120 ? -9.758 -14.219 4.234 1 92.44 120 GLY B CA 1
ATOM 2796 C C . GLY B 1 120 ? -9.281 -15.445 3.482 1 92.44 120 GLY B C 1
ATOM 2797 O O . GLY B 1 120 ? -9.508 -16.578 3.922 1 92.44 120 GLY B O 1
ATOM 2798 N N . ILE B 1 121 ? -8.664 -15.258 2.357 1 95.94 121 ILE B N 1
ATOM 2799 C CA . ILE B 1 121 ? -8.227 -16.375 1.528 1 95.94 121 ILE B CA 1
ATOM 2800 C C . ILE B 1 121 ? -6.707 -16.516 1.615 1 95.94 121 ILE B C 1
ATOM 2802 O O . ILE B 1 121 ? -5.98 -15.523 1.513 1 95.94 121 ILE B O 1
ATOM 2806 N N . PRO B 1 122 ? -6.168 -17.75 1.871 1 97.62 122 PRO B N 1
ATOM 2807 C CA . PRO B 1 122 ? -4.715 -17.922 1.798 1 97.62 122 PRO B CA 1
ATOM 2808 C C . PRO B 1 122 ? -4.117 -17.359 0.514 1 97.62 122 PRO B C 1
ATOM 2810 O O . PRO B 1 122 ? -4.68 -17.547 -0.568 1 97.62 122 PRO B O 1
ATOM 2813 N N . SER B 1 123 ? -3.02 -16.641 0.609 1 98.44 123 SER B N 1
ATOM 2814 C CA . SER B 1 123 ? -2.467 -15.93 -0.542 1 98.44 123 SER B CA 1
ATOM 2815 C C . SER B 1 123 ? -0.943 -15.992 -0.55 1 98.44 123 SER B C 1
ATOM 2817 O O . SER B 1 123 ? -0.312 -16.031 0.509 1 98.44 123 SER B O 1
ATOM 2819 N N . ILE B 1 124 ? -0.373 -16.016 -1.729 1 98.75 124 ILE B N 1
ATOM 2820 C CA . ILE B 1 124 ? 1.071 -16.109 -1.917 1 98.75 124 ILE B CA 1
ATOM 2821 C C . ILE B 1 124 ? 1.491 -15.242 -3.102 1 98.75 124 ILE B C 1
ATOM 2823 O O . ILE B 1 124 ? 0.766 -15.141 -4.094 1 98.75 124 ILE B O 1
ATOM 2827 N N . ALA B 1 125 ? 2.633 -14.578 -2.996 1 98.88 125 ALA B N 1
ATOM 2828 C CA . ALA B 1 125 ? 3.24 -13.812 -4.082 1 98.88 125 ALA B CA 1
ATOM 2829 C C . ALA B 1 125 ? 4.578 -14.422 -4.5 1 98.88 125 ALA B C 1
ATOM 2831 O O . ALA B 1 125 ? 5.371 -14.836 -3.65 1 98.88 125 ALA B O 1
ATOM 2832 N N . PHE B 1 126 ? 4.84 -14.492 -5.77 1 98.81 126 PHE B N 1
ATOM 2833 C CA . PHE B 1 126 ? 6.098 -14.984 -6.32 1 98.81 126 PHE B CA 1
ATOM 2834 C C . PHE B 1 126 ? 6.77 -13.914 -7.176 1 98.81 126 PHE B C 1
ATOM 2836 O O . PHE B 1 126 ? 6.113 -13.266 -7.992 1 98.81 126 PHE B O 1
ATOM 2843 N N . SER B 1 127 ? 8.07 -13.766 -7.016 1 97.94 127 SER B N 1
ATOM 2844 C CA . SER B 1 127 ? 8.852 -12.844 -7.836 1 97.94 127 SER B CA 1
ATOM 2845 C C . SER B 1 127 ? 10.18 -13.469 -8.258 1 97.94 127 SER B C 1
ATOM 2847 O O . SER B 1 127 ? 10.812 -14.18 -7.473 1 97.94 127 SER B O 1
ATOM 2849 N N . ARG B 1 128 ? 10.547 -13.258 -9.438 1 97.25 128 ARG B N 1
ATOM 2850 C CA . ARG B 1 128 ? 11.82 -13.695 -10 1 97.25 128 ARG B CA 1
ATOM 2851 C C . ARG B 1 128 ? 12.703 -12.5 -10.352 1 97.25 128 ARG B C 1
ATOM 2853 O O . ARG B 1 128 ? 12.234 -11.359 -10.352 1 97.25 128 ARG B O 1
ATOM 2860 N N . PRO B 1 129 ? 14.008 -12.773 -10.602 1 94.44 129 PRO B N 1
ATOM 2861 C CA . PRO B 1 129 ? 14.844 -11.656 -11.055 1 94.44 129 PRO B CA 1
ATOM 2862 C C . PRO B 1 129 ? 14.367 -11.062 -12.375 1 94.44 129 PRO B C 1
ATOM 2864 O O . PRO B 1 129 ? 13.812 -11.773 -13.211 1 94.44 129 PRO B O 1
ATOM 2867 N N . ARG B 1 130 ? 14.555 -9.797 -12.555 1 89.19 130 ARG B N 1
ATOM 2868 C CA . ARG B 1 130 ? 14.164 -9.117 -13.789 1 89.19 130 ARG B CA 1
ATOM 2869 C C . ARG B 1 130 ? 14.977 -9.633 -14.969 1 89.19 130 ARG B C 1
ATOM 2871 O O . ARG B 1 130 ? 14.422 -9.906 -16.031 1 89.19 130 ARG B O 1
ATOM 2878 N N . GLU B 1 131 ? 16.328 -9.664 -14.633 1 86.31 131 GLU B N 1
ATOM 2879 C CA . GLU B 1 131 ? 17.172 -10.234 -15.68 1 86.31 131 GLU B CA 1
ATOM 2880 C C . GLU B 1 131 ? 17.141 -11.758 -15.648 1 86.31 131 GLU B C 1
ATOM 2882 O O . GLU B 1 131 ? 17.312 -12.367 -14.594 1 86.31 131 GLU B O 1
ATOM 2887 N N . GLU B 1 132 ? 16.953 -12.281 -16.703 1 82 132 GLU B N 1
ATOM 2888 C CA . GLU B 1 132 ? 16.766 -13.727 -16.797 1 82 132 GLU B CA 1
ATOM 2889 C C . GLU B 1 132 ? 18.078 -14.469 -16.578 1 82 132 GLU B C 1
ATOM 2891 O O . GLU B 1 132 ? 19.062 -14.211 -17.266 1 82 132 GLU B O 1
ATOM 2896 N N . VAL B 1 133 ? 18.031 -15.258 -15.664 1 92 133 VAL B N 1
ATOM 2897 C CA . VAL B 1 133 ? 19.094 -16.219 -15.375 1 92 133 VAL B CA 1
ATOM 2898 C C . VAL B 1 133 ? 18.672 -17.609 -15.812 1 92 133 VAL B C 1
ATOM 2900 O O . VAL B 1 133 ? 19.453 -18.359 -16.406 1 92 133 VAL B O 1
ATOM 2903 N N . ASP B 1 134 ? 17.453 -17.953 -15.531 1 96.81 134 ASP B N 1
ATOM 2904 C CA . ASP B 1 134 ? 16.766 -19.156 -15.977 1 96.81 134 ASP B CA 1
ATOM 2905 C C . ASP B 1 134 ? 15.531 -18.828 -16.812 1 96.81 134 ASP B C 1
ATOM 2907 O O . ASP B 1 134 ? 15.023 -17.703 -16.75 1 96.81 134 ASP B O 1
ATOM 2911 N N . PRO B 1 135 ? 15.141 -19.797 -17.688 1 96.69 135 PRO B N 1
ATOM 2912 C CA . PRO B 1 135 ? 13.859 -19.578 -18.344 1 96.69 135 PRO B CA 1
ATOM 2913 C C . PRO B 1 135 ? 12.711 -19.375 -17.359 1 96.69 135 PRO B C 1
ATOM 2915 O O . PRO B 1 135 ? 12.688 -20 -16.297 1 96.69 135 PRO B O 1
ATOM 2918 N N . THR B 1 136 ? 11.797 -18.5 -17.734 1 97.12 136 THR B N 1
ATOM 2919 C CA . THR B 1 136 ? 10.641 -18.219 -16.906 1 97.12 136 THR B CA 1
ATOM 2920 C C . THR B 1 136 ? 9.953 -19.516 -16.469 1 97.12 136 THR B C 1
ATOM 2922 O O . THR B 1 136 ? 9.5 -19.625 -15.328 1 97.12 136 THR B O 1
ATOM 2925 N N . GLN B 1 137 ? 9.938 -20.484 -17.328 1 97 137 GLN B N 1
ATOM 2926 C CA . GLN B 1 137 ? 9.281 -21.766 -17.078 1 97 137 GLN B CA 1
ATOM 2927 C C . GLN B 1 137 ? 9.938 -22.484 -15.906 1 97 137 GLN B C 1
ATOM 2929 O O . GLN B 1 137 ? 9.258 -23.188 -15.148 1 97 137 GLN B O 1
ATOM 2934 N N . SER B 1 138 ? 11.211 -22.312 -15.734 1 97.88 138 SER B N 1
ATOM 2935 C CA . SER B 1 138 ? 11.914 -22.969 -14.641 1 97.88 138 SER B CA 1
ATOM 2936 C C . SER B 1 138 ? 11.438 -22.438 -13.289 1 97.88 138 SER B C 1
ATOM 2938 O O . SER B 1 138 ? 11.266 -23.219 -12.344 1 97.88 138 SER B O 1
ATOM 2940 N N . TYR B 1 139 ? 11.234 -21.172 -13.219 1 98.12 139 TYR B N 1
ATOM 2941 C CA . TYR B 1 139 ? 10.719 -20.578 -11.992 1 98.12 139 TYR B CA 1
ATOM 2942 C C . TYR B 1 139 ? 9.312 -21.078 -11.695 1 98.12 139 TYR B C 1
ATOM 2944 O O . TYR B 1 139 ? 8.984 -21.391 -10.547 1 98.12 139 TYR B O 1
ATOM 2952 N N . ALA B 1 140 ? 8.484 -21.125 -12.703 1 98.31 140 ALA B N 1
ATOM 2953 C CA . ALA B 1 140 ? 7.102 -21.578 -12.555 1 98.31 140 ALA B CA 1
ATOM 2954 C C . ALA B 1 140 ? 7.055 -23.031 -12.062 1 98.31 140 ALA B C 1
ATOM 2956 O O . ALA B 1 140 ? 6.258 -23.359 -11.18 1 98.31 140 ALA B O 1
ATOM 2957 N N . GLU B 1 141 ? 7.883 -23.859 -12.648 1 98.19 141 GLU B N 1
ATOM 2958 C CA . GLU B 1 141 ? 7.949 -25.25 -12.227 1 98.19 141 GLU B CA 1
ATOM 2959 C C . GLU B 1 141 ? 8.352 -25.375 -10.766 1 98.19 141 GLU B C 1
ATOM 2961 O O . GLU B 1 141 ? 7.73 -26.125 -10 1 98.19 141 GLU B O 1
ATOM 2966 N N . HIS B 1 142 ? 9.383 -24.672 -10.414 1 98 142 HIS B N 1
ATOM 2967 C CA . HIS B 1 142 ? 9.828 -24.703 -9.023 1 98 142 HIS B CA 1
ATOM 2968 C C . HIS B 1 142 ? 8.742 -24.188 -8.086 1 98 142 HIS B C 1
ATOM 2970 O O . HIS B 1 142 ? 8.484 -24.797 -7.043 1 98 142 HIS B O 1
ATOM 2976 N N . ALA B 1 143 ? 8.125 -23.078 -8.438 1 98.38 143 ALA B N 1
ATOM 2977 C CA . ALA B 1 143 ? 7.082 -22.453 -7.617 1 98.38 143 ALA B CA 1
ATOM 2978 C C . ALA B 1 143 ? 5.91 -23.406 -7.414 1 98.38 143 ALA B C 1
ATOM 2980 O O . ALA B 1 143 ? 5.406 -23.562 -6.297 1 98.38 143 ALA B O 1
ATOM 2981 N N . ALA B 1 144 ? 5.48 -24.047 -8.461 1 98.12 144 ALA B N 1
ATOM 2982 C CA . ALA B 1 144 ? 4.367 -24.984 -8.383 1 98.12 144 ALA B CA 1
ATOM 2983 C C . ALA B 1 144 ? 4.703 -26.156 -7.465 1 98.12 144 ALA B C 1
ATOM 2985 O O . ALA B 1 144 ? 3.852 -26.609 -6.691 1 98.12 144 ALA B O 1
ATOM 2986 N N . ASN B 1 145 ? 5.891 -26.625 -7.559 1 96.5 145 ASN B N 1
ATOM 2987 C CA . ASN B 1 145 ? 6.316 -27.719 -6.688 1 96.5 145 ASN B CA 1
ATOM 2988 C C . ASN B 1 145 ? 6.438 -27.266 -5.234 1 96.5 145 ASN B C 1
ATOM 2990 O O . ASN B 1 145 ? 6.125 -28.016 -4.316 1 96.5 145 ASN B O 1
ATOM 2994 N N . LEU B 1 146 ? 6.961 -26.062 -5.078 1 96.62 146 LEU B N 1
ATOM 2995 C CA . LEU B 1 146 ? 7.078 -25.5 -3.738 1 96.62 146 LEU B CA 1
ATOM 2996 C C . LEU B 1 146 ? 5.711 -25.375 -3.076 1 96.62 146 LEU B C 1
ATOM 2998 O O . LEU B 1 146 ? 5.578 -25.609 -1.872 1 96.62 146 LEU B O 1
ATOM 3002 N N . LEU B 1 147 ? 4.719 -25.016 -3.822 1 96.06 147 LEU B N 1
ATOM 3003 C CA . LEU B 1 147 ? 3.357 -24.844 -3.324 1 96.06 147 LEU B CA 1
ATOM 3004 C C . LEU B 1 147 ? 2.875 -26.125 -2.643 1 96.06 147 LEU B C 1
ATOM 3006 O O . LEU B 1 147 ? 2.16 -26.062 -1.639 1 96.06 147 LEU B O 1
ATOM 3010 N N . LYS B 1 148 ? 3.344 -27.297 -3.105 1 93.94 148 LYS B N 1
ATOM 3011 C CA . LYS B 1 148 ? 2.953 -28.578 -2.541 1 93.94 148 LYS B CA 1
ATOM 3012 C C . LYS B 1 148 ? 3.516 -28.766 -1.133 1 93.94 148 LYS B C 1
ATOM 3014 O O . LYS B 1 148 ? 2.99 -29.547 -0.343 1 93.94 148 LYS B O 1
ATOM 3019 N N . LYS B 1 149 ? 4.516 -28.062 -0.864 1 93.88 149 LYS B N 1
ATOM 3020 C CA . LYS B 1 149 ? 5.234 -28.25 0.393 1 93.88 149 LYS B CA 1
ATOM 3021 C C . LYS B 1 149 ? 4.801 -27.219 1.433 1 93.88 149 LYS B C 1
ATOM 3023 O O . LYS B 1 149 ? 5.219 -27.281 2.59 1 93.88 149 LYS B O 1
ATOM 3028 N N . ILE B 1 150 ? 4.023 -26.281 1.019 1 93.94 150 ILE B N 1
ATOM 3029 C CA . ILE B 1 150 ? 3.605 -25.219 1.928 1 93.94 150 ILE B CA 1
ATOM 3030 C C . ILE B 1 150 ? 2.359 -25.656 2.693 1 93.94 150 ILE B C 1
ATOM 3032 O O . ILE B 1 150 ? 1.367 -26.078 2.09 1 93.94 150 ILE B O 1
ATOM 3036 N N . ASP B 1 151 ? 2.422 -25.625 4.008 1 93.69 151 ASP B N 1
ATOM 3037 C CA . ASP B 1 151 ? 1.278 -25.859 4.887 1 93.69 151 ASP B CA 1
ATOM 3038 C C . ASP B 1 151 ? 0.619 -24.547 5.293 1 93.69 151 ASP B C 1
ATOM 3040 O O . ASP B 1 151 ? 1.03 -23.906 6.27 1 93.69 151 ASP B O 1
ATOM 3044 N N . PHE B 1 152 ? -0.461 -24.203 4.699 1 93.62 152 PHE B N 1
ATOM 3045 C CA . PHE B 1 152 ? -1.11 -22.922 4.914 1 93.62 152 PHE B CA 1
ATOM 3046 C C . PHE B 1 152 ? -1.794 -22.875 6.273 1 93.62 152 PHE B C 1
ATOM 3048 O O . PHE B 1 152 ? -2.207 -21.812 6.734 1 93.62 152 PHE B O 1
ATOM 3055 N N . SER B 1 153 ? -1.935 -24.047 6.945 1 93.81 153 SER B N 1
ATOM 3056 C CA . SER B 1 153 ? -2.467 -24.031 8.305 1 93.81 153 SER B CA 1
ATOM 3057 C C . SER B 1 153 ? -1.518 -23.328 9.266 1 93.81 153 SER B C 1
ATOM 3059 O O . SER B 1 153 ? -1.917 -22.938 10.367 1 93.81 153 SER B O 1
ATOM 3061 N N . LEU B 1 154 ? -0.272 -23.141 8.844 1 95 154 LEU B N 1
ATOM 3062 C CA . LEU B 1 154 ? 0.731 -22.484 9.672 1 95 154 LEU B CA 1
ATOM 3063 C C . LEU B 1 154 ? 0.76 -20.984 9.398 1 95 154 LEU B C 1
ATOM 3065 O O . LEU B 1 154 ? 1.536 -20.25 10.008 1 95 154 LEU B O 1
ATOM 3069 N N . VAL B 1 155 ? -0.096 -20.484 8.484 1 96.25 155 VAL B N 1
ATOM 3070 C CA . VAL B 1 155 ? -0.18 -19.094 8.102 1 96.25 155 VAL B CA 1
ATOM 3071 C C . VAL B 1 155 ? -1.514 -18.5 8.562 1 96.25 155 VAL B C 1
ATOM 3073 O O . VAL B 1 155 ? -2.535 -18.672 7.895 1 96.25 155 VAL B O 1
ATOM 3076 N N . PRO B 1 156 ? -1.522 -17.859 9.672 1 94.75 156 PRO B N 1
ATOM 3077 C CA . PRO B 1 156 ? -2.768 -17.297 10.188 1 94.75 156 PRO B CA 1
ATOM 3078 C C . PRO B 1 156 ? -3.455 -16.375 9.188 1 94.75 156 PRO B C 1
ATOM 3080 O O . PRO B 1 156 ? -2.805 -15.844 8.281 1 94.75 156 PRO B O 1
ATOM 3083 N N . LYS B 1 157 ? -4.742 -16.188 9.461 1 92.38 157 LYS B N 1
ATOM 3084 C CA . LYS B 1 157 ? -5.504 -15.227 8.664 1 92.38 157 LYS B CA 1
ATOM 3085 C C . LYS B 1 157 ? -4.867 -13.836 8.727 1 92.38 157 LYS B C 1
ATOM 3087 O O . LYS B 1 157 ? -4.352 -13.43 9.766 1 92.38 157 LYS B O 1
ATOM 3092 N N . GLY B 1 158 ? -4.914 -13.125 7.578 1 93.69 158 GLY B N 1
ATOM 3093 C CA . GLY B 1 158 ? -4.379 -11.773 7.512 1 93.69 158 GLY B CA 1
ATOM 3094 C C . GLY B 1 158 ? -2.898 -11.734 7.172 1 93.69 158 GLY B C 1
ATOM 3095 O O . GLY B 1 158 ? -2.266 -10.68 7.262 1 93.69 158 GLY B O 1
ATOM 3096 N N . GLN B 1 159 ? -2.361 -12.883 6.863 1 97.5 159 GLN B N 1
ATOM 3097 C CA . GLN B 1 159 ? -0.943 -12.969 6.531 1 97.5 159 GLN B CA 1
ATOM 3098 C C . GLN B 1 159 ? -0.73 -13.656 5.191 1 97.5 159 GLN B C 1
ATOM 3100 O O . GLN B 1 159 ? -1.575 -14.438 4.75 1 97.5 159 GLN B O 1
ATOM 3105 N N . ILE B 1 160 ? 0.345 -13.32 4.516 1 98.56 160 ILE B N 1
ATOM 3106 C CA . ILE B 1 160 ? 0.669 -13.93 3.23 1 98.56 160 ILE B CA 1
ATOM 3107 C C . ILE B 1 160 ? 2.115 -14.414 3.24 1 98.56 160 ILE B C 1
ATOM 3109 O O . ILE B 1 160 ? 2.877 -14.109 4.16 1 98.56 160 ILE B O 1
ATOM 3113 N N . LEU B 1 161 ? 2.463 -15.211 2.252 1 98.69 161 LEU B N 1
ATOM 3114 C CA . LEU B 1 161 ? 3.85 -15.57 1.974 1 98.69 161 LEU B CA 1
ATOM 3115 C C . LEU B 1 161 ? 4.352 -14.859 0.718 1 98.69 161 LEU B C 1
ATOM 3117 O O . LEU B 1 161 ? 3.689 -14.891 -0.323 1 98.69 161 LEU B O 1
ATOM 3121 N N . ASN B 1 162 ? 5.418 -14.172 0.867 1 98.75 162 ASN B N 1
ATOM 3122 C CA . ASN B 1 162 ? 6.113 -13.5 -0.227 1 98.75 162 ASN B CA 1
ATOM 3123 C C . ASN B 1 162 ? 7.41 -14.211 -0.591 1 98.75 162 ASN B C 1
ATOM 3125 O O . ASN B 1 162 ? 8.352 -14.242 0.204 1 98.75 162 ASN B O 1
ATOM 3129 N N . ILE B 1 163 ? 7.457 -14.719 -1.801 1 98.81 163 ILE B N 1
ATOM 3130 C CA . ILE B 1 163 ? 8.586 -15.562 -2.186 1 98.81 163 ILE B CA 1
ATOM 3131 C C . ILE B 1 163 ? 9.367 -14.891 -3.307 1 98.81 163 ILE B C 1
ATOM 3133 O O . ILE B 1 163 ? 8.789 -14.453 -4.305 1 98.81 163 ILE B O 1
ATOM 3137 N N . ASN B 1 164 ? 10.672 -14.836 -3.172 1 98.06 164 ASN B N 1
ATOM 3138 C CA . ASN B 1 164 ? 11.562 -14.258 -4.176 1 98.06 164 ASN B CA 1
ATOM 3139 C C . ASN B 1 164 ? 12.711 -15.203 -4.523 1 98.06 164 ASN B C 1
ATOM 3141 O O . ASN B 1 164 ? 13.305 -15.812 -3.635 1 98.06 164 ASN B O 1
ATOM 3145 N N . TYR B 1 165 ? 12.945 -15.312 -5.785 1 98.31 165 TYR B N 1
ATOM 3146 C CA . TYR B 1 165 ? 14.086 -16.078 -6.285 1 98.31 165 TYR B CA 1
ATOM 3147 C C . TYR B 1 165 ? 15.312 -15.188 -6.445 1 98.31 165 TYR B C 1
ATOM 3149 O O . TYR B 1 165 ? 15.211 -14.062 -6.93 1 98.31 165 TYR B O 1
ATOM 3157 N N . PRO B 1 166 ? 16.484 -15.68 -6.055 1 97.38 166 PRO B N 1
ATOM 3158 C CA . PRO B 1 166 ? 17.703 -14.883 -6.219 1 97.38 166 PRO B CA 1
ATOM 3159 C C . PRO B 1 166 ? 18.172 -14.812 -7.672 1 97.38 166 PRO B C 1
ATOM 3161 O O . PRO B 1 166 ? 17.656 -15.539 -8.531 1 97.38 166 PRO B O 1
ATOM 3164 N N . SER B 1 167 ? 19.109 -13.891 -7.934 1 95.69 167 SER B N 1
ATOM 3165 C CA . SER B 1 167 ? 19.641 -13.68 -9.281 1 95.69 167 SER B CA 1
ATOM 3166 C C . SER B 1 167 ? 20.734 -14.688 -9.609 1 95.69 167 SER B C 1
ATOM 3168 O O . SER B 1 167 ? 21.812 -14.312 -10.062 1 95.69 167 SER B O 1
ATOM 3170 N N . ILE B 1 168 ? 20.5 -15.891 -9.32 1 97 168 ILE B N 1
ATOM 3171 C CA . ILE B 1 168 ? 21.312 -17.031 -9.727 1 97 168 ILE B CA 1
ATOM 3172 C C . ILE B 1 168 ? 20.406 -18.172 -10.188 1 97 168 ILE B C 1
ATOM 3174 O O . ILE B 1 168 ? 19.203 -18.141 -9.977 1 97 168 ILE B O 1
ATOM 3178 N N . SER B 1 169 ? 20.969 -19.141 -10.852 1 97.62 169 SER B N 1
ATOM 3179 C CA . SER B 1 169 ? 20.172 -20.281 -11.305 1 97.62 169 SER B CA 1
ATOM 3180 C C . SER B 1 169 ? 19.516 -21 -10.133 1 97.62 169 SER B C 1
ATOM 3182 O O . SER B 1 169 ? 20.125 -21.172 -9.078 1 97.62 169 SER B O 1
ATOM 3184 N N . ILE B 1 170 ? 18.312 -21.438 -10.336 1 97.44 170 ILE B N 1
ATOM 3185 C CA . ILE B 1 170 ? 17.562 -22.141 -9.312 1 97.44 170 ILE B CA 1
ATOM 3186 C C . ILE B 1 170 ? 18.375 -23.328 -8.789 1 97.44 170 ILE B C 1
ATOM 3188 O O . ILE B 1 170 ? 18.406 -23.578 -7.578 1 97.44 170 ILE B O 1
ATOM 3192 N N . LYS B 1 171 ? 19.078 -24.031 -9.68 1 96.62 171 LYS B N 1
ATOM 3193 C CA . LYS B 1 171 ? 19.859 -25.203 -9.336 1 96.62 171 LYS B CA 1
ATOM 3194 C C . LYS B 1 171 ? 21.031 -24.844 -8.445 1 96.62 171 LYS B C 1
ATOM 3196 O O . LYS B 1 171 ? 21.609 -25.703 -7.773 1 96.62 171 LYS B O 1
ATOM 3201 N N . LYS B 1 172 ? 21.438 -23.578 -8.445 1 97.62 172 LYS B N 1
ATOM 3202 C CA . LYS B 1 172 ? 22.609 -23.141 -7.711 1 97.62 172 LYS B CA 1
ATOM 3203 C C . LYS B 1 172 ? 22.234 -22.438 -6.406 1 97.62 172 LYS B C 1
ATOM 3205 O O . LYS B 1 172 ? 23.094 -21.984 -5.66 1 97.62 172 LYS B O 1
ATOM 3210 N N . THR B 1 173 ? 20.922 -22.312 -6.172 1 97.5 173 THR B N 1
ATOM 3211 C CA . THR B 1 173 ? 20.484 -21.641 -4.945 1 97.5 173 THR B CA 1
ATOM 3212 C C . THR B 1 173 ? 20.922 -22.438 -3.717 1 97.5 173 THR B C 1
ATOM 3214 O O . THR B 1 173 ? 21.156 -23.656 -3.805 1 97.5 173 THR B O 1
ATOM 3217 N N . LEU B 1 174 ? 21.047 -21.844 -2.596 1 97.19 174 LEU B N 1
ATOM 3218 C CA . LEU B 1 174 ? 21.5 -22.453 -1.347 1 97.19 174 LEU B CA 1
ATOM 3219 C C . LEU B 1 174 ? 20.328 -23.062 -0.589 1 97.19 174 LEU B C 1
ATOM 3221 O O . LEU B 1 174 ? 20.516 -23.625 0.493 1 97.19 174 LEU B O 1
ATOM 3225 N N . GLY B 1 175 ? 19.125 -23.016 -1.146 1 96.38 175 GLY B N 1
ATOM 3226 C CA . GLY B 1 175 ? 17.906 -23.5 -0.497 1 96.38 175 GLY B CA 1
ATOM 3227 C C . GLY B 1 175 ? 16.891 -22.406 -0.24 1 96.38 175 GLY B C 1
ATOM 3228 O O . GLY B 1 175 ? 16.828 -21.438 -0.992 1 96.38 175 GLY B O 1
ATOM 3229 N N . ILE B 1 176 ? 16 -22.688 0.689 1 96.94 176 ILE B N 1
ATOM 3230 C CA . ILE B 1 176 ? 14.938 -21.75 1.035 1 96.94 176 ILE B CA 1
ATOM 3231 C C . ILE B 1 176 ? 15.156 -21.219 2.451 1 96.94 176 ILE B C 1
ATOM 3233 O O . ILE B 1 176 ? 15.453 -21.984 3.367 1 96.94 176 ILE B O 1
ATOM 3237 N N . LYS B 1 177 ? 15.102 -19.969 2.594 1 96.56 177 LYS B N 1
ATOM 3238 C CA . LYS B 1 177 ? 15.211 -19.328 3.902 1 96.56 177 LYS B CA 1
ATOM 3239 C C . LYS B 1 177 ? 13.945 -18.531 4.23 1 96.56 177 LYS B C 1
ATOM 3241 O O . LYS B 1 177 ? 13.508 -17.703 3.432 1 96.56 177 LYS B O 1
ATOM 3246 N N . VAL B 1 178 ? 13.297 -18.844 5.352 1 97.69 178 VAL B N 1
ATOM 3247 C CA . VAL B 1 178 ? 12.242 -18 5.902 1 97.69 178 VAL B CA 1
ATOM 3248 C C . VAL B 1 178 ? 12.852 -16.844 6.684 1 97.69 178 VAL B C 1
ATOM 3250 O O . VAL B 1 178 ? 13.711 -17.047 7.547 1 97.69 178 VAL B O 1
ATOM 3253 N N . CYS B 1 179 ? 12.5 -15.641 6.352 1 97.5 179 CYS B N 1
ATOM 3254 C CA . CYS B 1 179 ? 13.211 -14.516 6.941 1 97.5 179 CYS B CA 1
ATOM 3255 C C . CYS B 1 179 ? 12.312 -13.289 7.035 1 97.5 179 CYS B C 1
ATOM 3257 O O . CYS B 1 179 ? 11.188 -13.297 6.527 1 97.5 179 CYS B O 1
ATOM 3259 N N . ALA B 1 180 ? 12.789 -12.273 7.742 1 97.94 180 ALA B N 1
ATOM 3260 C CA . ALA B 1 180 ? 12.062 -11.023 7.945 1 97.94 180 ALA B CA 1
ATOM 3261 C C . ALA B 1 180 ? 12.242 -10.078 6.758 1 97.94 180 ALA B C 1
ATOM 3263 O O . ALA B 1 180 ? 13.18 -10.242 5.969 1 97.94 180 ALA B O 1
ATOM 3264 N N . MET B 1 181 ? 11.336 -9.188 6.652 1 97.5 181 MET B N 1
ATOM 3265 C CA . MET B 1 181 ? 11.445 -8.117 5.668 1 97.5 181 MET B CA 1
ATOM 3266 C C . MET B 1 181 ? 12.562 -7.145 6.043 1 97.5 181 MET B C 1
ATOM 3268 O O . MET B 1 181 ? 12.695 -6.762 7.207 1 97.5 181 MET B O 1
ATOM 3272 N N . SER B 1 182 ? 13.359 -6.785 5.043 1 96.19 182 SER B N 1
ATOM 3273 C CA . SER B 1 182 ? 14.359 -5.746 5.258 1 96.19 182 SER B CA 1
ATOM 3274 C C . SER B 1 182 ? 13.711 -4.367 5.332 1 96.19 182 SER B C 1
ATOM 3276 O O . SER B 1 182 ? 12.789 -4.062 4.574 1 96.19 182 SER B O 1
ATOM 3278 N N . THR B 1 183 ? 14.203 -3.51 6.273 1 90.44 183 THR B N 1
ATOM 3279 C CA . THR B 1 183 ? 13.695 -2.148 6.387 1 90.44 183 THR B CA 1
ATOM 3280 C C . THR B 1 183 ? 14.664 -1.152 5.754 1 90.44 183 THR B C 1
ATOM 3282 O O . THR B 1 183 ? 14.492 0.061 5.898 1 90.44 183 THR B O 1
ATOM 3285 N N . GLN B 1 184 ? 15.727 -1.792 5.281 1 81.19 184 GLN B N 1
ATOM 3286 C CA . GLN B 1 184 ? 16.703 -0.907 4.664 1 81.19 184 GLN B CA 1
ATOM 3287 C C . GLN B 1 184 ? 16.078 -0.119 3.512 1 81.19 184 GLN B C 1
ATOM 3289 O O . GLN B 1 184 ? 15.344 -0.675 2.703 1 81.19 184 GLN B O 1
ATOM 3294 N N . GLY B 1 185 ? 16.094 1.2 3.668 1 62.34 185 GLY B N 1
ATOM 3295 C CA . GLY B 1 185 ? 15.523 2.094 2.672 1 62.34 185 GLY B CA 1
ATOM 3296 C C . GLY B 1 185 ? 16.219 2.008 1.325 1 62.34 185 GLY B C 1
ATOM 3297 O O . GLY B 1 185 ? 17.391 1.648 1.251 1 62.34 185 GLY B O 1
ATOM 3298 N N . TRP B 1 186 ? 15.43 1.523 0.283 1 57.31 186 TRP B N 1
ATOM 3299 C CA . TRP B 1 186 ? 16 1.684 -1.05 1 57.31 186 TRP B CA 1
ATOM 3300 C C . TRP B 1 186 ? 15.906 3.135 -1.512 1 57.31 186 TRP B C 1
ATOM 3302 O O . TRP B 1 186 ? 14.945 3.838 -1.18 1 57.31 186 TRP B O 1
ATOM 3312 N N . GLU B 1 187 ? 16.844 3.744 -1.746 1 56.41 187 GLU B N 1
ATOM 3313 C CA . GLU B 1 187 ? 16.734 5.059 -2.377 1 56.41 187 GLU B CA 1
ATOM 3314 C C . GLU B 1 187 ? 16.125 4.949 -3.775 1 56.41 187 GLU B C 1
ATOM 3316 O O . GLU B 1 187 ? 16.75 4.379 -4.68 1 56.41 187 GLU B O 1
ATOM 3321 N N . HIS B 1 188 ? 14.734 4.605 -4 1 60.5 188 HIS B N 1
ATOM 3322 C CA . HIS B 1 188 ? 14.32 5.035 -5.332 1 60.5 188 HIS B CA 1
ATOM 3323 C C . HIS B 1 188 ? 15.039 6.316 -5.75 1 60.5 188 HIS B C 1
ATOM 3325 O O . HIS B 1 188 ? 15.18 7.242 -4.945 1 60.5 188 HIS B O 1
ATOM 3331 N N . LYS B 1 189 ? 15.82 5.977 -6.797 1 71.88 189 LYS B N 1
ATOM 3332 C CA . LYS B 1 189 ? 16.594 7.152 -7.203 1 71.88 189 LYS B CA 1
ATOM 3333 C C . LYS B 1 189 ? 15.711 8.133 -7.984 1 71.88 189 LYS B C 1
ATOM 3335 O O . LYS B 1 189 ? 15.055 7.746 -8.953 1 71.88 189 LYS B O 1
ATOM 3340 N N . LEU B 1 190 ? 15.398 9.148 -7.379 1 85.94 190 LEU B N 1
ATOM 3341 C CA . LEU B 1 190 ? 14.781 10.281 -8.062 1 85.94 190 LEU B CA 1
ATOM 3342 C C . LEU B 1 190 ? 15.812 11.062 -8.859 1 85.94 190 LEU B C 1
ATOM 3344 O O . LEU B 1 190 ? 16.828 11.5 -8.312 1 85.94 190 LEU B O 1
ATOM 3348 N N . HIS B 1 191 ? 15.562 11.023 -10.164 1 88.56 191 HIS B N 1
ATOM 3349 C CA . HIS B 1 191 ? 16.469 11.742 -11.055 1 88.56 191 HIS B CA 1
ATOM 3350 C C . HIS B 1 191 ? 15.852 13.062 -11.516 1 88.56 191 HIS B C 1
ATOM 3352 O O . HIS B 1 191 ? 14.664 13.125 -11.828 1 88.56 191 HIS B O 1
ATOM 3358 N N . LYS B 1 192 ? 16.703 14.016 -11.445 1 92.25 192 LYS B N 1
ATOM 3359 C CA . LYS B 1 192 ? 16.281 15.336 -11.914 1 92.25 192 LYS B CA 1
ATOM 3360 C C . LYS B 1 192 ? 16.797 15.594 -13.328 1 92.25 192 LYS B C 1
ATOM 3362 O O . LYS B 1 192 ? 17.953 15.336 -13.641 1 92.25 192 LYS B O 1
ATOM 3367 N N . LYS B 1 193 ? 15.891 16 -14.227 1 92.38 193 LYS B N 1
ATOM 3368 C CA . LYS B 1 193 ? 16.203 16.406 -15.594 1 92.38 193 LYS B CA 1
ATOM 3369 C C . LYS B 1 193 ? 15.539 17.719 -15.945 1 92.38 193 LYS B C 1
ATOM 3371 O O . LYS B 1 193 ? 14.836 18.312 -15.125 1 92.38 193 LYS B O 1
ATOM 3376 N N . LYS B 1 194 ? 15.93 18.297 -17.031 1 93.88 194 LYS B N 1
ATOM 3377 C CA . LYS B 1 194 ? 15.312 19.516 -17.547 1 93.88 194 LYS B CA 1
ATOM 3378 C C . LYS B 1 194 ? 14.734 19.297 -18.938 1 93.88 194 LYS B C 1
ATOM 3380 O O . LYS B 1 194 ? 15.289 18.547 -19.75 1 93.88 194 LYS B O 1
ATOM 3385 N N . ASP B 1 195 ? 13.586 19.906 -19.109 1 91.19 195 ASP B N 1
ATOM 3386 C CA . ASP B 1 195 ? 13.023 19.812 -20.453 1 91.19 195 ASP B CA 1
ATOM 3387 C C . ASP B 1 195 ? 13.688 20.828 -21.391 1 91.19 195 ASP B C 1
ATOM 3389 O O . ASP B 1 195 ? 14.664 21.469 -21.016 1 91.19 195 ASP B O 1
ATOM 3393 N N . ASP B 1 196 ? 13.203 20.859 -22.625 1 91.94 196 ASP B N 1
ATOM 3394 C CA . ASP B 1 196 ? 13.828 21.688 -23.641 1 91.94 196 ASP B CA 1
ATOM 3395 C C . ASP B 1 196 ? 13.75 23.172 -23.266 1 91.94 196 ASP B C 1
ATOM 3397 O O . ASP B 1 196 ? 14.555 23.984 -23.734 1 91.94 196 ASP B O 1
ATOM 3401 N N . ASN B 1 197 ? 12.805 23.547 -22.438 1 93.25 197 ASN B N 1
ATOM 3402 C CA . ASN B 1 197 ? 12.625 24.938 -22.016 1 93.25 197 ASN B CA 1
ATOM 3403 C C . ASN B 1 197 ? 13.336 25.203 -20.688 1 93.25 197 ASN B C 1
ATOM 3405 O O . ASN B 1 197 ? 13.18 26.281 -20.109 1 93.25 197 ASN B O 1
ATOM 3409 N N . GLY B 1 198 ? 13.93 24.25 -20.188 1 92.06 198 GLY B N 1
ATOM 3410 C CA . GLY B 1 198 ? 14.703 24.422 -18.969 1 92.06 198 GLY B CA 1
ATOM 3411 C C . GLY B 1 198 ? 13.898 24.141 -17.703 1 92.06 198 GLY B C 1
ATOM 3412 O O . GLY B 1 198 ? 14.391 24.328 -16.594 1 92.06 198 GLY B O 1
ATOM 3413 N N . LYS B 1 199 ? 12.781 23.766 -17.828 1 91.38 199 LYS B N 1
ATOM 3414 C CA . LYS B 1 199 ? 11.953 23.469 -16.672 1 91.38 199 LYS B CA 1
ATOM 3415 C C . LYS B 1 199 ? 12.297 22.109 -16.078 1 91.38 199 LYS B C 1
ATOM 3417 O O . LYS B 1 199 ? 12.383 21.109 -16.797 1 91.38 199 LYS B O 1
ATOM 3422 N N . PRO B 1 200 ? 12.445 22.094 -14.789 1 92.38 200 PRO B N 1
ATOM 3423 C CA . PRO B 1 200 ? 12.844 20.828 -14.172 1 92.38 200 PRO B CA 1
ATOM 3424 C C . PRO B 1 200 ? 11.695 19.812 -14.125 1 92.38 200 PRO B C 1
ATOM 3426 O O . PRO B 1 200 ? 10.531 20.188 -14.023 1 92.38 200 PRO B O 1
ATOM 3429 N N . TYR B 1 201 ? 12.039 18.547 -14.289 1 93.31 201 TYR B N 1
ATOM 3430 C CA . TYR B 1 201 ? 11.148 17.422 -14.016 1 93.31 201 TYR B CA 1
ATOM 3431 C C . TYR B 1 201 ? 11.922 16.266 -13.398 1 93.31 201 TYR B C 1
ATOM 3433 O O . TYR B 1 201 ? 13.148 16.281 -13.367 1 93.31 201 TYR B O 1
ATOM 3441 N N . TRP B 1 202 ? 11.195 15.344 -12.797 1 92.94 202 TRP B N 1
ATOM 3442 C CA . TRP B 1 202 ? 11.797 14.234 -12.07 1 92.94 202 TRP B CA 1
ATOM 3443 C C . TRP B 1 202 ? 11.297 12.898 -12.609 1 92.94 202 TRP B C 1
ATOM 3445 O O . TRP B 1 202 ? 10.211 12.82 -13.195 1 92.94 202 TRP B O 1
ATOM 3455 N N . PHE B 1 203 ? 12.18 11.891 -12.484 1 91.75 203 PHE B N 1
ATOM 3456 C CA . PHE B 1 203 ? 11.805 10.516 -12.773 1 91.75 203 PHE B CA 1
ATOM 3457 C C . PHE B 1 203 ? 12.219 9.578 -11.641 1 91.75 203 PHE B C 1
ATOM 3459 O O . PHE B 1 203 ? 13.289 9.75 -11.055 1 91.75 203 PHE B O 1
ATOM 3466 N N . ILE B 1 204 ? 11.273 8.727 -11.383 1 88.38 204 ILE B N 1
ATOM 3467 C CA . ILE B 1 204 ? 11.602 7.664 -10.438 1 88.38 204 ILE B CA 1
ATOM 3468 C C . ILE B 1 204 ? 12.023 6.41 -11.195 1 88.38 204 ILE B C 1
ATOM 3470 O O . ILE B 1 204 ? 11.273 5.887 -12.016 1 88.38 204 ILE B O 1
ATOM 3474 N N . SER B 1 205 ? 13.305 6.078 -10.898 1 82.69 205 SER B N 1
ATOM 3475 C CA . SER B 1 205 ? 13.789 4.855 -11.531 1 82.69 205 SER B CA 1
ATOM 3476 C C . SER B 1 205 ? 13.164 3.619 -10.898 1 82.69 205 SER B C 1
ATOM 3478 O O . SER B 1 205 ? 13 3.557 -9.68 1 82.69 205 SER B O 1
ATOM 3480 N N . PRO B 1 206 ? 12.758 2.793 -11.758 1 72.88 206 PRO B N 1
ATOM 3481 C CA . PRO B 1 206 ? 12.125 1.597 -11.203 1 72.88 206 PRO B CA 1
ATOM 3482 C C . PRO B 1 206 ? 13.047 0.824 -10.258 1 72.88 206 PRO B C 1
ATOM 3484 O O . PRO B 1 206 ? 13.32 1.277 -9.148 1 72.88 206 PRO B O 1
ATOM 3487 N N . TYR B 1 207 ? 13.773 -0.146 -10.695 1 65.94 207 TYR B N 1
ATOM 3488 C CA . TYR B 1 207 ? 14.445 -1.152 -9.875 1 65.94 207 TYR B CA 1
ATOM 3489 C C . TYR B 1 207 ? 15.93 -0.851 -9.758 1 65.94 207 TYR B C 1
ATOM 3491 O O . TYR B 1 207 ? 16.609 -0.657 -10.766 1 65.94 207 TYR B O 1
ATOM 3499 N N . ILE B 1 208 ? 16.281 -0.447 -8.453 1 68.62 208 ILE B N 1
ATOM 3500 C CA . ILE B 1 208 ? 17.719 -0.415 -8.172 1 68.62 208 ILE B CA 1
ATOM 3501 C C . ILE B 1 208 ? 18.094 -1.606 -7.293 1 68.62 208 ILE B C 1
ATOM 3503 O O . ILE B 1 208 ? 17.547 -1.774 -6.195 1 68.62 208 ILE B O 1
ATOM 3507 N N . PRO B 1 209 ? 19.016 -2.391 -7.789 1 74.38 209 PRO B N 1
ATOM 3508 C CA . PRO B 1 209 ? 19.391 -3.566 -7 1 74.38 209 PRO B CA 1
ATOM 3509 C C . PRO B 1 209 ? 20.047 -3.201 -5.668 1 74.38 209 PRO B C 1
ATOM 3511 O O . PRO B 1 209 ? 20.781 -2.213 -5.586 1 74.38 209 PRO B O 1
ATOM 3514 N N . TYR B 1 210 ? 19.766 -3.949 -4.699 1 82.31 210 TYR B N 1
ATOM 3515 C CA . TYR B 1 210 ? 20.469 -3.838 -3.42 1 82.31 210 TYR B CA 1
ATOM 3516 C C . TYR B 1 210 ? 21.906 -4.32 -3.537 1 82.31 210 TYR B C 1
ATOM 3518 O O . TYR B 1 210 ? 22.172 -5.316 -4.215 1 82.31 210 TYR B O 1
ATOM 3526 N N . SER B 1 211 ? 22.766 -3.559 -2.977 1 84.06 211 SER B N 1
ATOM 3527 C CA . SER B 1 211 ? 24.156 -3.99 -2.973 1 84.06 211 SER B CA 1
ATOM 3528 C C . SER B 1 211 ? 24.5 -4.715 -1.678 1 84.06 211 SER B C 1
ATOM 3530 O O . SER B 1 211 ? 25.5 -5.445 -1.617 1 84.06 211 SER B O 1
ATOM 3532 N N . HIS B 1 212 ? 23.766 -4.516 -0.687 1 88.12 212 HIS B N 1
ATOM 3533 C CA . HIS B 1 212 ? 23.906 -5.168 0.61 1 88.12 212 HIS B CA 1
ATOM 3534 C C . HIS B 1 212 ? 22.562 -5.289 1.317 1 88.12 212 HIS B C 1
ATOM 3536 O O . HIS B 1 212 ? 21.578 -4.645 0.919 1 88.12 212 HIS B O 1
ATOM 3542 N N . GLY B 1 213 ? 22.547 -6.207 2.26 1 91 213 GLY B N 1
ATOM 3543 C CA . GLY B 1 213 ? 21.344 -6.375 3.037 1 91 213 GLY B CA 1
ATOM 3544 C C . GLY B 1 213 ? 21.578 -6.398 4.535 1 91 213 GLY B C 1
ATOM 3545 O O . GLY B 1 213 ? 22.625 -6.887 4.992 1 91 213 GLY B O 1
ATOM 3546 N N . ILE B 1 214 ? 20.625 -5.758 5.246 1 92.38 214 ILE B N 1
ATOM 3547 C CA . ILE B 1 214 ? 20.656 -5.934 6.695 1 92.38 214 ILE B CA 1
ATOM 3548 C C . ILE B 1 214 ? 20.609 -7.422 7.035 1 92.38 214 ILE B C 1
ATOM 3550 O O . ILE B 1 214 ? 19.828 -8.18 6.461 1 92.38 214 ILE B O 1
ATOM 3554 N N . SER B 1 215 ? 21.375 -7.844 7.965 1 94.62 215 SER B N 1
ATOM 3555 C CA . SER B 1 215 ? 21.516 -9.25 8.312 1 94.62 215 SER B CA 1
ATOM 3556 C C . SER B 1 215 ? 20.188 -9.891 8.648 1 94.62 215 SER B C 1
ATOM 3558 O O . SER B 1 215 ? 19.344 -9.281 9.328 1 94.62 215 SER B O 1
ATOM 3560 N N . GLN B 1 216 ? 19.984 -11.141 8.062 1 95.31 216 GLN B N 1
ATOM 3561 C CA . GLN B 1 216 ? 18.875 -12.039 8.391 1 95.31 216 GLN B CA 1
ATOM 3562 C C . GLN B 1 216 ? 17.562 -11.523 7.82 1 95.31 216 GLN B C 1
ATOM 3564 O O . GLN B 1 216 ? 16.484 -11.828 8.344 1 95.31 216 GLN B O 1
ATOM 3569 N N . THR B 1 217 ? 17.656 -10.688 6.859 1 97.56 217 THR B N 1
ATOM 3570 C CA . THR B 1 217 ? 16.453 -10.195 6.188 1 97.56 217 THR B CA 1
ATOM 3571 C C . THR B 1 217 ? 16.375 -10.75 4.766 1 97.56 217 THR B C 1
ATOM 3573 O O . THR B 1 217 ? 17.281 -11.43 4.301 1 97.56 217 THR B O 1
ATOM 3576 N N . ASP B 1 218 ? 15.305 -10.484 4.113 1 97.44 218 ASP B N 1
ATOM 3577 C CA . ASP B 1 218 ? 15.062 -11 2.771 1 97.44 218 ASP B CA 1
ATOM 3578 C C . ASP B 1 218 ? 16.094 -10.469 1.78 1 97.44 218 ASP B C 1
ATOM 3580 O O . ASP B 1 218 ? 16.609 -11.227 0.953 1 97.44 218 ASP B O 1
ATOM 3584 N N . VAL B 1 219 ? 16.469 -9.203 1.917 1 96.56 219 VAL B N 1
ATOM 3585 C CA . VAL B 1 219 ? 17.484 -8.648 1.019 1 96.56 219 VAL B CA 1
ATOM 3586 C C . VAL B 1 219 ? 18.812 -9.367 1.231 1 96.56 219 VAL B C 1
ATOM 3588 O O . VAL B 1 219 ? 19.469 -9.758 0.268 1 96.56 219 VAL B O 1
ATOM 3591 N N . PHE B 1 220 ? 19.188 -9.539 2.502 1 97.38 220 PHE B N 1
ATOM 3592 C CA . PHE B 1 220 ? 20.438 -10.188 2.865 1 97.38 220 PHE B CA 1
ATOM 3593 C C . PHE B 1 220 ? 20.516 -11.594 2.273 1 97.38 220 PHE B C 1
ATOM 3595 O O . PHE B 1 220 ? 21.438 -11.906 1.517 1 97.38 220 PHE B O 1
ATOM 3602 N N . PHE B 1 221 ? 19.531 -12.43 2.535 1 97.81 221 PHE B N 1
ATOM 3603 C CA . PHE B 1 221 ? 19.562 -13.82 2.113 1 97.81 221 PHE B CA 1
ATOM 3604 C C . PHE B 1 221 ? 19.438 -13.93 0.598 1 97.81 221 PHE B C 1
ATOM 3606 O O . PHE B 1 221 ? 20.062 -14.797 -0.022 1 97.81 221 PHE B O 1
ATOM 3613 N N . LEU B 1 222 ? 18.641 -13.109 0.008 1 97.06 222 LEU B N 1
ATOM 3614 C CA . LEU B 1 222 ? 18.5 -13.117 -1.443 1 97.06 222 LEU B CA 1
ATOM 3615 C C . LEU B 1 222 ? 19.828 -12.867 -2.127 1 97.06 222 LEU B C 1
ATOM 3617 O O . LEU B 1 222 ? 20.188 -13.555 -3.084 1 97.06 222 LEU B O 1
ATOM 3621 N N . LEU B 1 223 ? 20.562 -11.891 -1.614 1 96 223 LEU B N 1
ATOM 3622 C CA . LEU B 1 223 ? 21.859 -11.539 -2.178 1 96 223 LEU B CA 1
ATOM 3623 C C . LEU B 1 223 ? 22.859 -12.672 -1.965 1 96 223 LEU B C 1
ATOM 3625 O O . LEU B 1 223 ? 23.781 -12.844 -2.762 1 96 223 LEU B O 1
ATOM 3629 N N . GLU B 1 224 ? 22.672 -13.438 -0.939 1 97.44 224 GLU B N 1
ATOM 3630 C CA . GLU B 1 224 ? 23.562 -14.547 -0.626 1 97.44 224 GLU B CA 1
ATOM 3631 C C . GLU B 1 224 ? 23.234 -15.773 -1.484 1 97.44 224 GLU B C 1
ATOM 3633 O O . GLU B 1 224 ? 23.969 -16.766 -1.461 1 97.44 224 GLU B O 1
ATOM 3638 N N . GLY B 1 225 ? 22.047 -15.789 -2.186 1 97.62 225 GLY B N 1
ATOM 3639 C CA . GLY B 1 225 ? 21.75 -16.875 -3.104 1 97.62 225 GLY B CA 1
ATOM 3640 C C . GLY B 1 225 ? 20.672 -17.812 -2.594 1 97.62 225 GLY B C 1
ATOM 3641 O O . GLY B 1 225 ? 20.516 -18.922 -3.086 1 97.62 225 GLY B O 1
ATOM 3642 N N . TRP B 1 226 ? 19.922 -17.359 -1.61 1 97.81 226 TRP B N 1
ATOM 3643 C CA . TRP B 1 226 ? 18.812 -18.141 -1.08 1 97.81 226 TRP B CA 1
ATOM 3644 C C . TRP B 1 226 ? 17.5 -17.734 -1.747 1 97.81 226 TRP B C 1
ATOM 3646 O O . TRP B 1 226 ? 17.297 -16.562 -2.055 1 97.81 226 TRP B O 1
ATOM 3656 N N . ILE B 1 227 ? 16.609 -18.672 -1.962 1 98.12 227 ILE B N 1
ATOM 3657 C CA . ILE B 1 227 ? 15.203 -18.328 -2.158 1 98.12 227 ILE B CA 1
ATOM 3658 C C . ILE B 1 227 ? 14.594 -17.875 -0.836 1 98.12 227 ILE B C 1
ATOM 3660 O O . ILE B 1 227 ? 14.75 -18.531 0.19 1 98.12 227 ILE B O 1
ATOM 3664 N N . THR B 1 228 ? 13.969 -16.75 -0.861 1 98.06 228 THR B N 1
ATOM 3665 C CA . THR B 1 228 ? 13.469 -16.234 0.406 1 98.06 228 THR B CA 1
ATOM 3666 C C . THR B 1 228 ? 11.953 -16.375 0.49 1 98.06 228 THR B C 1
ATOM 3668 O O . THR B 1 228 ? 11.242 -16.172 -0.5 1 98.06 228 THR B O 1
ATOM 3671 N N . ILE B 1 229 ? 11.422 -16.828 1.636 1 98.5 229 ILE B N 1
ATOM 3672 C CA . ILE B 1 229 ? 10.016 -16.734 2.033 1 98.5 229 ILE B CA 1
ATOM 3673 C C . ILE B 1 229 ? 9.867 -15.703 3.154 1 98.5 229 ILE B C 1
ATOM 3675 O O . ILE B 1 229 ? 10.359 -15.914 4.266 1 98.5 229 ILE B O 1
ATOM 3679 N N . THR B 1 230 ? 9.266 -14.648 2.859 1 98.38 230 THR B N 1
ATOM 3680 C CA . THR B 1 230 ? 9.031 -13.602 3.846 1 98.38 230 THR B CA 1
ATOM 3681 C C . THR B 1 230 ? 7.551 -13.547 4.223 1 98.38 230 THR B C 1
ATOM 3683 O O . THR B 1 230 ? 6.723 -13.062 3.445 1 98.38 230 THR B O 1
ATOM 3686 N N . PRO B 1 231 ? 7.16 -14.039 5.418 1 98.69 231 PRO B N 1
ATOM 3687 C CA . PRO B 1 231 ? 5.781 -13.844 5.867 1 98.69 231 PRO B CA 1
ATOM 3688 C C . PRO B 1 231 ? 5.441 -12.375 6.113 1 98.69 231 PRO B C 1
ATOM 3690 O O . PRO B 1 231 ? 6.207 -11.664 6.762 1 98.69 231 PRO B O 1
ATOM 3693 N N . LEU B 1 232 ? 4.328 -11.961 5.547 1 98.62 232 LEU B N 1
ATOM 3694 C CA . LEU B 1 232 ? 3.889 -10.578 5.676 1 98.62 232 LEU B CA 1
ATOM 3695 C C . LEU B 1 232 ? 2.471 -10.508 6.23 1 98.62 232 LEU B C 1
ATOM 3697 O O . LEU B 1 232 ? 1.7 -11.461 6.102 1 98.62 232 LEU B O 1
ATOM 3701 N N . MET B 1 233 ? 2.135 -9.414 6.859 1 97.94 233 MET B N 1
ATOM 3702 C CA . MET B 1 233 ? 0.785 -9.188 7.371 1 97.94 233 MET B CA 1
ATOM 3703 C C . MET B 1 233 ? 0.287 -7.793 7.008 1 97.94 233 MET B C 1
ATOM 3705 O O . MET B 1 233 ? 1.084 -6.867 6.855 1 97.94 233 MET B O 1
ATOM 3709 N N . PHE B 1 234 ? -1.065 -7.621 6.918 1 95.88 234 PHE B N 1
ATOM 3710 C CA . PHE B 1 234 ? -1.588 -6.32 6.527 1 95.88 234 PHE B CA 1
ATOM 3711 C C . PHE B 1 234 ? -1.879 -5.461 7.75 1 95.88 234 PHE B C 1
ATOM 3713 O O . PHE B 1 234 ? -2.119 -4.258 7.629 1 95.88 234 PHE B O 1
ATOM 3720 N N . ASN B 1 235 ? -1.969 -6.094 8.977 1 96.5 235 ASN B N 1
ATOM 3721 C CA . ASN B 1 235 ? -2.055 -5.297 10.195 1 96.5 235 ASN B CA 1
ATOM 3722 C C . ASN B 1 235 ? -0.755 -4.543 10.461 1 96.5 235 ASN B C 1
ATOM 3724 O O . ASN B 1 235 ? 0.27 -5.152 10.773 1 96.5 235 ASN B O 1
ATOM 3728 N N . MET B 1 236 ? -0.784 -3.236 10.422 1 97.56 236 MET B N 1
ATOM 3729 C CA . MET B 1 236 ? 0.423 -2.416 10.469 1 97.56 236 MET B CA 1
ATOM 3730 C C . MET B 1 236 ? 0.617 -1.801 11.852 1 97.56 236 MET B C 1
ATOM 3732 O O . MET B 1 236 ? 1.445 -0.907 12.023 1 97.56 236 MET B O 1
ATOM 3736 N N . THR B 1 237 ? -0.057 -2.25 12.812 1 98.12 237 THR B N 1
ATOM 3737 C CA . THR B 1 237 ? 0.05 -1.658 14.141 1 98.12 237 THR B CA 1
ATOM 3738 C C . THR B 1 237 ? 1.492 -1.698 14.633 1 98.12 237 THR B C 1
ATOM 3740 O O . THR B 1 237 ? 2.115 -2.762 14.672 1 98.12 237 THR B O 1
ATOM 3743 N N . ALA B 1 238 ? 1.982 -0.557 14.906 1 97.88 238 ALA B N 1
ATOM 3744 C CA . ALA B 1 238 ? 3.289 -0.472 15.555 1 97.88 238 ALA B CA 1
ATOM 3745 C C . ALA B 1 238 ? 3.176 -0.711 17.047 1 97.88 238 ALA B C 1
ATOM 3747 O O . ALA B 1 238 ? 3.008 0.233 17.828 1 97.88 238 ALA B O 1
ATOM 3748 N N . GLN B 1 239 ? 3.424 -1.903 17.469 1 95.62 239 GLN B N 1
ATOM 3749 C CA . GLN B 1 239 ? 3.176 -2.316 18.844 1 95.62 239 GLN B CA 1
ATOM 3750 C C . GLN B 1 239 ? 4.074 -1.559 19.812 1 95.62 239 GLN B C 1
ATOM 3752 O O . GLN B 1 239 ? 3.646 -1.205 20.922 1 95.62 239 GLN B O 1
ATOM 3757 N N . THR B 1 240 ? 5.281 -1.264 19.422 1 94.69 240 THR B N 1
ATOM 3758 C CA . THR B 1 240 ? 6.203 -0.549 20.297 1 94.69 240 THR B CA 1
ATOM 3759 C C . THR B 1 240 ? 5.688 0.853 20.609 1 94.69 240 THR B C 1
ATOM 3761 O O . THR B 1 240 ? 5.617 1.256 21.766 1 94.69 240 THR B O 1
ATOM 3764 N N . THR B 1 241 ? 5.297 1.558 19.594 1 95.94 241 THR B N 1
ATOM 3765 C CA . THR B 1 241 ? 4.781 2.91 19.781 1 95.94 241 THR B CA 1
ATOM 3766 C C . THR B 1 241 ? 3.451 2.885 20.516 1 95.94 241 THR B C 1
ATOM 3768 O O . THR B 1 241 ? 3.174 3.768 21.328 1 95.94 241 THR B O 1
ATOM 3771 N N . LEU B 1 242 ? 2.609 1.917 20.188 1 96 242 LEU B N 1
ATOM 3772 C CA . LEU B 1 242 ? 1.351 1.748 20.906 1 96 242 LEU B CA 1
ATOM 3773 C C . LEU B 1 242 ? 1.591 1.653 22.406 1 96 242 LEU B C 1
ATOM 3775 O O . LEU B 1 242 ? 0.936 2.346 23.188 1 96 242 LEU B O 1
ATOM 3779 N N . SER B 1 243 ? 2.553 0.902 22.797 1 94.88 243 SER B N 1
ATOM 3780 C CA . SER B 1 243 ? 2.9 0.722 24.203 1 94.88 243 SER B CA 1
ATOM 3781 C C . SER B 1 243 ? 3.496 1.996 24.797 1 94.88 243 SER B C 1
ATOM 3783 O O . SER B 1 243 ? 3.164 2.381 25.906 1 94.88 243 SER B O 1
ATOM 3785 N N . ASN B 1 244 ? 4.355 2.688 24 1 93.69 244 ASN B N 1
ATOM 3786 C CA . ASN B 1 244 ? 5.004 3.914 24.453 1 93.69 244 ASN B CA 1
ATOM 3787 C C . ASN B 1 244 ? 3.986 5.004 24.766 1 93.69 244 ASN B C 1
ATOM 3789 O O . ASN B 1 244 ? 4.164 5.77 25.719 1 93.69 244 ASN B O 1
ATOM 3793 N N . LEU B 1 245 ? 2.932 4.996 23.953 1 93.56 245 LEU B N 1
ATOM 3794 C CA . LEU B 1 245 ? 2.006 6.121 24.047 1 93.56 245 LEU B CA 1
ATOM 3795 C C . LEU B 1 245 ? 0.827 5.785 24.953 1 93.56 245 LEU B C 1
ATOM 3797 O O . LEU B 1 245 ? 0.001 6.652 25.25 1 93.56 245 LEU B O 1
ATOM 3801 N N . GLU B 1 246 ? 0.658 4.566 25.312 1 84.88 246 GLU B N 1
ATOM 3802 C CA . GLU B 1 246 ? -0.455 4.152 26.172 1 84.88 246 GLU B CA 1
ATOM 3803 C C . GLU B 1 246 ? -0.549 5.023 27.422 1 84.88 246 GLU B C 1
ATOM 3805 O O . GLU B 1 246 ? -1.647 5.336 27.875 1 84.88 246 GLU B O 1
ATOM 3810 N N . GLN B 1 247 ? 0.534 5.48 27.938 1 79.44 247 GLN B N 1
ATOM 3811 C CA . GLN B 1 247 ? 0.484 6.25 29.172 1 79.44 247 GLN B CA 1
ATOM 3812 C C . GLN B 1 247 ? 0.679 7.738 28.906 1 79.44 247 GLN B C 1
ATOM 3814 O O . GLN B 1 247 ? 0.708 8.547 29.828 1 79.44 247 GLN B O 1
ATOM 3819 N N . HIS B 1 248 ? 0.781 7.953 27.641 1 81.5 248 HIS B N 1
ATOM 3820 C CA . HIS B 1 248 ? 0.987 9.359 27.297 1 81.5 248 HIS B CA 1
ATOM 3821 C C . HIS B 1 248 ? -0.319 10.141 27.359 1 81.5 248 HIS B C 1
ATOM 3823 O O . HIS B 1 248 ? -1.366 9.648 26.938 1 81.5 248 HIS B O 1
ATOM 3829 N N . SER B 1 249 ? -0.293 11.266 28.047 1 76.62 249 SER B N 1
ATOM 3830 C CA . SER B 1 249 ? -1.458 12.141 28.141 1 76.62 249 SER B CA 1
ATOM 3831 C C . SER B 1 249 ? -1.434 13.211 27.047 1 76.62 249 SER B C 1
ATOM 3833 O O . SER B 1 249 ? -0.419 13.883 26.859 1 76.62 249 SER B O 1
ATOM 3835 N N . PHE B 1 250 ? -2.521 13.227 26.203 1 80 250 PHE B N 1
ATOM 3836 C CA . PHE B 1 250 ? -2.611 14.219 25.141 1 80 250 PHE B CA 1
ATOM 3837 C C . PHE B 1 250 ? -3.504 15.383 25.562 1 80 250 PHE B C 1
ATOM 3839 O O . PHE B 1 250 ? -3.904 16.203 24.719 1 80 250 PHE B O 1
ATOM 3846 N N . THR B 1 251 ? -3.92 15.414 26.812 1 69.38 251 THR B N 1
ATOM 3847 C CA . THR B 1 251 ? -4.703 16.516 27.359 1 69.38 251 THR B CA 1
ATOM 3848 C C . THR B 1 251 ? -3.793 17.641 27.844 1 69.38 251 THR B C 1
ATOM 3850 O O . THR B 1 251 ? -2.66 17.391 28.25 1 69.38 251 THR B O 1
#

Secondary structure (DSSP, 8-state):
-EEEEE-SS-TT-HHHHHHHHHHHHTT-EEEEEEESS--TT-TT---BTS-EEEEEEEETTEEEEEESS-HHHHHHHHHHHTTTS--SEEEEEEEES---GGGGGG-HHHHHHHHHHHTT--EEEEEE-SS-SS-HHHHHHHHHHHHTT--GGGS-TTEEEEEE--SS-GGG---EEE-BPP-------EEEEE-TTS-EEEEE-S----S---TTBHHHHHHHT-EEEEEEES--B-HHHHHHHTT----/-EEEEE-SS-TT-HHHHHHHHHHHHTT-EEEEEEESS--TT-TT---BTS-EEEEEEEETTEEEEEESS-HHHHHHHHHHHTTTS--SEEEEEEEES---GGGGGG-HHHHHHHHHHHTT--EEEEEE-SS-SS-HHHHHHHHHHHHTT--GGGS-TTEEEEEE--SS-GGG---EEE-BPP-------EEEEE-TTS-EEEEE-S----S---TTBHHHHHHHT-EEEEEEES--B-HHHHHHHTT----

Nearest PDB structures (foldseek):
  1ilv-assembly2_B  TM=9.036E-01  e=4.469E-27  Thermotoga maritima
  4zg5-assembly1_G  TM=9.062E-01  e=4.996E-26  Brucella abortus S19
  3ty2-assembly1_B  TM=8.968E-01  e=5.585E-25  Coxiella burnetii
  5ksr-assembly1_B  TM=8.348E-01  e=2.399E-25  Xylella fastidiosa 9a5c
  2wqk-assembly1_A  TM=8.600E-01  e=1.142E-23  Aquifex aeolicus VF5

InterPro domains:
  IPR002828 Survival protein SurE-like phosphatase/nucleotidase [PF01975] (3-187)
  IPR002828 Survival protein SurE-like phosphatase/nucleotidase [TIGR00087] (1-237)
  IPR030048 Survival protein SurE [MF_00060] (1-251)
  IPR030048 Survival protein SurE [PTHR30457] (2-242)
  IPR036523 SurE-like phosphatase/nucleotidase superfamily [G3DSA:3.40.1210.10] (1-250)
  IPR036523 SurE-like phosphatase/nucleotidase superfamily [SSF64167] (1-248)

Organism: Lawsonia intracellularis (strain PHE/MN1-00) (NCBI:txid363253)

Sequence (502 aa):
MNILLTNDDGIHASGLRAIYNELVKLGHNVFPFAPTVERSGASNSVSLNVPLTTQDVYDGDFKGTAINGTPVDCVKVGLAKLHENPPDLIISGINAGHNVGTDILYSGTVAAAMEGCVAGIPSIAFSRPREEVDPTQSYAEHAANLLKKIDFSLVPKGQILNINYPSISIKKTLGIKVCAMSTQGWEHKLHKKKDDNGKPYWFISPYIPYSHGISQTDVFFLLEGWITITPLMFNMTAQTTLSNLEQHSFTMNILLTNDDGIHASGLRAIYNELVKLGHNVFPFAPTVERSGASNSVSLNVPLTTQDVYDGDFKGTAINGTPVDCVKVGLAKLHENPPDLIISGINAGHNVGTDILYSGTVAAAMEGCVAGIPSIAFSRPREEVDPTQSYAEHAANLLKKIDFSLVPKGQILNINYPSISIKKTLGIKVCAMSTQGWEHKLHKKKDDNGKPYWFISPYIPYSHGISQTDVFFLLEGWITITPLMFNMTAQTTLSNLEQHSFT

Foldseek 3Di:
DEEEEEEQAAPPDPFSVLLVVLLVVVPYRYEYFYEHHHHQQCALDWDPPDDKDWDWDDDPVDTYIHINIALLNRLVVVCVVCVVPGGQEYEYDQAQADCAAPSVRRGSRNSNQLSCLVVVHAYEGHYEYNDDQDPSNVSSNVVSVVVVVDDCVVPDRQKYKYKYFAPHDPVPAPEEEEFEGFNPDDPQDWDWDADPVGHIDIDGDRDDQDPATDPRHPSHRSHVRHIYIYMDGPPPDPVVVCVVCVPPDPD/DEEEEEEQAAPPDPFSVLLVVLLVVVPYRYEYFYEHHHHQQCALDWDPPDDKDWDWDDDPVDTYIHINIALLNRLVVVCVVCVVPGGQEYEYDQAQADCAAPSVRRGSRNSNQLSCLVVVHAYEGHYEYNDDQDPSNVSSNVVSVVVVVDDCVVPDRQKYKYKYFAPHDPVPAPEEEEFEGFNPDDPQDWDWDADPVGHIDIDGDRDDQDPATDPRHPSHRSHVRHIYIYMDGPPPDPVVVVVVCVPPDPD

Radius of gyration: 22.2 Å; Cα contacts (8 Å, |Δi|>4): 1297; chains: 2; bounding box: 50×65×56 Å

Solvent-accessible surface area (backbone atoms only — not comparable to full-atom values): 25064 Å² total; per-residue (Å²): 92,39,31,39,32,28,21,22,60,14,60,81,27,66,32,40,51,33,33,48,53,44,39,44,73,73,65,34,48,68,45,40,24,11,7,64,51,65,37,71,30,33,5,38,16,41,56,57,79,39,78,33,42,72,41,82,42,78,56,90,91,45,61,33,34,25,22,70,50,34,26,30,38,18,47,55,51,44,50,62,75,30,60,91,63,62,52,62,31,30,40,12,22,40,33,79,31,70,64,46,29,52,47,42,60,24,24,9,29,49,25,25,15,49,49,31,12,60,72,67,29,52,17,30,22,37,18,30,41,62,67,77,69,55,60,65,56,58,54,21,50,51,50,52,56,48,56,74,58,57,64,66,88,54,47,54,86,44,32,36,42,39,34,34,45,28,88,53,43,78,90,70,39,80,48,79,40,74,34,39,62,26,74,60,64,65,74,68,48,71,42,81,48,61,49,96,85,63,49,63,32,32,33,32,52,78,83,76,83,77,91,72,42,64,83,74,11,33,43,24,41,25,75,74,30,20,28,26,38,28,30,28,32,75,75,35,50,24,64,68,36,45,60,58,44,64,78,56,71,84,122,93,38,30,39,33,28,22,23,61,14,60,80,27,66,34,41,51,34,33,49,53,42,40,45,72,73,66,34,48,69,44,38,23,11,7,64,51,65,36,73,30,32,6,38,16,41,56,56,78,40,77,33,42,72,42,82,41,80,60,90,91,44,61,34,33,25,22,68,50,34,25,30,38,18,48,53,52,44,50,62,75,30,58,92,63,63,53,62,32,31,40,11,24,41,34,80,30,70,64,48,28,51,47,41,60,24,25,9,29,49,25,25,15,49,48,31,12,60,73,68,28,51,19,32,19,37,18,31,41,63,67,75,71,56,62,63,55,57,54,18,50,50,50,53,56,49,56,74,60,57,64,65,88,56,47,55,87,44,31,35,40,38,34,35,45,28,88,53,44,78,91,71,38,80,48,77,41,74,32,39,62,26,76,60,64,65,75,66,50,73,41,80,48,60,49,98,85,62,50,64,32,33,33,33,50,71,90,72,83,75,90,70,42,63,83,75,11,35,43,25,41,25,73,73,31,20,29,26,38,30,30,29,33,76,75,35,50,23,63,67,34,46,62,57,43,63,79,56,72,84,121